Protein AF-A0A926X8L9-F1 (afdb_monomer)

Structure (mmCIF, N/CA/C/O backbone):
data_AF-A0A926X8L9-F1
#
_entry.id   AF-A0A926X8L9-F1
#
loop_
_atom_site.group_PDB
_atom_site.id
_atom_site.type_symbol
_atom_site.label_atom_id
_atom_site.label_alt_id
_atom_site.label_comp_id
_atom_site.label_asym_id
_atom_site.label_entity_id
_atom_site.label_seq_id
_atom_site.pdbx_PDB_ins_code
_atom_site.Cartn_x
_atom_site.Cartn_y
_atom_site.Cartn_z
_atom_site.occupancy
_atom_site.B_iso_or_equiv
_atom_site.auth_seq_id
_atom_site.auth_comp_id
_atom_site.auth_asym_id
_atom_site.auth_atom_id
_atom_site.pdbx_PDB_model_num
ATOM 1 N N . MET A 1 1 ? 4.178 8.263 -37.923 1.00 32.12 1 MET A N 1
ATOM 2 C CA . MET A 1 1 ? 3.970 6.952 -38.573 1.00 32.12 1 MET A CA 1
ATOM 3 C C . MET A 1 1 ? 4.524 5.939 -37.587 1.00 32.12 1 MET A C 1
ATOM 5 O O . MET A 1 1 ? 5.713 5.669 -37.612 1.00 32.12 1 MET A O 1
ATOM 9 N N . ALA A 1 2 ? 3.708 5.579 -36.594 1.00 29.16 2 ALA A N 1
ATOM 10 C CA . ALA A 1 2 ? 4.126 4.739 -35.478 1.00 29.16 2 ALA A CA 1
ATOM 11 C C . ALA A 1 2 ? 4.137 3.289 -35.960 1.00 29.16 2 ALA A C 1
ATOM 13 O O . ALA A 1 2 ? 3.101 2.740 -36.326 1.00 29.16 2 ALA A O 1
ATOM 14 N N . THR A 1 3 ? 5.326 2.715 -36.059 1.00 28.03 3 THR A N 1
ATOM 15 C CA . THR A 1 3 ? 5.520 1.280 -36.231 1.00 28.03 3 THR A CA 1
ATOM 16 C C . THR A 1 3 ? 5.156 0.609 -34.918 1.00 28.03 3 THR A C 1
ATOM 18 O O . THR A 1 3 ? 5.934 0.657 -33.971 1.00 28.03 3 THR A O 1
ATOM 21 N N . THR A 1 4 ? 3.975 0.000 -34.863 1.00 30.28 4 THR A N 1
ATOM 22 C CA . THR A 1 4 ? 3.630 -1.027 -33.881 1.00 30.28 4 THR A CA 1
ATOM 23 C C . THR A 1 4 ? 4.682 -2.130 -33.997 1.00 30.28 4 THR A C 1
ATOM 25 O O . THR A 1 4 ? 4.666 -2.918 -34.945 1.00 30.28 4 THR A O 1
ATOM 28 N N . LYS A 1 5 ? 5.664 -2.147 -33.088 1.00 31.19 5 LYS A N 1
ATOM 29 C CA . LYS A 1 5 ? 6.487 -3.339 -32.877 1.00 31.19 5 LYS A CA 1
ATOM 30 C C . LYS A 1 5 ? 5.524 -4.400 -32.355 1.00 31.19 5 LYS A C 1
ATOM 32 O O . LYS A 1 5 ? 4.972 -4.253 -31.272 1.00 31.19 5 LYS A O 1
ATOM 37 N N . HIS A 1 6 ? 5.280 -5.428 -33.161 1.00 34.06 6 HIS A N 1
ATOM 38 C CA . HIS A 1 6 ? 4.708 -6.663 -32.649 1.00 34.06 6 HIS A CA 1
ATOM 39 C C . HIS A 1 6 ? 5.611 -7.150 -31.516 1.00 34.06 6 HIS A C 1
ATOM 41 O O . HIS A 1 6 ? 6.832 -7.197 -31.705 1.00 34.06 6 HIS A O 1
ATOM 47 N N . LEU A 1 7 ? 5.009 -7.470 -30.367 1.00 42.25 7 LEU A N 1
ATOM 48 C CA . LEU A 1 7 ? 5.671 -8.198 -29.289 1.00 42.25 7 LEU A CA 1
ATOM 49 C C . LEU A 1 7 ? 6.491 -9.339 -29.919 1.00 42.25 7 LEU A C 1
ATOM 51 O O . LEU A 1 7 ? 5.975 -10.015 -30.824 1.00 42.25 7 LEU A O 1
ATOM 55 N N . PRO A 1 8 ? 7.765 -9.536 -29.527 1.00 33.91 8 PRO A N 1
ATOM 56 C CA . PRO A 1 8 ? 8.470 -10.747 -29.915 1.00 33.91 8 PRO A CA 1
ATOM 57 C C . PRO A 1 8 ? 7.571 -11.914 -29.522 1.00 33.91 8 PRO A C 1
ATOM 59 O O . PRO A 1 8 ? 7.021 -11.914 -28.424 1.00 33.91 8 PRO A O 1
ATOM 62 N N . SER A 1 9 ? 7.343 -12.839 -30.458 1.00 35.53 9 SER A N 1
ATOM 63 C CA . SER A 1 9 ? 6.476 -13.991 -30.245 1.00 35.53 9 SER A CA 1
ATOM 64 C C . SER A 1 9 ? 6.796 -14.608 -28.890 1.00 35.53 9 SER A C 1
ATOM 66 O O . SER A 1 9 ? 7.863 -15.212 -28.737 1.00 35.53 9 SER A O 1
ATOM 68 N N . ILE A 1 10 ? 5.881 -14.445 -27.928 1.00 39.97 10 ILE A N 1
ATOM 69 C CA . ILE A 1 10 ? 5.849 -15.262 -26.725 1.00 39.97 10 ILE A CA 1
ATOM 70 C C . ILE A 1 10 ? 5.707 -16.662 -27.287 1.00 39.97 10 ILE A C 1
ATOM 72 O O . ILE A 1 10 ? 4.672 -17.061 -27.812 1.00 39.97 10 ILE A O 1
ATOM 76 N N . THR A 1 11 ? 6.828 -17.366 -27.362 1.00 32.09 11 THR A N 1
ATOM 77 C CA . THR A 1 11 ? 6.811 -18.720 -27.871 1.00 32.09 11 THR A CA 1
ATOM 78 C C . THR A 1 11 ? 6.137 -19.489 -26.757 1.00 32.09 11 THR A C 1
ATOM 80 O O . THR A 1 11 ? 6.786 -19.786 -25.757 1.00 32.09 11 THR A O 1
ATOM 83 N N . LEU A 1 12 ? 4.832 -19.755 -26.900 1.00 35.44 12 LEU A N 1
ATOM 84 C CA . LEU A 1 12 ? 4.121 -20.738 -26.097 1.00 35.44 12 LEU A CA 1
ATOM 85 C C . LEU A 1 12 ? 4.853 -22.066 -26.310 1.00 35.44 12 LEU A C 1
ATOM 87 O O . LEU A 1 12 ? 4.591 -22.833 -27.242 1.00 35.44 12 LEU A O 1
ATOM 91 N N . ALA A 1 13 ? 5.868 -22.297 -25.485 1.00 31.94 13 ALA A N 1
ATOM 92 C CA . ALA A 1 13 ? 6.642 -23.509 -25.472 1.00 31.94 13 ALA A CA 1
ATOM 93 C C . ALA A 1 13 ? 5.756 -24.588 -24.866 1.00 31.94 13 ALA A C 1
ATOM 95 O O . ALA A 1 13 ? 5.835 -24.880 -23.683 1.00 31.94 13 ALA A O 1
ATOM 96 N N . SER A 1 14 ? 4.949 -25.191 -25.739 1.00 32.12 14 SER A N 1
ATOM 97 C CA . SER A 1 14 ? 4.227 -26.446 -25.574 1.00 32.12 14 SER A CA 1
ATOM 98 C C . SER A 1 14 ? 3.269 -26.533 -24.388 1.00 32.12 14 SER A C 1
ATOM 100 O O . SER A 1 14 ? 3.620 -26.338 -23.234 1.00 32.12 14 SER A O 1
ATOM 102 N N . LEU A 1 15 ? 2.058 -26.976 -24.712 1.00 37.31 15 LEU A N 1
ATOM 103 C CA . LEU A 1 15 ? 1.086 -27.597 -23.826 1.00 37.31 15 LEU A CA 1
ATOM 104 C C . LEU A 1 15 ? 1.742 -28.746 -23.031 1.00 37.31 15 LEU A C 1
ATOM 106 O O . LEU A 1 15 ? 1.622 -29.923 -23.373 1.00 37.31 15 LEU A O 1
ATOM 110 N N . GLY A 1 16 ? 2.484 -28.402 -21.984 1.00 28.14 16 GLY A N 1
ATOM 111 C C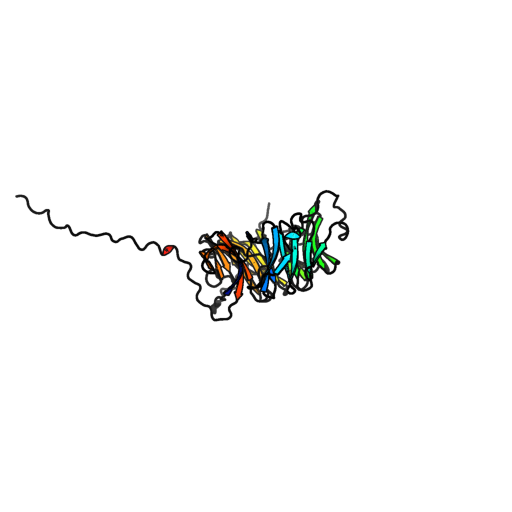A . GLY A 1 16 ? 2.761 -29.291 -20.882 1.00 28.14 16 GLY A CA 1
ATOM 112 C C . GLY A 1 16 ? 1.440 -29.456 -20.164 1.00 28.14 16 GLY A C 1
ATOM 113 O O . GLY A 1 16 ? 0.902 -28.492 -19.629 1.00 28.14 16 GLY A O 1
ATOM 114 N N . LEU A 1 17 ? 0.891 -30.666 -20.198 1.00 32.25 17 LEU A N 1
ATOM 115 C CA . LEU A 1 17 ? -0.128 -31.090 -19.255 1.00 32.25 17 LEU A CA 1
ATOM 116 C C . LEU A 1 17 ? 0.483 -30.927 -17.855 1.00 32.25 17 LEU A C 1
ATOM 118 O O . LEU A 1 17 ? 1.106 -31.852 -17.333 1.00 32.25 17 LEU A O 1
ATOM 122 N N . VAL A 1 18 ? 0.370 -29.731 -17.278 1.00 31.75 18 VAL A N 1
ATOM 123 C CA . VAL A 1 18 ? 0.531 -29.538 -15.848 1.00 31.75 18 VAL A CA 1
ATOM 124 C C . VAL A 1 18 ? -0.623 -30.337 -15.277 1.00 31.75 18 VAL A C 1
ATOM 126 O O . VAL A 1 18 ? -1.787 -29.963 -15.399 1.00 31.75 18 VAL A O 1
ATOM 129 N N . LEU A 1 19 ? -0.306 -31.517 -14.748 1.00 29.50 19 LEU A N 1
ATOM 130 C CA . LEU A 1 19 ? -1.119 -32.092 -13.696 1.00 29.50 19 LEU A CA 1
ATOM 131 C C . LEU A 1 19 ? -1.243 -30.976 -12.663 1.00 29.50 19 LEU A C 1
ATOM 133 O O . LEU A 1 19 ? -0.285 -30.726 -11.932 1.00 29.50 19 LEU A O 1
ATOM 137 N N . SER A 1 20 ? -2.376 -30.271 -12.658 1.00 35.41 20 SER A N 1
ATOM 138 C CA . SER A 1 20 ? -2.778 -29.478 -11.515 1.00 35.41 20 SER A CA 1
ATOM 139 C C . SER A 1 20 ? -2.957 -30.485 -10.386 1.00 35.41 20 SER A C 1
ATOM 141 O O . SER A 1 20 ? -4.001 -31.104 -10.190 1.00 35.41 20 SER A O 1
ATOM 143 N N . LEU A 1 21 ? -1.859 -30.748 -9.681 1.00 34.41 21 LEU A N 1
ATOM 144 C CA . LEU A 1 21 ? -1.941 -31.087 -8.277 1.00 34.41 21 LEU A CA 1
ATOM 145 C C . LEU A 1 21 ? -2.724 -29.914 -7.705 1.00 34.41 21 LEU A C 1
ATOM 147 O O . LEU A 1 21 ? -2.180 -28.815 -7.672 1.00 34.41 21 LEU A O 1
ATOM 151 N N . GLY A 1 22 ? -4.023 -30.115 -7.464 1.00 35.16 22 GLY A N 1
ATOM 152 C CA . GLY A 1 22 ? -4.912 -29.045 -7.035 1.00 35.16 22 GLY A CA 1
ATOM 153 C C . GLY A 1 22 ? -4.222 -28.280 -5.920 1.00 35.16 22 GLY A C 1
ATOM 154 O O . GLY A 1 22 ? -3.891 -28.878 -4.893 1.00 35.16 22 GLY A O 1
ATOM 155 N N . SER A 1 23 ? -3.922 -27.003 -6.162 1.00 43.22 23 SER A N 1
ATOM 156 C CA . SER A 1 23 ? -3.580 -26.109 -5.073 1.00 43.22 23 SER A CA 1
ATOM 157 C C . SER A 1 23 ? -4.817 -26.095 -4.196 1.00 43.22 23 SER A C 1
ATOM 159 O O . SER A 1 23 ? -5.924 -25.777 -4.62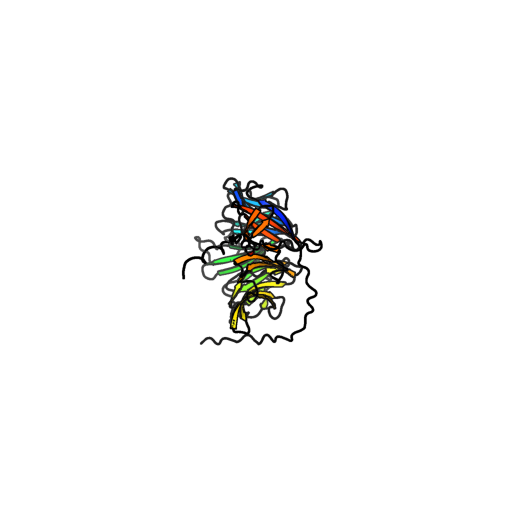8 1.00 43.22 23 SER A O 1
ATOM 161 N N . SER A 1 24 ? -4.652 -26.603 -2.986 1.00 52.78 24 SER A N 1
ATOM 162 C CA . SER A 1 24 ? -5.674 -26.440 -1.977 1.00 52.78 24 SER A CA 1
ATOM 163 C C . SER A 1 24 ? -5.753 -24.943 -1.693 1.00 52.78 24 SER A C 1
ATOM 165 O O . SER A 1 24 ? -4.712 -24.341 -1.432 1.00 52.78 24 SER A O 1
ATOM 167 N N . ALA A 1 25 ? -6.946 -24.358 -1.788 1.00 60.88 25 ALA A N 1
ATOM 168 C CA . ALA A 1 25 ? -7.194 -22.970 -1.409 1.00 60.88 25 ALA A CA 1
ATOM 169 C C . ALA A 1 25 ? -6.601 -22.691 -0.020 1.00 60.88 25 ALA A C 1
ATOM 171 O O . ALA A 1 25 ? -6.789 -23.501 0.891 1.00 60.88 25 ALA A O 1
ATOM 172 N N . GLN A 1 26 ? -5.886 -21.581 0.153 1.00 76.31 26 GLN A N 1
ATOM 173 C CA . GLN A 1 26 ? -5.420 -21.164 1.473 1.00 76.31 26 GLN A CA 1
ATOM 174 C C . GLN A 1 26 ? -6.618 -20.636 2.270 1.00 76.31 26 GLN A C 1
ATOM 176 O O . GLN A 1 26 ? -7.323 -19.737 1.813 1.00 76.31 26 GLN A O 1
ATOM 181 N N . ALA A 1 27 ? -6.880 -21.207 3.445 1.00 85.50 27 ALA A N 1
ATOM 182 C CA . ALA A 1 27 ? -7.921 -20.697 4.328 1.00 85.50 27 ALA A CA 1
ATOM 183 C C . ALA A 1 27 ? -7.424 -19.459 5.085 1.00 85.50 27 ALA A C 1
ATOM 185 O O . ALA A 1 27 ? -6.226 -19.292 5.304 1.00 85.50 27 ALA A O 1
ATOM 186 N N . PHE A 1 28 ? -8.358 -18.600 5.494 1.00 92.38 28 PHE A N 1
ATOM 187 C CA . PHE A 1 28 ? -8.069 -17.415 6.295 1.00 92.38 28 PHE A CA 1
ATOM 188 C C . PHE A 1 28 ? -9.044 -17.303 7.464 1.00 92.38 28 PHE A C 1
ATOM 190 O O . PHE A 1 28 ? -10.236 -17.597 7.344 1.00 92.38 28 PHE A O 1
ATOM 197 N N . THR A 1 29 ? -8.533 -16.818 8.590 1.00 94.62 29 THR A N 1
ATOM 198 C CA . THR A 1 29 ? -9.337 -16.319 9.708 1.00 94.62 29 THR A CA 1
ATOM 199 C C . THR A 1 29 ? -9.273 -14.798 9.751 1.00 94.62 29 THR A C 1
ATOM 201 O O . THR A 1 29 ? -8.358 -14.193 9.200 1.00 94.62 29 THR A O 1
ATOM 204 N N . PHE A 1 30 ? -10.261 -14.161 10.380 1.00 96.62 30 PHE A N 1
ATOM 205 C CA . PHE A 1 30 ? -10.362 -12.703 10.408 1.00 96.62 30 PHE A CA 1
ATOM 206 C C . PHE A 1 30 ? -10.314 -12.171 11.834 1.00 96.62 30 PHE A C 1
ATOM 208 O O . PHE A 1 30 ? -11.006 -12.673 12.723 1.00 96.62 30 PHE A O 1
ATOM 215 N N . VAL A 1 31 ? -9.535 -11.111 12.025 1.00 97.25 31 VAL A N 1
ATOM 216 C CA . VAL A 1 31 ? -9.396 -10.375 13.281 1.00 97.25 31 VAL A CA 1
ATOM 217 C C . VAL A 1 31 ? -9.899 -8.948 13.074 1.00 97.25 31 VAL A C 1
ATOM 219 O O . VAL A 1 31 ? -9.429 -8.244 12.182 1.00 97.25 31 VAL A O 1
ATOM 222 N N . GLU A 1 32 ? -10.855 -8.506 13.896 1.00 97.88 32 GLU A N 1
ATOM 223 C CA . GLU A 1 32 ? -11.259 -7.095 13.952 1.00 97.88 32 GLU A CA 1
ATOM 224 C C . GLU A 1 32 ? -10.155 -6.288 14.644 1.00 97.88 32 GLU A C 1
ATOM 226 O O . GLU A 1 32 ? -9.835 -6.539 15.805 1.00 97.88 32 GLU A O 1
ATOM 231 N N . ILE A 1 33 ? -9.566 -5.328 13.927 1.00 98.38 33 ILE A N 1
ATOM 232 C CA . ILE A 1 33 ? -8.560 -4.413 14.477 1.00 98.38 33 ILE A CA 1
ATOM 233 C C . ILE A 1 33 ? -9.254 -3.201 15.102 1.00 98.38 33 ILE A C 1
ATOM 235 O O . ILE A 1 33 ? -8.951 -2.833 16.236 1.00 98.38 33 ILE A O 1
ATOM 239 N N . ALA A 1 34 ? -10.192 -2.594 14.372 1.00 98.00 34 ALA A N 1
ATOM 240 C CA . ALA A 1 34 ? -11.038 -1.516 14.866 1.00 98.00 34 ALA A CA 1
ATOM 241 C C . ALA A 1 34 ? -12.335 -1.408 14.059 1.00 98.00 34 ALA A C 1
ATOM 243 O O . ALA A 1 34 ? -12.362 -1.720 12.870 1.00 98.00 34 ALA A O 1
ATOM 244 N N . ASN A 1 35 ? -13.399 -0.905 14.684 1.00 96.94 35 ASN A N 1
ATOM 245 C CA . ASN A 1 35 ? -14.691 -0.666 14.048 1.00 96.94 35 ASN A CA 1
ATOM 246 C C . ASN A 1 35 ? -15.359 0.586 14.639 1.00 96.94 35 ASN A C 1
ATOM 248 O O . ASN A 1 35 ? -15.318 0.824 15.848 1.00 96.94 35 ASN A O 1
ATOM 252 N N . THR A 1 36 ? -16.002 1.403 13.804 1.00 97.31 36 THR A N 1
ATOM 253 C CA . THR A 1 36 ? -16.704 2.623 14.246 1.00 97.31 36 THR A CA 1
ATOM 254 C C . THR A 1 36 ? -17.806 2.357 15.281 1.00 97.31 36 THR A C 1
ATOM 256 O O . THR A 1 36 ? -18.109 3.227 16.094 1.00 97.31 36 THR A O 1
ATOM 259 N N . ASN A 1 37 ? -18.385 1.155 15.303 1.00 94.75 37 ASN A N 1
ATOM 260 C CA . ASN A 1 37 ? -19.414 0.761 16.268 1.00 94.75 37 ASN A CA 1
ATOM 261 C C . ASN A 1 37 ? -18.849 0.359 17.640 1.00 94.75 37 ASN A C 1
ATOM 263 O O . ASN A 1 37 ? -19.539 0.515 18.649 1.00 94.75 37 ASN A O 1
ATOM 267 N N . THR A 1 38 ? -17.628 -0.181 17.700 1.00 93.06 38 THR A N 1
ATOM 268 C CA . THR A 1 38 ? -17.083 -0.836 18.908 1.00 93.06 38 THR A CA 1
ATOM 269 C C . THR A 1 38 ? -15.868 -0.114 19.487 1.00 93.06 38 THR A C 1
ATOM 271 O O . THR A 1 38 ? -15.654 -0.158 20.697 1.00 93.06 38 THR A O 1
ATOM 274 N N . SER A 1 39 ? -15.104 0.598 18.657 1.00 95.19 39 SER A N 1
ATOM 275 C CA . SER A 1 39 ? -13.812 1.192 19.025 1.00 95.19 39 SER A CA 1
ATOM 276 C C . SER A 1 39 ? -13.880 2.681 19.383 1.00 95.19 39 SER A C 1
ATOM 278 O O . SER A 1 39 ? -12.871 3.268 19.754 1.00 95.19 39 SER A O 1
ATOM 280 N N . GLY A 1 40 ? -15.055 3.316 19.292 1.00 94.62 40 GLY A N 1
ATOM 281 C CA . GLY A 1 40 ? -15.239 4.727 19.663 1.00 94.62 40 GLY A CA 1
ATOM 282 C C . GLY A 1 40 ? -14.765 5.746 18.618 1.00 94.62 40 GLY A C 1
ATOM 283 O O . GLY A 1 40 ? -14.759 6.946 18.901 1.00 94.62 40 GLY A O 1
ATOM 284 N N . PHE A 1 41 ? -14.406 5.296 17.414 1.00 97.25 41 PHE A N 1
ATOM 285 C CA . PHE A 1 41 ? -14.087 6.168 16.284 1.00 97.25 41 PHE A CA 1
ATOM 286 C C . PHE A 1 41 ? -15.352 6.687 15.603 1.00 97.25 41 PHE A C 1
ATOM 288 O O . PHE A 1 41 ? -16.314 5.953 15.395 1.00 97.25 41 PHE A O 1
ATOM 295 N N . THR A 1 42 ? -15.336 7.956 15.200 1.00 96.38 42 THR A N 1
ATOM 296 C CA . THR A 1 42 ? -16.404 8.550 14.383 1.00 96.38 42 THR A CA 1
ATOM 297 C C . THR A 1 42 ? -16.263 8.206 12.903 1.00 96.38 42 THR A C 1
ATOM 299 O O . THR A 1 42 ? -17.253 8.219 12.181 1.00 96.38 42 THR A O 1
ATOM 302 N N . SER A 1 43 ? -15.043 7.920 12.445 1.00 95.75 43 SER A N 1
ATOM 303 C CA . SER A 1 43 ? -14.763 7.368 11.118 1.00 95.75 43 SER A CA 1
ATOM 304 C C . SER A 1 43 ? -13.385 6.711 11.116 1.00 95.75 43 SER A C 1
ATOM 306 O O . SER A 1 43 ? -12.510 7.136 11.868 1.00 95.75 43 SER A O 1
ATOM 308 N N . ILE A 1 44 ? -13.181 5.736 10.238 1.00 96.69 44 ILE A N 1
ATOM 309 C CA . ILE A 1 44 ? -11.881 5.122 9.944 1.00 96.69 44 ILE A CA 1
ATOM 310 C C . ILE A 1 44 ? -11.584 5.403 8.470 1.00 96.69 44 ILE A C 1
ATOM 312 O O . ILE A 1 44 ? -12.497 5.309 7.646 1.00 96.69 44 ILE A O 1
ATOM 316 N N . ASP A 1 45 ? -10.356 5.809 8.148 1.00 93.00 45 ASP A N 1
ATOM 317 C CA . ASP A 1 45 ? -9.959 6.029 6.758 1.00 93.00 45 ASP A CA 1
ATOM 318 C C . ASP A 1 45 ? -9.900 4.689 6.011 1.00 93.00 45 ASP A C 1
ATOM 320 O O . ASP A 1 45 ? -9.357 3.705 6.511 1.00 93.00 45 ASP A O 1
ATOM 324 N N . SER A 1 46 ? -10.502 4.633 4.823 1.00 89.25 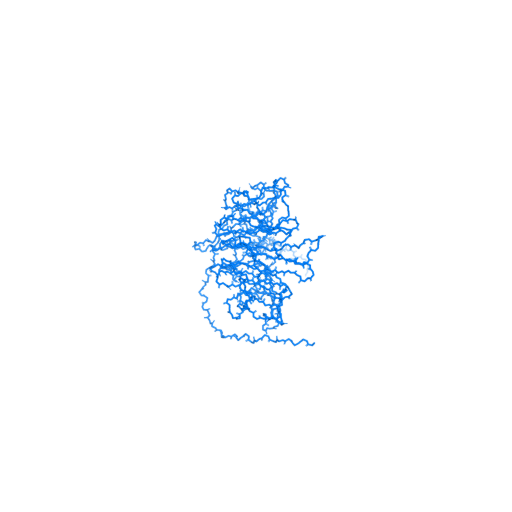46 SER A N 1
ATOM 325 C CA . SER A 1 46 ? -10.642 3.385 4.071 1.00 89.25 46 SER A CA 1
ATOM 326 C C . SER A 1 46 ? -9.369 2.957 3.341 1.00 89.25 46 SER A C 1
ATOM 328 O O . SER A 1 46 ? -9.305 1.804 2.925 1.00 89.25 46 SER A O 1
ATOM 330 N N . ILE A 1 47 ? -8.382 3.847 3.182 1.00 88.06 47 ILE A N 1
ATOM 331 C CA . ILE A 1 47 ? -7.162 3.590 2.395 1.00 88.06 47 ILE A CA 1
ATOM 332 C C . ILE A 1 47 ? -5.861 3.990 3.103 1.00 88.06 47 ILE A C 1
ATOM 334 O O . ILE A 1 47 ? -4.784 3.644 2.625 1.00 88.06 47 ILE A O 1
ATOM 338 N N . VAL A 1 48 ? -5.926 4.695 4.236 1.00 92.31 48 VAL A N 1
ATOM 339 C CA . VAL A 1 48 ? -4.735 5.113 4.995 1.00 92.31 48 VAL A CA 1
ATOM 340 C C . VAL A 1 48 ? -4.471 4.150 6.154 1.00 92.31 48 VAL A C 1
ATOM 342 O O . VAL A 1 48 ? -4.829 4.416 7.307 1.00 92.31 48 VAL A O 1
ATOM 345 N N . TYR A 1 49 ? -3.841 3.019 5.833 1.00 95.94 49 TYR A N 1
ATOM 346 C CA . TYR A 1 49 ? -3.360 2.030 6.799 1.00 95.94 49 TYR A CA 1
ATOM 347 C C . TYR A 1 49 ? -2.148 1.235 6.278 1.00 95.94 49 TYR A C 1
ATOM 349 O O . TYR A 1 49 ? -1.860 1.228 5.081 1.00 95.94 49 TYR A O 1
ATOM 357 N N . SER A 1 50 ? -1.431 0.580 7.192 1.00 97.06 50 SER A N 1
ATOM 358 C CA . SER A 1 50 ? -0.293 -0.309 6.918 1.00 97.06 50 SER A CA 1
ATOM 359 C C . SER A 1 50 ? -0.227 -1.427 7.967 1.00 97.06 50 SER A C 1
ATOM 361 O O . SER A 1 50 ? -0.670 -1.224 9.100 1.00 97.06 50 SER A O 1
ATOM 363 N N . ILE A 1 51 ? 0.294 -2.599 7.599 1.00 97.88 51 ILE A N 1
ATOM 364 C CA . ILE A 1 51 ? 0.543 -3.744 8.483 1.00 97.88 51 ILE A CA 1
ATOM 365 C C . ILE A 1 51 ? 2.039 -4.079 8.522 1.00 97.88 51 ILE A C 1
ATOM 367 O O . ILE A 1 51 ? 2.686 -4.138 7.483 1.00 97.88 51 ILE A O 1
ATOM 371 N N . ASN A 1 52 ? 2.581 -4.359 9.711 1.00 96.62 52 ASN A N 1
ATOM 372 C CA . ASN A 1 52 ? 3.965 -4.826 9.866 1.00 96.62 52 ASN A CA 1
ATOM 373 C C . ASN A 1 52 ? 4.068 -6.349 10.055 1.00 96.62 52 ASN A C 1
ATOM 375 O O . ASN A 1 52 ? 3.064 -7.048 10.238 1.00 96.62 52 ASN A O 1
ATOM 379 N N . ASP A 1 53 ? 5.296 -6.880 10.088 1.00 95.75 53 ASP A N 1
ATOM 380 C CA . ASP A 1 53 ? 5.543 -8.318 10.273 1.00 95.75 53 ASP A CA 1
ATOM 381 C C . ASP A 1 53 ? 5.182 -8.833 11.669 1.00 95.75 53 ASP A C 1
ATOM 383 O O . ASP A 1 53 ? 5.170 -10.040 11.870 1.00 95.75 53 ASP A O 1
ATOM 387 N N . SER A 1 54 ? 4.834 -7.973 12.630 1.00 95.31 54 SER A N 1
ATOM 388 C CA . SER A 1 54 ? 4.260 -8.386 13.924 1.00 95.31 54 SER A CA 1
ATOM 389 C C . SER A 1 54 ? 2.729 -8.538 13.873 1.00 95.31 54 SER A C 1
ATOM 391 O O . SER A 1 54 ? 2.096 -8.900 14.871 1.00 95.31 54 SER A O 1
ATOM 393 N N . GLY A 1 55 ? 2.120 -8.244 12.721 1.00 96.56 55 GLY A N 1
ATOM 394 C CA . GLY A 1 55 ? 0.675 -8.231 12.511 1.00 96.56 55 GLY A CA 1
ATOM 395 C C . GLY A 1 55 ? -0.015 -6.986 13.076 1.00 96.56 55 GLY A C 1
ATOM 396 O O . GLY A 1 55 ? -1.245 -6.908 13.041 1.00 96.56 55 GLY A O 1
ATOM 397 N N . SER A 1 56 ? 0.734 -6.021 13.610 1.00 97.69 56 SER A N 1
ATOM 398 C CA . SER A 1 56 ? 0.166 -4.751 14.052 1.00 97.69 56 SER A CA 1
ATOM 399 C C . SER A 1 56 ? -0.248 -3.941 12.830 1.00 97.69 56 SER A C 1
ATOM 401 O O . SER A 1 56 ? 0.476 -3.890 11.840 1.00 97.69 56 SER A O 1
ATOM 403 N N . VAL A 1 57 ? -1.416 -3.311 12.903 1.00 98.25 57 VAL A N 1
ATOM 404 C CA . VAL A 1 57 ? -1.985 -2.501 11.829 1.00 98.25 57 VAL A CA 1
ATOM 405 C C . VAL A 1 57 ? -2.077 -1.063 12.309 1.00 98.25 57 VAL A C 1
ATOM 407 O O . VAL A 1 57 ? -2.796 -0.775 13.270 1.00 98.25 57 VAL A O 1
ATOM 410 N N . ALA A 1 58 ? -1.347 -0.166 11.650 1.00 97.62 58 ALA A N 1
ATOM 411 C CA . ALA A 1 58 ? -1.471 1.264 11.867 1.00 97.62 58 ALA A CA 1
ATOM 412 C C . ALA A 1 58 ? -2.474 1.861 10.888 1.00 97.62 58 ALA A C 1
ATOM 414 O O . ALA A 1 58 ? -2.469 1.520 9.709 1.00 97.62 58 ALA A O 1
ATOM 415 N N . PHE A 1 59 ? -3.337 2.751 11.366 1.00 97.50 59 PHE A N 1
ATOM 416 C CA . PHE A 1 59 ? -4.421 3.313 10.565 1.00 97.50 59 PHE A CA 1
ATOM 417 C C . PHE A 1 59 ? -4.781 4.728 11.003 1.00 97.50 59 PHE A C 1
ATOM 419 O O . PHE A 1 59 ? -4.630 5.098 12.172 1.00 97.50 59 PHE A O 1
ATOM 426 N N . SER A 1 60 ? -5.295 5.519 10.061 1.00 95.88 60 SER A N 1
ATOM 427 C CA . SER A 1 60 ? -5.871 6.823 10.375 1.00 95.88 60 SER A CA 1
ATOM 428 C C . SER A 1 60 ? -7.355 6.710 10.723 1.00 95.88 60 SER A C 1
ATOM 430 O O . SER A 1 60 ? -8.128 6.013 10.063 1.00 95.88 60 SER A O 1
ATOM 432 N N . ALA A 1 61 ? -7.774 7.420 11.768 1.00 96.75 61 ALA A N 1
ATOM 433 C CA . ALA A 1 61 ? -9.175 7.502 12.163 1.00 96.75 61 ALA A CA 1
ATOM 434 C C . ALA A 1 61 ? -9.501 8.861 12.790 1.00 96.75 61 ALA A C 1
ATOM 436 O O . ALA A 1 61 ? -8.623 9.590 13.256 1.00 96.75 61 ALA A O 1
ATOM 437 N N . ASN A 1 62 ? -10.793 9.187 12.829 1.00 95.94 62 ASN A N 1
ATOM 438 C CA . ASN A 1 62 ? -11.304 10.347 13.546 1.00 95.94 62 ASN A CA 1
ATOM 439 C C . ASN A 1 62 ? -11.943 9.925 14.869 1.00 95.94 62 ASN A C 1
ATOM 441 O O . ASN A 1 62 ? -12.759 9.003 14.908 1.00 95.94 62 ASN A O 1
ATOM 445 N N . VAL A 1 63 ? -11.646 10.658 15.940 1.00 94.81 63 VAL A N 1
ATOM 446 C CA . VAL A 1 63 ? -12.284 10.523 17.254 1.00 94.81 63 VAL A CA 1
ATOM 447 C C . VAL A 1 63 ? -12.615 11.906 17.805 1.00 94.81 63 VAL A C 1
ATOM 449 O O . VAL A 1 63 ? -11.794 12.821 17.792 1.00 94.81 63 VAL A O 1
ATOM 452 N N . GLY A 1 64 ? -13.862 12.104 18.242 1.00 90.06 64 GLY A N 1
ATOM 453 C CA . GLY A 1 64 ? -14.304 13.402 18.767 1.00 90.06 64 GLY A CA 1
ATOM 454 C C . GLY A 1 64 ? -14.128 14.575 17.788 1.00 90.06 64 GLY A C 1
ATOM 455 O O . GLY A 1 64 ? -13.943 15.705 18.231 1.00 90.06 64 GLY A O 1
ATOM 456 N N . GLY A 1 65 ? -14.158 14.311 16.474 1.00 89.25 65 GLY A N 1
ATOM 457 C CA . GLY A 1 65 ? -13.975 15.318 15.421 1.00 89.25 65 GLY A CA 1
ATOM 458 C C . GLY A 1 65 ? -12.523 15.708 15.123 1.00 89.25 65 GLY A C 1
ATOM 459 O O . GLY A 1 65 ? -12.311 16.663 14.381 1.00 89.25 65 GLY A O 1
ATOM 460 N N . GLN A 1 66 ? -11.543 15.002 15.688 1.00 94.19 66 GLN A N 1
ATOM 461 C CA . GLN A 1 66 ? -10.114 15.207 15.441 1.00 94.19 66 GLN A CA 1
ATOM 462 C C . GLN A 1 66 ? -9.503 13.944 14.826 1.00 94.19 66 GLN A C 1
ATOM 464 O O . GLN A 1 66 ? -9.972 12.841 15.112 1.00 94.19 66 GLN A O 1
ATOM 469 N N . SER A 1 67 ? -8.472 14.104 13.997 1.00 93.50 67 SER A N 1
ATOM 470 C CA . SER A 1 67 ? -7.802 13.006 13.291 1.00 93.50 67 SER A CA 1
ATOM 471 C C . SER A 1 67 ? -6.565 12.543 14.052 1.00 93.50 67 SER A C 1
ATOM 473 O O . SER A 1 67 ? -5.809 13.371 14.544 1.00 93.50 67 SER A O 1
ATOM 475 N N . GLY A 1 68 ? -6.327 11.236 14.104 1.00 95.50 68 GLY A N 1
ATOM 476 C CA . GLY A 1 68 ? -5.113 10.652 14.677 1.00 95.50 68 GLY A CA 1
ATOM 477 C C . GLY A 1 68 ? -4.626 9.439 13.890 1.00 95.50 68 GLY A C 1
ATOM 478 O O . GLY A 1 68 ? -5.275 9.002 12.934 1.00 95.50 68 GLY A O 1
ATOM 479 N N . ILE A 1 69 ? -3.487 8.899 14.324 1.00 97.12 69 ILE A N 1
ATOM 480 C CA . ILE A 1 69 ? -2.956 7.607 13.877 1.00 97.12 69 ILE A CA 1
ATOM 481 C C . ILE A 1 69 ? -2.974 6.659 15.069 1.00 97.12 69 ILE A C 1
ATOM 483 O O . ILE A 1 69 ? -2.476 6.988 16.149 1.00 97.12 69 ILE A O 1
ATOM 487 N N . PHE A 1 70 ? -3.526 5.476 14.847 1.00 97.69 70 PHE A N 1
ATOM 488 C CA . PHE A 1 70 ? -3.732 4.448 15.856 1.00 97.69 70 PHE A CA 1
ATOM 489 C C . PHE A 1 70 ? -3.075 3.144 15.419 1.00 97.69 70 PHE A C 1
ATOM 491 O O . PHE A 1 70 ? -2.864 2.935 14.228 1.00 97.69 70 PHE A O 1
ATOM 498 N N . LEU A 1 71 ? -2.764 2.279 16.381 1.00 97.88 71 LEU A N 1
ATOM 499 C CA . LEU A 1 71 ? -2.146 0.974 16.172 1.00 97.88 71 LEU A CA 1
ATOM 500 C C . LEU A 1 71 ? -2.985 -0.099 16.864 1.00 97.88 71 LEU A C 1
ATOM 502 O O . LEU A 1 71 ? -3.316 0.035 18.041 1.00 97.88 71 LEU A O 1
ATOM 506 N N . GLY A 1 72 ? -3.330 -1.166 16.150 1.00 97.81 72 GLY A N 1
ATOM 507 C CA . GLY A 1 72 ? -4.090 -2.279 16.713 1.00 97.81 72 GLY A CA 1
ATOM 508 C C . GLY A 1 72 ? -3.597 -3.640 16.232 1.00 97.81 72 GLY A C 1
ATOM 509 O O . GLY A 1 72 ? -3.051 -3.773 15.1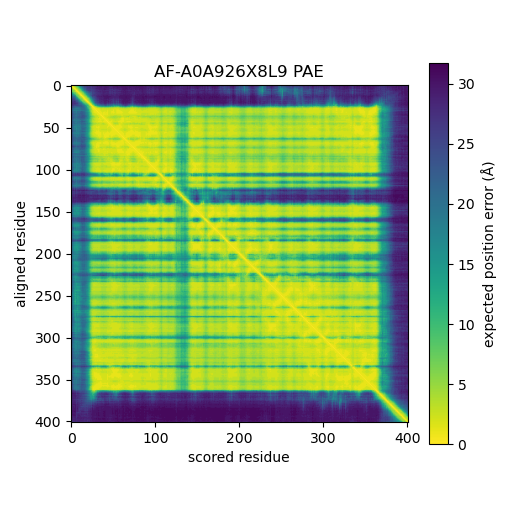44 1.00 97.81 72 GLY A O 1
ATOM 510 N N . ASN A 1 73 ? -3.814 -4.667 17.053 1.00 97.12 73 ASN A N 1
ATOM 511 C CA . ASN A 1 73 ? -3.445 -6.062 16.764 1.00 97.12 73 ASN A CA 1
ATOM 512 C C . ASN A 1 73 ? -4.544 -7.032 17.272 1.00 97.12 73 ASN A C 1
ATOM 514 O O . ASN A 1 73 ? -4.270 -8.076 17.855 1.00 97.12 73 ASN A O 1
ATOM 518 N N . GLY A 1 74 ? -5.821 -6.639 17.151 1.00 94.81 74 GLY A N 1
ATOM 519 C CA . GLY A 1 74 ? -6.974 -7.440 17.605 1.00 94.81 74 GLY A CA 1
ATOM 520 C C . GLY A 1 74 ? -7.320 -7.332 19.096 1.00 94.81 74 GLY A C 1
ATOM 521 O O . GLY A 1 74 ? -8.042 -8.172 19.633 1.00 94.81 74 GLY A O 1
ATOM 522 N N . GLY A 1 75 ? -6.784 -6.324 19.786 1.00 94.44 75 GLY A N 1
ATOM 523 C CA . GLY A 1 75 ? -6.964 -6.111 21.222 1.00 94.44 75 GLY A CA 1
ATOM 524 C C . GLY A 1 75 ? -7.128 -4.635 21.573 1.00 94.44 75 GLY A C 1
ATOM 525 O O . GLY A 1 75 ? -7.923 -3.927 20.961 1.00 94.44 75 GLY A O 1
ATOM 526 N N . ALA A 1 76 ? -6.393 -4.172 22.588 1.00 95.88 76 ALA A N 1
ATOM 527 C CA . ALA A 1 76 ? -6.326 -2.744 22.883 1.00 95.88 76 ALA A CA 1
ATOM 528 C C . ALA A 1 76 ? -5.734 -1.979 21.688 1.00 95.88 76 ALA A C 1
ATOM 530 O O . ALA A 1 76 ? -4.882 -2.507 20.975 1.00 95.88 76 ALA A O 1
ATOM 531 N N . ILE A 1 77 ? -6.213 -0.752 21.486 1.00 97.81 77 ILE A N 1
ATOM 532 C CA . ILE A 1 77 ? -5.738 0.149 20.438 1.00 97.81 77 ILE A CA 1
ATOM 533 C C . ILE A 1 77 ? -4.838 1.192 21.089 1.00 97.81 77 ILE A C 1
ATOM 535 O O . ILE A 1 77 ? -5.269 1.889 22.013 1.00 97.81 77 ILE A O 1
ATOM 539 N N . ASP A 1 78 ? -3.614 1.294 20.589 1.00 96.44 78 ASP A N 1
ATOM 540 C CA . ASP A 1 78 ? -2.641 2.294 20.999 1.00 96.44 78 ASP A CA 1
ATOM 541 C C . ASP A 1 78 ? -2.737 3.538 20.107 1.00 96.44 78 ASP A C 1
ATOM 543 O O . ASP A 1 78 ? -3.123 3.477 18.937 1.00 96.44 78 ASP A O 1
ATOM 547 N N . THR A 1 79 ? -2.375 4.690 20.663 1.00 96.19 79 THR A N 1
ATOM 548 C CA . THR A 1 79 ? -2.334 5.966 19.938 1.00 96.19 79 THR A CA 1
ATOM 549 C C . THR A 1 79 ? -0.892 6.271 19.544 1.00 96.19 79 THR A C 1
ATOM 551 O O . THR A 1 79 ? -0.052 6.471 20.421 1.00 96.19 79 THR A O 1
ATOM 554 N N . LEU A 1 80 ? -0.607 6.342 18.240 1.00 96.38 80 LEU A N 1
ATOM 555 C CA . LEU A 1 80 ? 0.705 6.749 17.716 1.00 96.38 80 LEU A CA 1
ATOM 556 C C . LEU A 1 80 ? 0.786 8.261 17.489 1.00 96.38 80 LEU A C 1
ATOM 558 O O . LEU A 1 80 ? 1.818 8.875 17.752 1.00 96.38 80 LEU A O 1
ATOM 562 N N . VAL A 1 81 ? -0.314 8.862 17.026 1.00 95.81 81 VAL A N 1
ATOM 563 C CA . VAL A 1 81 ? -0.466 10.314 16.878 1.00 95.81 81 VAL A CA 1
ATOM 564 C C . VAL A 1 81 ? -1.747 10.736 17.575 1.00 95.81 81 VAL A C 1
ATOM 566 O O . VAL A 1 81 ? -2.844 10.377 17.139 1.00 95.81 81 VAL A O 1
ATOM 569 N N . ASP A 1 82 ? -1.596 11.484 18.670 1.00 94.38 82 ASP A N 1
ATOM 570 C CA . ASP A 1 82 ? -2.728 11.966 19.455 1.00 94.38 82 ASP A CA 1
ATOM 571 C C . ASP A 1 82 ? -3.541 12.988 18.640 1.00 94.38 82 ASP A C 1
ATOM 573 O O . ASP A 1 82 ? -2.964 13.924 18.080 1.00 94.38 82 ASP A O 1
ATOM 577 N N . PRO A 1 83 ? -4.879 12.857 18.573 1.00 93.56 83 PRO A N 1
ATOM 578 C CA . PRO A 1 83 ? -5.718 13.800 17.838 1.00 93.56 83 PRO A CA 1
ATOM 579 C C . PRO A 1 83 ? -5.583 15.264 18.280 1.00 93.56 83 PRO A C 1
ATOM 581 O O . PRO A 1 83 ? -5.873 16.173 17.503 1.00 93.56 83 PRO A O 1
ATOM 584 N N . SER A 1 84 ? -5.132 15.509 19.514 1.00 91.75 84 SER A N 1
ATOM 585 C CA . SER A 1 84 ? -4.870 16.850 20.044 1.00 91.75 84 SER A CA 1
ATOM 586 C C . SER A 1 84 ? -3.581 17.498 19.523 1.00 91.75 84 SER A C 1
ATOM 588 O O . SER A 1 84 ? -3.419 18.707 19.696 1.00 91.75 84 SER A O 1
ATOM 590 N N . GLU A 1 85 ? -2.713 16.750 18.829 1.00 89.31 85 GLU A N 1
ATOM 591 C CA . GLU A 1 85 ? -1.529 17.290 18.135 1.00 89.31 85 GLU A CA 1
ATOM 592 C C . GLU A 1 85 ? -1.913 18.193 16.948 1.00 89.31 85 GLU A C 1
ATOM 594 O O . GLU A 1 85 ? -1.101 18.977 16.460 1.00 89.31 85 GLU A O 1
ATOM 599 N N . GLY A 1 86 ? -3.168 18.127 16.486 1.00 86.62 86 GLY A N 1
ATOM 600 C CA . GLY A 1 86 ? -3.702 19.029 15.463 1.00 86.62 86 GLY A CA 1
ATOM 601 C C . GLY A 1 86 ? -3.355 18.649 14.022 1.00 86.62 86 GLY A C 1
ATOM 602 O O . GLY A 1 86 ? -3.654 19.420 13.108 1.00 86.62 86 GLY A O 1
ATOM 603 N N . PHE A 1 87 ? -2.767 17.470 13.800 1.00 86.94 87 PHE A N 1
ATOM 604 C CA . PHE A 1 87 ? -2.611 16.903 12.462 1.00 86.94 87 PHE A CA 1
ATOM 605 C C . PHE A 1 87 ? -3.974 16.589 11.837 1.00 86.94 87 PHE A C 1
ATOM 607 O O . PHE A 1 87 ? -4.893 16.104 12.495 1.00 86.94 87 PHE A O 1
ATOM 614 N N . VAL A 1 88 ? -4.102 16.860 10.539 1.00 84.75 88 VAL A N 1
ATOM 615 C CA . VAL A 1 88 ? -5.319 16.616 9.755 1.00 84.75 88 VAL A CA 1
ATOM 616 C C . VAL A 1 88 ? -4.953 16.104 8.366 1.00 84.75 88 VAL A C 1
ATOM 618 O O . VAL A 1 88 ? -3.846 16.351 7.890 1.00 84.75 88 VAL A O 1
ATOM 621 N N . ASN A 1 89 ? -5.901 15.451 7.688 1.00 83.06 89 ASN A N 1
ATOM 622 C CA . ASN A 1 89 ? -5.756 14.972 6.306 1.00 83.06 89 ASN A CA 1
ATOM 623 C C . ASN A 1 89 ? -4.500 14.103 6.103 1.00 83.06 89 ASN A C 1
ATOM 625 O O . ASN A 1 89 ? -3.623 14.448 5.309 1.00 83.06 89 ASN A O 1
ATOM 629 N N . PHE A 1 90 ? -4.396 13.003 6.847 1.00 88.06 90 PHE A N 1
ATOM 630 C CA . PHE A 1 90 ? -3.363 11.997 6.603 1.00 88.06 90 PHE A CA 1
ATOM 631 C C . PHE A 1 90 ? -3.518 11.435 5.184 1.00 88.06 90 PHE A C 1
ATOM 633 O O . PHE A 1 90 ? -4.634 11.133 4.771 1.00 88.06 90 PHE A O 1
ATOM 640 N N . SER A 1 91 ? -2.423 11.343 4.429 1.00 83.00 91 SER A N 1
ATOM 641 C CA . SER A 1 91 ? -2.454 10.911 3.020 1.00 83.00 91 SER A CA 1
ATOM 642 C C . SER A 1 91 ? -1.725 9.594 2.773 1.00 83.00 91 SER A C 1
ATOM 644 O O . SER A 1 91 ? -2.170 8.800 1.952 1.00 83.00 91 SER A O 1
ATOM 646 N N . PHE A 1 92 ? -0.637 9.345 3.500 1.00 87.44 92 PHE A N 1
ATOM 647 C CA . PHE A 1 92 ? 0.116 8.095 3.466 1.00 87.44 92 PHE A CA 1
ATOM 648 C C . PHE A 1 92 ? 0.585 7.750 4.872 1.00 87.44 92 PHE A C 1
ATOM 650 O O . PHE A 1 92 ? 0.942 8.647 5.643 1.00 87.44 92 PHE A O 1
ATOM 657 N N . ILE A 1 93 ? 0.601 6.455 5.172 1.00 93.38 93 ILE A N 1
ATOM 658 C CA . ILE A 1 93 ? 1.183 5.885 6.379 1.00 93.38 93 ILE A CA 1
ATOM 659 C C . ILE A 1 93 ? 1.902 4.591 6.016 1.00 93.38 93 ILE A C 1
ATOM 661 O O . ILE A 1 93 ? 1.390 3.812 5.214 1.00 93.38 93 ILE A O 1
ATOM 665 N N . ASP A 1 94 ? 3.050 4.358 6.635 1.00 95.94 94 ASP A N 1
ATOM 666 C CA . ASP A 1 94 ? 3.689 3.049 6.640 1.00 95.94 94 ASP A CA 1
ATOM 667 C C . ASP A 1 94 ? 4.317 2.752 8.006 1.00 95.94 94 ASP A C 1
ATOM 669 O O . ASP A 1 94 ? 4.643 3.689 8.740 1.00 95.94 94 ASP A O 1
ATOM 673 N N . ILE A 1 95 ? 4.450 1.474 8.366 1.00 96.31 95 ILE A N 1
ATOM 674 C CA . ILE A 1 95 ? 5.006 1.023 9.647 1.00 96.31 95 ILE A CA 1
ATOM 675 C C . ILE A 1 95 ? 6.028 -0.091 9.466 1.00 96.31 95 ILE A C 1
ATOM 677 O O . ILE A 1 95 ? 5.830 -1.006 8.680 1.00 96.31 95 ILE A O 1
ATOM 681 N N . ASN A 1 96 ? 7.080 -0.066 10.282 1.00 95.69 96 ASN A N 1
ATOM 682 C CA . ASN A 1 96 ? 7.998 -1.199 10.412 1.00 95.69 96 ASN A CA 1
ATOM 683 C C . ASN A 1 96 ? 7.664 -2.071 11.638 1.00 95.69 96 ASN A C 1
ATOM 685 O O . ASN A 1 96 ? 6.766 -1.764 12.430 1.00 95.69 96 ASN A O 1
ATOM 689 N N . SER A 1 97 ? 8.404 -3.162 11.830 1.00 95.06 97 SER A N 1
ATOM 690 C CA . SER A 1 97 ? 8.132 -4.178 12.859 1.00 95.06 97 SER A CA 1
ATOM 691 C C . SER A 1 97 ? 8.454 -3.757 14.291 1.00 95.06 97 SER A C 1
ATOM 693 O O . SER A 1 97 ? 8.113 -4.482 15.227 1.00 95.06 97 SER A O 1
ATOM 695 N N . ILE A 1 98 ? 9.079 -2.592 14.483 1.00 94.12 98 ILE A N 1
ATOM 696 C CA . ILE A 1 98 ? 9.243 -1.950 15.798 1.00 94.12 98 ILE A CA 1
ATOM 697 C C . ILE A 1 98 ? 8.197 -0.850 16.043 1.00 94.12 98 ILE A C 1
ATOM 699 O O . ILE A 1 98 ? 8.399 0.013 16.897 1.00 94.12 98 ILE A O 1
ATOM 703 N N . ASP A 1 99 ? 7.105 -0.865 15.271 1.00 95.19 99 ASP A N 1
ATOM 704 C CA . ASP A 1 99 ? 5.971 0.061 15.341 1.00 95.19 99 ASP A CA 1
ATOM 705 C C . ASP A 1 99 ? 6.358 1.539 15.120 1.00 95.19 99 ASP A C 1
ATOM 707 O O . ASP A 1 99 ? 5.683 2.464 15.579 1.00 95.19 99 ASP A O 1
ATOM 711 N N . THR A 1 100 ? 7.450 1.789 14.387 1.00 94.88 100 THR A N 1
ATOM 712 C CA . THR A 1 100 ? 7.748 3.135 13.879 1.00 94.88 100 THR A CA 1
ATOM 713 C C . THR A 1 100 ? 6.840 3.419 12.699 1.00 94.88 100 THR A C 1
ATOM 715 O O . THR A 1 100 ? 7.022 2.824 11.639 1.00 94.88 100 THR A O 1
ATOM 718 N N . ALA A 1 101 ? 5.900 4.348 12.865 1.00 95.19 101 ALA A N 1
ATOM 719 C CA . ALA A 1 101 ? 5.105 4.860 11.761 1.00 95.19 101 ALA A CA 1
ATOM 720 C C . ALA A 1 101 ? 5.779 6.055 11.098 1.00 95.19 101 ALA A C 1
ATOM 722 O O . ALA A 1 101 ? 6.304 6.939 11.777 1.00 95.19 101 ALA A O 1
ATOM 723 N N . VAL A 1 102 ? 5.697 6.114 9.777 1.00 94.81 102 VAL A N 1
ATOM 724 C CA . VAL A 1 102 ? 5.982 7.298 8.965 1.00 94.81 102 VAL A CA 1
ATOM 725 C C . VAL A 1 102 ? 4.712 7.757 8.281 1.00 94.81 102 VAL A C 1
ATOM 727 O O . VAL A 1 102 ? 3.888 6.933 7.898 1.00 94.81 102 VAL A O 1
ATOM 730 N N . PHE A 1 103 ? 4.519 9.068 8.157 1.00 92.62 103 PHE A N 1
ATOM 731 C CA . PHE A 1 103 ? 3.279 9.600 7.600 1.00 92.62 103 PHE A CA 1
ATOM 732 C C . PHE A 1 103 ? 3.425 10.996 6.986 1.00 92.62 103 PHE A C 1
ATOM 734 O O . PHE A 1 103 ? 4.322 11.770 7.337 1.00 92.62 103 PHE A O 1
ATOM 741 N N . ILE A 1 104 ? 2.493 11.318 6.083 1.00 87.69 104 ILE A N 1
ATOM 742 C CA . ILE A 1 104 ? 2.306 12.646 5.475 1.00 87.69 104 ILE A CA 1
ATOM 743 C C . ILE A 1 104 ? 0.926 13.187 5.878 1.00 87.69 104 ILE A C 1
ATOM 745 O O . ILE A 1 104 ? -0.045 12.433 5.962 1.00 87.69 104 ILE A O 1
ATOM 749 N N . THR A 1 105 ? 0.837 14.498 6.132 1.00 83.75 105 THR A N 1
ATOM 750 C CA . THR A 1 105 ? -0.399 15.191 6.551 1.00 83.75 105 THR A CA 1
ATOM 751 C C . THR A 1 105 ? -0.734 16.380 5.650 1.00 83.75 105 THR A C 1
ATOM 753 O O . THR A 1 105 ? 0.082 16.800 4.826 1.00 83.75 105 THR A O 1
ATOM 756 N N . GLY A 1 106 ? -1.942 16.933 5.810 1.00 66.31 106 GLY A N 1
ATOM 757 C CA . GLY A 1 106 ? -2.485 18.024 5.004 1.00 66.31 106 GLY A CA 1
ATOM 758 C C . GLY A 1 106 ? -1.555 19.231 4.915 1.00 66.31 106 GLY A C 1
ATOM 759 O O . GLY A 1 106 ? -1.333 19.929 5.898 1.00 66.31 106 GLY A O 1
ATOM 760 N N . GLY A 1 107 ? -1.049 19.477 3.709 1.00 61.28 107 GLY A N 1
ATOM 761 C CA . GLY A 1 107 ? 0.024 20.432 3.427 1.00 61.28 107 GLY A CA 1
ATOM 762 C C . GLY A 1 107 ? 1.131 19.773 2.609 1.00 61.28 107 GLY A C 1
ATOM 763 O O . GLY A 1 107 ? 1.644 20.394 1.695 1.00 61.28 107 GLY A O 1
ATOM 764 N N . ASN A 1 108 ? 1.391 18.477 2.839 1.00 63.28 108 ASN A N 1
ATOM 765 C CA . ASN A 1 108 ? 2.420 17.676 2.161 1.00 63.28 108 ASN A CA 1
ATOM 766 C C . ASN A 1 108 ? 3.828 18.307 2.202 1.00 63.28 108 ASN A C 1
ATOM 768 O O . ASN A 1 108 ? 4.634 18.037 1.316 1.00 63.28 108 ASN A O 1
ATOM 772 N N . ASP A 1 109 ? 4.120 19.113 3.230 1.00 68.00 109 ASP A N 1
ATOM 773 C CA . ASP A 1 109 ? 5.363 19.897 3.351 1.00 68.00 109 ASP A CA 1
ATOM 774 C C . ASP A 1 109 ? 6.458 19.188 4.165 1.00 68.00 109 ASP A C 1
ATOM 776 O O . ASP A 1 109 ? 7.612 19.621 4.173 1.00 68.00 109 ASP A O 1
ATOM 780 N N . ALA A 1 110 ? 6.103 18.109 4.869 1.00 78.44 110 ALA A N 1
ATOM 781 C CA . ALA A 1 110 ? 7.003 17.339 5.720 1.00 78.44 110 ALA A CA 1
ATOM 782 C C . ALA A 1 110 ? 6.599 15.862 5.781 1.00 78.44 110 ALA A C 1
ATOM 784 O O . ALA A 1 110 ? 5.418 15.510 5.692 1.00 78.44 110 ALA A O 1
ATOM 785 N N . ILE A 1 111 ? 7.608 15.018 5.996 1.00 86.81 111 ILE A N 1
ATOM 786 C CA . ILE A 1 111 ? 7.448 13.615 6.377 1.00 86.81 111 ILE A CA 1
ATOM 787 C C . ILE A 1 111 ? 7.720 13.517 7.872 1.00 86.81 111 ILE A C 1
ATOM 789 O O . ILE A 1 111 ? 8.772 13.954 8.353 1.00 86.81 111 ILE A O 1
ATOM 793 N N . PHE A 1 112 ? 6.779 12.932 8.600 1.00 90.75 112 PHE A N 1
ATOM 794 C CA . PHE A 1 112 ? 6.874 12.726 10.039 1.00 90.75 112 PHE A CA 1
ATOM 795 C C . PHE A 1 112 ? 7.135 11.261 10.351 1.00 90.75 112 PHE A C 1
ATOM 797 O O . PHE A 1 112 ? 6.763 10.380 9.578 1.00 90.75 112 PHE A O 1
ATOM 804 N N . ARG A 1 113 ? 7.746 11.010 11.508 1.00 93.31 113 ARG A N 1
ATOM 805 C CA . ARG A 1 113 ? 7.882 9.673 12.083 1.00 93.31 113 ARG A CA 1
ATOM 806 C C . ARG A 1 113 ? 7.498 9.649 13.556 1.00 93.31 113 ARG A C 1
ATOM 808 O O . ARG A 1 113 ? 7.748 10.626 14.268 1.00 93.31 113 ARG A O 1
ATOM 815 N N . THR A 1 114 ? 6.966 8.522 14.013 1.00 93.94 114 THR A N 1
ATOM 816 C CA . THR A 1 114 ? 6.707 8.233 15.427 1.00 93.94 114 THR A CA 1
ATOM 817 C C . THR A 1 114 ? 7.781 7.296 15.968 1.00 93.94 114 THR A C 1
ATOM 819 O O . THR A 1 114 ? 7.925 6.185 15.474 1.00 93.94 114 THR A O 1
ATOM 822 N N . GLU A 1 115 ? 8.515 7.693 17.003 1.00 87.38 115 GLU A N 1
ATOM 823 C CA . GLU A 1 115 ? 9.516 6.833 17.644 1.00 87.38 115 GLU A CA 1
ATOM 824 C C . GLU A 1 115 ? 9.409 6.979 19.166 1.00 87.38 115 GLU A C 1
ATOM 826 O O . GLU A 1 115 ? 9.572 8.072 19.710 1.00 87.38 115 GLU A O 1
ATOM 831 N N . GLY A 1 116 ? 9.075 5.892 19.871 1.00 81.69 116 GLY A N 1
ATOM 832 C CA . GLY A 1 116 ? 8.958 5.898 21.336 1.00 81.69 116 GLY A CA 1
ATOM 833 C C . GLY A 1 116 ? 7.920 6.885 21.892 1.00 81.69 116 GLY A C 1
ATOM 834 O O . GLY A 1 116 ? 8.135 7.459 22.959 1.00 81.69 116 GLY A O 1
ATOM 835 N N . GLY A 1 117 ? 6.825 7.119 21.160 1.00 83.06 117 GLY A N 1
ATOM 836 C CA . GLY A 1 117 ? 5.780 8.088 21.521 1.00 83.06 117 GLY A CA 1
ATOM 837 C C . GLY A 1 117 ? 6.129 9.548 21.214 1.00 83.06 117 GLY A C 1
ATOM 838 O O . GLY A 1 117 ? 5.393 10.447 21.612 1.00 83.06 117 GLY A O 1
ATOM 839 N N . VAL A 1 118 ? 7.246 9.803 20.526 1.00 89.81 118 VAL A N 1
ATOM 840 C CA . VAL A 1 118 ? 7.642 11.139 20.069 1.00 89.81 118 VAL A CA 1
ATOM 841 C C . VAL A 1 118 ? 7.417 11.249 18.568 1.00 89.81 118 VAL A C 1
ATOM 843 O O . VAL A 1 118 ? 7.850 10.386 17.805 1.00 89.81 118 VAL A O 1
ATOM 846 N N . ILE A 1 119 ? 6.788 12.343 18.140 1.00 92.12 119 ILE A N 1
ATOM 847 C CA . ILE A 1 119 ? 6.665 12.707 16.728 1.00 92.12 119 ILE A CA 1
ATOM 848 C C . ILE A 1 119 ? 7.840 13.618 16.364 1.00 92.12 119 ILE A C 1
ATOM 850 O O . ILE A 1 119 ? 8.105 14.609 17.045 1.00 92.12 119 ILE A O 1
ATOM 854 N N . SER A 1 120 ? 8.560 13.285 15.294 1.00 89.12 120 SER A N 1
ATOM 855 C CA . SER A 1 120 ? 9.663 14.101 14.770 1.00 89.12 120 SER A CA 1
ATOM 856 C C . SER A 1 120 ? 9.557 14.259 13.257 1.00 89.12 120 SER A C 1
ATOM 858 O O . SER A 1 120 ? 9.086 13.350 12.572 1.00 89.12 120 SER A O 1
ATOM 860 N N . SER A 1 121 ? 9.995 15.405 12.732 1.00 86.38 121 SER A N 1
ATOM 861 C CA . SER A 1 121 ? 10.200 15.577 11.296 1.00 86.38 121 SER A CA 1
ATOM 862 C C . SER A 1 121 ? 11.402 14.735 10.862 1.00 86.38 121 SER A C 1
ATOM 864 O O . SER A 1 121 ? 12.486 14.799 11.444 1.00 86.38 121 SER A O 1
ATOM 866 N N . VAL A 1 122 ? 11.201 13.905 9.842 1.00 79.62 122 VAL A N 1
ATOM 867 C CA . VAL A 1 122 ? 12.287 13.210 9.133 1.00 79.62 122 VAL A CA 1
ATOM 868 C C . VAL A 1 122 ? 12.957 14.187 8.175 1.00 79.62 122 VAL A C 1
ATOM 870 O O . VAL A 1 122 ? 14.175 14.181 8.004 1.00 79.62 122 VAL A O 1
ATOM 873 N N . ILE A 1 123 ? 12.134 15.041 7.562 1.00 69.69 123 ILE A N 1
ATOM 874 C CA . ILE A 1 123 ? 12.525 16.018 6.555 1.00 69.69 123 ILE A CA 1
ATOM 875 C C . ILE A 1 123 ? 11.767 17.312 6.834 1.00 69.69 123 ILE A C 1
ATOM 877 O O . ILE A 1 123 ? 10.550 17.353 6.678 1.00 69.69 123 ILE A O 1
ATOM 881 N N . ASP A 1 124 ? 12.503 18.360 7.209 1.00 60.47 124 ASP A N 1
ATOM 882 C CA . ASP A 1 124 ? 12.041 19.749 7.152 1.00 60.47 124 ASP A CA 1
ATOM 883 C C . ASP A 1 124 ? 12.657 20.402 5.903 1.00 60.47 124 ASP A C 1
ATOM 885 O O . ASP A 1 124 ? 13.879 20.559 5.812 1.00 60.47 124 ASP A O 1
ATOM 889 N N . ILE A 1 125 ? 11.842 20.778 4.912 1.00 51.66 125 ILE A N 1
ATOM 890 C CA . ILE A 1 125 ? 12.311 21.559 3.754 1.00 51.66 125 ILE A CA 1
ATOM 891 C C . ILE A 1 125 ? 12.389 23.026 4.210 1.00 51.66 125 ILE A C 1
ATOM 893 O O . ILE A 1 125 ? 11.331 23.614 4.445 1.00 51.66 125 ILE A O 1
ATOM 897 N N . PRO A 1 126 ? 13.584 23.650 4.387 1.00 44.66 126 PRO A N 1
ATOM 898 C CA . PRO A 1 126 ? 14.396 24.137 3.260 1.00 44.66 126 PRO A CA 1
ATOM 899 C C . PRO A 1 126 ? 15.909 24.310 3.593 1.00 44.66 126 PRO A C 1
ATOM 901 O O . PRO A 1 126 ? 16.305 25.292 4.219 1.00 44.66 126 PRO A O 1
ATOM 904 N N . SER A 1 127 ? 16.786 23.375 3.202 1.00 46.03 127 SER A N 1
ATOM 905 C CA . SER A 1 127 ? 18.250 23.580 2.973 1.00 46.03 127 SER A CA 1
ATOM 906 C C . SER A 1 127 ? 19.035 22.267 2.882 1.00 46.03 127 SER A C 1
ATOM 908 O O . SER A 1 127 ? 20.092 22.237 2.255 1.00 46.03 127 SER A O 1
ATOM 910 N N . SER A 1 128 ? 18.534 21.185 3.484 1.00 49.12 128 SER A N 1
ATOM 911 C CA . SER A 1 128 ? 19.254 19.908 3.617 1.00 49.12 128 SER A CA 1
ATOM 912 C C . SER A 1 128 ? 19.461 19.158 2.300 1.00 49.12 128 SER A C 1
ATOM 914 O O . SER A 1 128 ? 20.467 18.470 2.160 1.00 49.12 128 SER A O 1
ATOM 916 N N . LEU A 1 129 ? 18.563 19.321 1.323 1.00 53.16 129 LEU A N 1
ATOM 917 C CA . LEU A 1 129 ? 18.669 18.647 0.024 1.00 53.16 129 LEU A CA 1
ATOM 918 C C . LEU A 1 129 ? 19.493 19.418 -1.018 1.00 53.16 129 LEU A C 1
ATOM 920 O O . LEU A 1 129 ? 19.683 18.917 -2.118 1.00 53.16 129 LEU A O 1
ATOM 924 N N . GLY A 1 130 ? 19.975 20.636 -0.721 1.00 48.72 130 GLY A N 1
ATOM 925 C CA . GLY A 1 130 ? 20.798 21.415 -1.665 1.00 48.72 130 GLY A CA 1
ATOM 926 C C . GLY A 1 130 ? 20.142 21.691 -3.030 1.00 48.72 130 GLY A C 1
ATOM 927 O O . GLY A 1 130 ? 20.821 22.116 -3.959 1.00 48.72 130 GLY A O 1
ATOM 928 N N . LEU A 1 131 ? 18.837 21.453 -3.138 1.00 51.62 131 LEU A N 1
ATOM 929 C CA . LEU A 1 131 ? 18.002 21.578 -4.321 1.00 51.62 131 LEU A CA 1
ATOM 930 C C . LEU A 1 131 ? 17.821 23.074 -4.661 1.00 51.62 131 LEU A C 1
ATOM 932 O O . LEU A 1 131 ? 17.017 23.790 -4.057 1.00 51.62 131 LEU A O 1
ATOM 936 N N . LEU A 1 132 ? 18.676 23.578 -5.554 1.00 41.59 132 LEU A N 1
ATOM 937 C CA . LEU A 1 132 ? 18.776 24.987 -5.944 1.00 41.59 132 LEU A CA 1
ATOM 938 C C . LEU A 1 132 ? 17.658 25.378 -6.928 1.00 41.59 132 LEU A C 1
ATOM 940 O O . LEU A 1 132 ? 17.920 25.503 -8.119 1.00 41.59 132 LEU A O 1
ATOM 944 N N . GLY A 1 133 ? 16.442 25.645 -6.446 1.00 43.91 133 GLY A N 1
ATOM 945 C CA . GLY A 1 133 ? 15.371 26.106 -7.350 1.00 43.91 133 GLY A CA 1
ATOM 946 C C . GLY A 1 133 ? 14.037 26.530 -6.731 1.00 43.91 133 GLY A C 1
ATOM 947 O O . GLY A 1 133 ? 13.205 27.119 -7.419 1.00 43.91 133 GLY A O 1
ATOM 948 N N . PHE A 1 134 ? 13.811 26.283 -5.442 1.00 50.62 134 PHE A N 1
ATOM 949 C CA . PHE A 1 134 ? 12.475 26.401 -4.854 1.00 50.62 134 PHE A CA 1
ATOM 950 C C . PHE A 1 134 ? 12.266 27.763 -4.177 1.00 50.62 134 PHE A C 1
ATOM 952 O O . PHE A 1 134 ? 12.522 27.934 -2.985 1.00 50.62 134 PHE A O 1
ATOM 959 N N . ASP A 1 135 ? 11.833 28.758 -4.958 1.00 39.41 135 ASP A N 1
ATOM 960 C CA . ASP A 1 135 ? 11.494 30.089 -4.448 1.00 39.41 135 ASP A CA 1
ATOM 961 C C . ASP A 1 135 ? 10.310 30.045 -3.466 1.00 39.41 135 ASP A C 1
ATOM 963 O O . ASP A 1 135 ? 9.308 29.352 -3.657 1.00 39.41 135 ASP A O 1
ATOM 967 N N . ALA A 1 136 ? 10.443 30.843 -2.406 1.00 37.25 136 ALA A N 1
ATOM 968 C CA . ALA A 1 136 ? 9.506 31.007 -1.304 1.00 37.25 136 ALA A CA 1
ATOM 969 C C . ALA A 1 136 ? 8.077 31.341 -1.783 1.00 37.25 136 ALA A C 1
ATOM 971 O O . ALA A 1 136 ? 7.745 32.502 -2.030 1.00 37.25 136 ALA A O 1
ATOM 972 N N . GLY A 1 137 ? 7.215 30.327 -1.888 1.00 43.03 137 GLY A N 1
ATOM 973 C CA . GLY A 1 137 ? 5.801 30.523 -2.223 1.00 43.03 137 GLY A CA 1
ATOM 974 C C . GLY A 1 137 ? 4.987 29.270 -2.561 1.00 43.03 137 GLY A C 1
ATOM 975 O O . GLY A 1 137 ? 3.763 29.365 -2.586 1.00 43.03 137 GLY A O 1
ATOM 976 N N . GLY A 1 138 ? 5.618 28.115 -2.790 1.00 46.38 138 GLY A N 1
ATOM 977 C CA . GLY A 1 138 ? 4.926 26.842 -3.015 1.00 46.38 138 GLY A CA 1
ATOM 978 C C . GLY A 1 138 ? 5.868 25.664 -2.779 1.00 46.38 138 GLY A C 1
ATOM 979 O O . GLY A 1 138 ? 6.853 25.510 -3.493 1.00 46.38 138 GLY A O 1
ATOM 980 N N . PHE A 1 139 ? 5.593 24.889 -1.737 1.00 48.16 139 PHE A N 1
ATOM 981 C CA . PHE A 1 139 ? 6.363 23.717 -1.321 1.00 48.16 139 PHE A CA 1
ATOM 982 C C . PHE A 1 139 ? 6.110 22.520 -2.265 1.00 48.16 139 PHE A C 1
ATOM 984 O O . PHE A 1 139 ? 5.034 22.457 -2.872 1.00 48.16 139 PHE A O 1
ATOM 991 N N . PRO A 1 140 ? 7.063 21.579 -2.438 1.00 52.47 140 PRO A N 1
ATOM 992 C CA . PRO A 1 140 ? 6.831 20.396 -3.259 1.00 52.47 140 PRO A CA 1
ATOM 993 C C . PRO A 1 140 ? 5.914 19.419 -2.510 1.00 52.47 140 PRO A C 1
ATOM 995 O O . PRO A 1 140 ? 6.227 19.061 -1.376 1.00 52.47 140 PRO A O 1
ATOM 998 N N . PRO A 1 141 ? 4.810 18.943 -3.107 1.00 65.31 141 PRO A N 1
ATOM 999 C CA . PRO A 1 141 ? 3.991 17.943 -2.446 1.00 65.31 141 PRO A CA 1
ATOM 1000 C C . PRO A 1 141 ? 4.768 16.625 -2.350 1.00 65.31 141 PRO A C 1
ATOM 1002 O O . PRO A 1 141 ? 5.109 16.030 -3.377 1.00 65.31 141 PRO A O 1
ATOM 1005 N N . PHE A 1 142 ? 5.027 16.149 -1.130 1.00 68.25 142 PHE A N 1
ATOM 1006 C CA . PHE A 1 142 ? 5.356 14.741 -0.906 1.00 68.25 142 PHE A CA 1
ATOM 1007 C C . PHE A 1 142 ? 4.155 13.865 -1.270 1.00 68.25 142 PHE A C 1
ATOM 1009 O O . PHE A 1 142 ? 3.003 14.198 -0.984 1.00 68.25 142 PHE A O 1
ATOM 1016 N N . SER A 1 143 ? 4.428 12.732 -1.902 1.00 75.69 143 SER A N 1
ATOM 1017 C CA . SER A 1 143 ? 3.432 11.704 -2.209 1.00 75.69 143 SER A CA 1
ATOM 1018 C C . SER A 1 143 ? 4.115 10.356 -2.145 1.00 75.69 143 SER A C 1
ATOM 1020 O O . SER A 1 143 ? 5.230 10.286 -2.643 1.00 75.69 143 SER A O 1
ATOM 1022 N N . GLU A 1 144 ? 3.440 9.321 -1.648 1.00 85.12 144 GLU A N 1
ATOM 1023 C CA . GLU A 1 144 ? 3.998 7.975 -1.463 1.00 85.12 144 GLU A CA 1
ATOM 1024 C C . GLU A 1 144 ? 5.226 7.965 -0.536 1.00 85.12 144 GLU A C 1
ATOM 1026 O O . GLU A 1 144 ? 6.215 8.682 -0.714 1.00 85.12 144 GLU A O 1
ATOM 1031 N N . LEU A 1 145 ? 5.155 7.136 0.497 1.00 91.38 145 LEU A N 1
ATOM 1032 C CA . LEU A 1 145 ? 6.278 6.868 1.377 1.00 91.38 145 LEU A CA 1
ATOM 1033 C C . LEU A 1 145 ? 6.243 5.417 1.816 1.00 91.38 145 LEU A C 1
ATOM 1035 O O . LEU A 1 145 ? 5.171 4.821 1.875 1.00 91.38 145 LEU A O 1
ATOM 1039 N N . PHE A 1 146 ? 7.416 4.899 2.145 1.00 94.31 146 PHE A N 1
ATOM 1040 C CA . PHE A 1 146 ? 7.591 3.573 2.718 1.00 94.31 146 PHE A CA 1
ATOM 1041 C C . PHE A 1 146 ? 8.715 3.619 3.742 1.00 94.31 146 PHE A C 1
ATOM 1043 O O . PHE A 1 146 ? 9.663 4.395 3.583 1.00 94.31 146 PHE A O 1
ATOM 1050 N N . ILE A 1 147 ? 8.629 2.789 4.774 1.00 95.62 147 ILE A N 1
ATOM 1051 C CA . ILE A 1 147 ? 9.701 2.570 5.742 1.00 95.62 147 ILE A CA 1
ATOM 1052 C C . ILE A 1 147 ? 10.061 1.094 5.761 1.00 95.62 147 ILE A C 1
ATOM 1054 O O . ILE A 1 147 ? 9.197 0.233 5.823 1.00 95.62 147 ILE A O 1
ATOM 1058 N N . ASN A 1 148 ? 11.355 0.797 5.746 1.00 95.62 148 ASN A N 1
ATOM 1059 C CA . ASN A 1 148 ? 11.815 -0.573 5.904 1.00 95.62 148 ASN A CA 1
ATOM 1060 C C . ASN A 1 148 ? 12.263 -0.881 7.340 1.00 95.62 148 ASN A C 1
ATOM 1062 O O . ASN A 1 148 ? 12.383 0.005 8.195 1.00 95.62 148 ASN A O 1
ATOM 1066 N N . GLU A 1 149 ? 12.588 -2.146 7.602 1.00 95.19 149 GLU A N 1
ATOM 1067 C CA . GLU A 1 149 ? 12.977 -2.611 8.941 1.00 95.19 149 GLU A CA 1
ATOM 1068 C C . GLU A 1 149 ? 14.277 -1.987 9.477 1.00 95.19 149 GLU A C 1
ATOM 1070 O O . GLU A 1 149 ? 14.509 -1.942 10.684 1.00 95.19 149 GLU A O 1
ATOM 1075 N N . SER A 1 150 ? 15.121 -1.439 8.598 1.00 94.50 150 SER A N 1
ATOM 1076 C CA . SER A 1 150 ? 16.330 -0.699 8.991 1.00 94.50 150 SER A CA 1
ATOM 1077 C C . SER A 1 150 ? 16.074 0.780 9.320 1.00 94.50 150 SER A C 1
ATOM 1079 O O . SER A 1 150 ? 17.009 1.505 9.671 1.00 94.50 150 SER A O 1
ATOM 1081 N N . GLY A 1 151 ? 14.826 1.246 9.190 1.00 93.56 151 GLY A N 1
ATOM 1082 C CA . GLY A 1 151 ? 14.442 2.647 9.360 1.00 93.56 151 GLY A CA 1
ATOM 1083 C C . GLY A 1 151 ? 14.788 3.537 8.163 1.00 93.56 151 GLY A C 1
ATOM 1084 O O . GLY A 1 151 ? 14.763 4.761 8.291 1.00 93.56 151 GLY A O 1
ATOM 1085 N N . THR A 1 152 ? 15.123 2.945 7.012 1.00 94.88 152 THR A N 1
ATOM 1086 C CA . THR A 1 152 ? 15.255 3.686 5.754 1.00 94.88 152 THR A CA 1
ATOM 1087 C C . THR A 1 152 ? 13.867 4.058 5.267 1.00 94.88 152 THR A C 1
ATOM 1089 O O . THR A 1 152 ? 12.997 3.197 5.169 1.00 94.88 152 THR A O 1
ATOM 1092 N N . ILE A 1 153 ? 13.676 5.335 4.952 1.00 94.50 153 ILE A N 1
ATOM 1093 C CA . ILE A 1 153 ? 12.412 5.880 4.470 1.00 94.50 153 ILE A CA 1
ATOM 1094 C C . ILE A 1 153 ? 12.587 6.241 3.005 1.00 94.50 153 ILE A C 1
ATOM 1096 O O . ILE A 1 153 ? 13.406 7.104 2.695 1.00 94.50 153 ILE A O 1
ATOM 1100 N N . ALA A 1 154 ? 11.835 5.605 2.114 1.00 93.69 154 ALA A N 1
ATOM 1101 C CA . ALA A 1 154 ? 11.767 5.985 0.709 1.00 93.69 154 ALA A CA 1
ATOM 1102 C C . ALA A 1 154 ? 10.561 6.898 0.488 1.00 93.69 154 ALA A C 1
ATOM 1104 O O . ALA A 1 154 ? 9.490 6.658 1.039 1.00 93.69 154 ALA A O 1
ATOM 1105 N N . PHE A 1 155 ? 10.732 7.961 -0.290 1.00 90.56 155 PHE A N 1
ATOM 1106 C CA . PHE A 1 155 ? 9.694 8.960 -0.523 1.00 90.56 155 PHE A CA 1
ATOM 1107 C C . PHE A 1 155 ? 9.858 9.609 -1.892 1.00 90.56 155 PHE A C 1
ATOM 1109 O O . PHE A 1 155 ? 10.971 9.732 -2.414 1.00 90.56 155 PHE A O 1
ATOM 1116 N N . LYS A 1 156 ? 8.743 10.074 -2.459 1.00 87.06 156 LYS A N 1
ATOM 1117 C CA . LYS A 1 156 ? 8.752 10.817 -3.719 1.00 87.06 156 LYS A CA 1
ATOM 1118 C C . LYS A 1 156 ? 8.529 12.308 -3.496 1.00 87.06 156 LYS A C 1
ATOM 1120 O O . LYS A 1 156 ? 7.654 12.739 -2.741 1.00 87.06 156 LYS A O 1
ATOM 1125 N N . VAL A 1 157 ? 9.324 13.096 -4.215 1.00 81.44 157 VAL A N 1
ATOM 1126 C CA . VAL A 1 157 ? 9.262 14.558 -4.252 1.00 81.44 157 VAL A CA 1
ATOM 1127 C C . VAL A 1 157 ? 8.748 14.990 -5.619 1.00 81.44 157 VAL A C 1
ATOM 1129 O O . VAL A 1 157 ? 9.382 14.721 -6.639 1.00 81.44 157 VAL A O 1
ATOM 1132 N N . ASN A 1 158 ? 7.614 15.691 -5.643 1.00 74.56 158 ASN A N 1
ATOM 1133 C CA . ASN A 1 158 ? 7.087 16.317 -6.855 1.00 74.56 158 ASN A CA 1
ATOM 1134 C C . ASN A 1 158 ? 7.572 17.776 -6.907 1.00 74.56 158 ASN A C 1
ATOM 1136 O O . ASN A 1 158 ? 6.983 18.644 -6.265 1.00 74.56 158 ASN A O 1
ATOM 1140 N N . GLY A 1 159 ? 8.662 18.073 -7.610 1.00 63.50 159 GLY A N 1
ATOM 1141 C CA . GLY A 1 159 ? 9.139 19.453 -7.733 1.00 63.50 159 GLY A CA 1
ATOM 1142 C C . GLY A 1 159 ? 8.477 20.214 -8.888 1.00 63.50 159 GLY A C 1
ATOM 1143 O O . GLY A 1 159 ? 7.937 19.649 -9.841 1.00 63.50 159 GLY A O 1
ATOM 1144 N N . ALA A 1 160 ? 8.501 21.544 -8.795 1.00 52.38 160 ALA A N 1
ATOM 1145 C CA . ALA A 1 160 ? 8.150 22.437 -9.894 1.00 52.38 160 ALA A CA 1
ATOM 1146 C C . ALA A 1 160 ? 9.336 22.593 -10.865 1.00 52.38 160 ALA A C 1
ATOM 1148 O O . ALA A 1 160 ? 10.489 22.496 -10.464 1.00 52.38 160 ALA A O 1
ATOM 1149 N N . GLY A 1 161 ? 9.066 22.877 -12.144 1.00 55.50 161 GLY A N 1
ATOM 1150 C CA . GLY A 1 161 ? 10.117 23.239 -13.109 1.00 55.50 161 GLY A CA 1
ATOM 1151 C C . GLY A 1 161 ? 10.940 22.081 -13.691 1.00 55.50 161 GLY A C 1
ATOM 1152 O O . GLY A 1 161 ? 11.915 22.352 -14.385 1.00 55.50 161 GLY A O 1
ATOM 1153 N N . GLY A 1 162 ? 10.530 20.825 -13.476 1.00 59.53 162 GLY A N 1
ATOM 1154 C CA . GLY A 1 162 ? 11.242 19.638 -13.974 1.00 59.53 162 GLY A CA 1
ATOM 1155 C C . GLY A 1 162 ? 12.253 19.054 -12.985 1.00 59.53 162 GLY A C 1
ATOM 1156 O O . GLY A 1 162 ? 13.106 18.276 -13.390 1.00 59.53 162 GLY A O 1
ATOM 1157 N N . GLU A 1 163 ? 12.162 19.431 -11.711 1.00 68.12 163 GLU A N 1
ATOM 1158 C CA . GLU A 1 163 ? 12.926 18.850 -10.606 1.00 68.12 163 GLU A CA 1
ATOM 1159 C C . GLU A 1 163 ? 12.014 17.906 -9.804 1.00 68.12 163 GLU A C 1
ATOM 1161 O O . GLU A 1 163 ? 10.814 18.144 -9.698 1.00 68.12 163 GLU A O 1
ATOM 1166 N N . GLY A 1 164 ? 12.545 16.818 -9.254 1.00 79.50 164 GLY A N 1
ATOM 1167 C CA . GLY A 1 164 ? 11.776 15.818 -8.505 1.00 79.50 164 GLY A CA 1
ATOM 1168 C C . GLY A 1 164 ? 12.371 14.427 -8.668 1.00 79.50 164 GLY A C 1
ATOM 1169 O O . GLY A 1 164 ? 13.340 14.249 -9.404 1.00 79.50 164 GLY A O 1
ATOM 1170 N N . GLY A 1 165 ? 11.817 13.447 -7.964 1.00 85.62 165 GLY A N 1
ATOM 1171 C CA . GLY A 1 165 ? 12.389 12.106 -7.969 1.00 85.62 165 GLY A CA 1
ATOM 1172 C C . GLY A 1 165 ? 11.986 11.252 -6.782 1.00 85.62 165 GLY A C 1
ATOM 1173 O O . GLY A 1 165 ? 11.164 11.651 -5.951 1.00 85.62 165 GLY A O 1
ATOM 1174 N N . ILE A 1 166 ? 12.609 10.082 -6.716 1.00 90.31 166 ILE A N 1
ATOM 1175 C CA . ILE A 1 166 ? 12.544 9.158 -5.590 1.00 90.31 166 ILE A CA 1
ATOM 1176 C C . ILE A 1 166 ? 13.843 9.278 -4.800 1.00 90.31 166 ILE A C 1
ATOM 1178 O O . ILE A 1 166 ? 14.941 9.235 -5.361 1.00 90.31 166 ILE A O 1
ATOM 1182 N N . PHE A 1 167 ? 13.706 9.394 -3.487 1.00 90.31 167 PHE A N 1
ATOM 1183 C CA . PHE A 1 167 ? 14.814 9.543 -2.557 1.00 90.31 167 PHE A CA 1
ATOM 1184 C C . PHE A 1 167 ? 14.643 8.573 -1.396 1.00 90.31 167 PHE A C 1
ATOM 1186 O O . PHE A 1 167 ? 13.522 8.224 -1.026 1.00 90.31 167 PHE A O 1
ATOM 1193 N N . THR A 1 168 ? 15.757 8.188 -0.784 1.00 92.69 168 THR A N 1
ATOM 1194 C CA . THR A 1 168 ? 15.769 7.531 0.521 1.00 92.69 168 THR A CA 1
ATOM 1195 C C . THR A 1 168 ? 16.377 8.442 1.581 1.00 92.69 168 THR A C 1
ATOM 1197 O O . THR A 1 168 ? 17.218 9.301 1.298 1.00 92.69 168 THR A O 1
ATOM 1200 N N . ALA A 1 169 ? 15.930 8.266 2.822 1.00 90.50 169 ALA A N 1
ATOM 1201 C CA . ALA A 1 169 ? 16.470 8.917 4.003 1.00 90.50 169 ALA A CA 1
ATOM 1202 C C . ALA A 1 169 ? 16.719 7.891 5.111 1.00 90.50 169 ALA A C 1
ATOM 1204 O O . ALA A 1 169 ? 15.811 7.157 5.497 1.00 90.50 169 ALA A O 1
ATOM 1205 N N . ASN A 1 170 ? 17.929 7.875 5.670 1.00 89.19 170 ASN A N 1
ATOM 1206 C CA . ASN A 1 170 ? 18.239 7.119 6.884 1.00 89.19 170 ASN A CA 1
ATOM 1207 C C . ASN A 1 170 ? 19.235 7.906 7.748 1.00 89.19 170 ASN A C 1
ATOM 1209 O O . ASN A 1 170 ? 20.267 8.370 7.263 1.00 89.19 170 ASN A O 1
ATOM 1213 N N . GLY A 1 171 ? 18.913 8.120 9.027 1.00 81.75 171 GLY A N 1
ATOM 1214 C CA . GLY A 1 171 ? 19.799 8.824 9.963 1.00 81.75 171 GLY A CA 1
ATOM 1215 C C . GLY A 1 171 ? 20.163 10.259 9.546 1.00 81.75 171 GLY A C 1
ATOM 1216 O O . GLY A 1 171 ? 21.235 10.745 9.902 1.00 81.75 171 GLY A O 1
ATOM 1217 N N . GLY A 1 172 ? 19.304 10.924 8.765 1.00 76.94 172 GLY A N 1
ATOM 1218 C CA . GLY A 1 172 ? 19.546 12.261 8.207 1.00 76.94 172 GLY A CA 1
ATOM 1219 C C . GLY A 1 172 ? 20.427 12.288 6.952 1.00 76.94 172 GLY A C 1
ATOM 1220 O O . GLY A 1 172 ? 20.697 13.368 6.427 1.00 76.94 172 GLY A O 1
ATOM 1221 N N . VAL A 1 173 ? 20.876 11.129 6.462 1.00 82.81 173 VAL A N 1
ATOM 1222 C CA . VAL A 1 173 ? 21.523 10.998 5.153 1.00 82.81 173 VAL A CA 1
ATOM 1223 C C . VAL A 1 173 ? 20.442 10.839 4.096 1.00 82.81 173 VAL A C 1
ATOM 1225 O O . VAL A 1 173 ? 19.580 9.975 4.232 1.00 82.81 173 VAL A O 1
ATOM 1228 N N . PHE A 1 174 ? 20.514 11.664 3.054 1.00 84.88 174 PHE A N 1
ATOM 1229 C CA . PHE A 1 174 ? 19.620 11.626 1.902 1.00 84.88 174 PHE A CA 1
ATOM 1230 C C . PHE A 1 174 ? 20.346 11.041 0.701 1.00 84.88 174 PHE A C 1
ATOM 1232 O O . PHE A 1 174 ? 21.477 11.440 0.405 1.00 84.88 174 PHE A O 1
ATOM 1239 N N . THR A 1 175 ? 19.701 10.113 0.005 1.00 89.12 175 THR A N 1
ATOM 1240 C CA . THR A 1 175 ? 20.278 9.453 -1.164 1.00 89.12 175 THR A CA 1
ATOM 1241 C C . THR A 1 175 ? 19.271 9.478 -2.314 1.00 89.12 175 THR A C 1
ATOM 1243 O O . THR A 1 175 ? 18.157 8.979 -2.150 1.00 89.12 175 THR A O 1
ATOM 1246 N N . PRO A 1 176 ? 19.610 10.087 -3.465 1.00 89.19 176 PRO A N 1
ATOM 1247 C CA . PRO A 1 176 ? 18.762 10.010 -4.646 1.00 89.19 176 PRO A CA 1
ATOM 1248 C C . PRO A 1 176 ? 18.762 8.584 -5.203 1.00 89.19 176 PRO A C 1
ATOM 1250 O O . PRO A 1 176 ? 19.807 7.937 -5.273 1.00 89.19 176 PRO A O 1
ATOM 1253 N N . ILE A 1 177 ? 17.586 8.109 -5.608 1.00 92.25 177 ILE A N 1
ATOM 1254 C CA . ILE A 1 177 ? 17.411 6.827 -6.301 1.00 92.25 177 ILE A CA 1
ATOM 1255 C C . ILE A 1 177 ? 17.223 7.072 -7.796 1.00 92.25 177 ILE A C 1
ATOM 1257 O O . ILE A 1 177 ? 17.902 6.466 -8.619 1.00 92.25 177 ILE A O 1
ATOM 1261 N N . ALA A 1 178 ? 16.300 7.969 -8.139 1.00 89.06 178 ALA A N 1
ATOM 1262 C CA . ALA A 1 178 ? 15.985 8.348 -9.507 1.00 89.06 178 ALA A CA 1
ATOM 1263 C C . ALA A 1 178 ? 15.506 9.798 -9.525 1.00 89.06 178 ALA A C 1
ATOM 1265 O O . ALA A 1 178 ? 14.691 10.186 -8.689 1.00 89.06 178 ALA A O 1
ATOM 1266 N N . GLU A 1 179 ? 16.005 10.589 -10.471 1.00 86.00 179 GLU A N 1
ATOM 1267 C CA . GLU A 1 179 ? 15.770 12.032 -10.526 1.00 86.00 179 GLU A CA 1
ATOM 1268 C C . GLU A 1 179 ? 15.293 12.468 -11.915 1.00 86.00 179 GLU A C 1
ATOM 1270 O O . GLU A 1 179 ? 15.702 11.923 -12.945 1.00 86.00 179 GLU A O 1
ATOM 1275 N N . LEU A 1 180 ? 14.436 13.486 -11.937 1.00 79.31 180 LEU A N 1
ATOM 1276 C CA . LEU A 1 180 ? 14.078 14.207 -13.151 1.00 79.31 180 LEU A CA 1
ATOM 1277 C C . LEU A 1 180 ? 15.280 15.029 -13.669 1.00 79.31 180 LEU A C 1
ATOM 1279 O O . LEU A 1 180 ? 16.078 15.525 -12.871 1.00 79.31 180 LEU A O 1
ATOM 1283 N N . PRO A 1 181 ? 15.405 15.228 -14.996 1.00 76.50 181 PRO A N 1
ATOM 1284 C CA . PRO A 1 181 ? 14.494 14.768 -16.048 1.00 76.50 181 PRO A CA 1
ATOM 1285 C C . PRO A 1 181 ? 14.801 13.350 -16.568 1.00 76.50 181 PRO A C 1
ATOM 1287 O O . PRO A 1 181 ? 14.146 12.905 -17.507 1.00 76.50 181 PRO A O 1
ATOM 1290 N N . ASP A 1 182 ? 15.810 12.664 -16.018 1.00 79.75 182 ASP A N 1
ATOM 1291 C CA . ASP A 1 182 ? 16.297 11.376 -16.538 1.00 79.75 182 ASP A CA 1
ATOM 1292 C C . ASP A 1 182 ? 15.323 10.216 -16.279 1.00 79.75 182 ASP A C 1
ATOM 1294 O O . ASP A 1 182 ? 15.339 9.214 -17.000 1.00 79.75 182 ASP A O 1
ATOM 1298 N N . PHE A 1 183 ? 14.465 10.365 -15.273 1.00 76.19 183 PHE A N 1
ATOM 1299 C CA . PHE A 1 183 ? 13.364 9.461 -14.971 1.00 76.19 183 PHE A CA 1
ATOM 1300 C C . PHE A 1 183 ? 12.093 10.283 -14.758 1.00 76.19 183 PHE A C 1
ATOM 1302 O O . PHE A 1 183 ? 12.087 11.193 -13.933 1.00 76.19 183 PHE A O 1
ATOM 1309 N N . ASP A 1 184 ? 11.035 9.984 -15.510 1.00 72.25 184 ASP A N 1
ATOM 1310 C CA . ASP A 1 184 ? 9.731 10.644 -15.405 1.00 72.25 184 ASP A CA 1
ATOM 1311 C C . ASP A 1 184 ? 8.632 9.619 -15.110 1.00 72.25 184 ASP A C 1
ATOM 1313 O O . ASP A 1 184 ? 8.692 8.487 -15.582 1.00 72.25 184 ASP A O 1
ATOM 1317 N N . THR A 1 185 ? 7.605 10.036 -14.367 1.00 66.88 185 THR A N 1
ATOM 1318 C CA . THR A 1 185 ? 6.584 9.177 -13.740 1.00 66.88 185 THR A CA 1
ATOM 1319 C C . THR A 1 185 ? 7.166 8.251 -12.674 1.00 66.88 185 THR A C 1
ATOM 1321 O O . THR A 1 185 ? 8.125 7.534 -12.903 1.00 66.88 185 THR A O 1
ATOM 1324 N N . PHE A 1 186 ? 6.569 8.260 -11.480 1.00 68.81 186 PHE A N 1
ATOM 1325 C CA . PHE A 1 186 ? 7.024 7.422 -10.373 1.00 68.81 186 PHE A CA 1
ATOM 1326 C C . PHE A 1 186 ? 5.819 6.843 -9.637 1.00 68.81 186 PHE A C 1
ATOM 1328 O O . PHE A 1 186 ? 5.029 7.597 -9.054 1.00 68.81 186 PHE A O 1
ATOM 1335 N N . ARG A 1 187 ? 5.703 5.519 -9.687 1.00 82.06 187 ARG A N 1
ATOM 1336 C CA . ARG A 1 187 ? 5.163 4.677 -8.619 1.00 82.06 187 ARG A CA 1
ATOM 1337 C C . ARG A 1 187 ? 6.316 3.801 -8.168 1.00 82.06 187 ARG A C 1
ATOM 1339 O O . ARG A 1 187 ? 7.065 3.319 -9.022 1.00 82.06 187 ARG A O 1
ATOM 1346 N N . PHE A 1 188 ? 6.476 3.619 -6.869 1.00 91.31 188 PHE A N 1
ATOM 1347 C CA . PHE A 1 188 ? 7.605 2.866 -6.343 1.00 91.31 188 PHE A CA 1
ATOM 1348 C C . PHE A 1 188 ? 7.215 2.031 -5.134 1.00 91.31 188 PHE A C 1
ATOM 1350 O O . PHE A 1 188 ? 6.128 2.198 -4.591 1.00 91.31 188 PHE A O 1
ATOM 1357 N N . SER A 1 189 ? 8.123 1.138 -4.766 1.00 93.62 189 SER A N 1
ATOM 1358 C CA . SER A 1 189 ? 8.080 0.281 -3.584 1.00 93.62 189 SER A CA 1
ATOM 1359 C C . SER A 1 189 ? 9.474 0.185 -2.978 1.00 93.62 189 SER A C 1
ATOM 1361 O O . SER A 1 189 ? 10.465 0.421 -3.670 1.00 93.62 189 SER A O 1
ATOM 1363 N N . LEU A 1 190 ? 9.554 -0.147 -1.693 1.00 95.25 190 LEU A N 1
ATOM 1364 C CA . LEU A 1 190 ? 10.797 -0.282 -0.934 1.00 95.25 190 LEU A CA 1
ATOM 1365 C C . LEU A 1 190 ? 10.863 -1.676 -0.313 1.00 95.25 190 LEU A C 1
ATOM 1367 O O . LEU A 1 190 ? 9.879 -2.125 0.266 1.00 95.25 190 LEU A O 1
ATOM 1371 N N . ASN A 1 191 ? 12.028 -2.320 -0.371 1.00 95.12 191 ASN A N 1
ATOM 1372 C CA . ASN A 1 191 ? 12.283 -3.565 0.355 1.00 95.12 191 ASN A CA 1
ATOM 1373 C C . ASN A 1 191 ? 13.212 -3.364 1.574 1.00 95.12 191 ASN A C 1
ATOM 1375 O O . ASN A 1 191 ? 13.769 -2.281 1.812 1.00 95.12 191 ASN A O 1
ATOM 1379 N N . ASN A 1 192 ? 13.428 -4.420 2.361 1.00 95.38 192 ASN A N 1
ATOM 1380 C CA . ASN A 1 192 ? 14.276 -4.374 3.557 1.00 95.38 192 ASN A CA 1
ATOM 1381 C C . ASN A 1 192 ? 15.773 -4.299 3.273 1.00 95.38 192 ASN A C 1
ATOM 1383 O O . ASN A 1 192 ? 16.533 -3.923 4.169 1.00 95.38 192 ASN A O 1
ATOM 1387 N N . ASN A 1 193 ? 16.204 -4.559 2.039 1.00 95.31 193 ASN A N 1
ATOM 1388 C CA . ASN A 1 193 ? 17.581 -4.295 1.623 1.00 95.31 193 ASN A CA 1
ATOM 1389 C C . ASN A 1 193 ? 17.830 -2.801 1.354 1.00 95.31 193 ASN A C 1
ATOM 1391 O O . ASN A 1 193 ? 18.980 -2.396 1.193 1.00 95.31 193 ASN A O 1
ATOM 1395 N N . GLY A 1 194 ? 16.775 -1.977 1.332 1.00 94.81 194 GLY A N 1
ATOM 1396 C CA . GLY A 1 194 ? 16.858 -0.565 0.960 1.00 94.81 194 GLY A CA 1
ATOM 1397 C C . GLY A 1 194 ? 16.831 -0.339 -0.551 1.00 94.81 194 GLY A C 1
ATOM 1398 O O . GLY A 1 194 ? 17.125 0.767 -1.002 1.00 94.81 194 GLY A O 1
ATOM 1399 N N . GLU A 1 195 ? 16.489 -1.368 -1.326 1.00 95.25 195 GLU A N 1
ATOM 1400 C CA . GLU A 1 195 ? 16.297 -1.261 -2.765 1.00 95.25 195 GLU A CA 1
ATOM 1401 C C . GLU A 1 195 ? 14.897 -0.722 -3.050 1.00 95.25 195 GLU A C 1
ATOM 1403 O O . GLU A 1 195 ? 13.916 -1.066 -2.385 1.00 95.25 195 GLU A O 1
ATOM 1408 N N . VAL A 1 196 ? 14.816 0.126 -4.066 1.00 94.88 196 VAL A N 1
ATOM 1409 C CA . VAL A 1 196 ? 13.583 0.752 -4.512 1.00 94.88 196 VAL A CA 1
ATOM 1410 C C . VAL A 1 196 ? 13.272 0.283 -5.923 1.00 94.88 196 VAL A C 1
ATOM 1412 O O . VAL A 1 196 ? 14.042 0.533 -6.852 1.00 94.88 196 VAL A O 1
ATOM 1415 N N . GLY A 1 197 ? 12.139 -0.400 -6.069 1.00 92.31 197 GLY A N 1
ATOM 1416 C CA . GLY A 1 197 ? 11.594 -0.844 -7.348 1.00 92.31 197 GLY A CA 1
ATOM 1417 C C . GLY A 1 197 ? 10.593 0.182 -7.860 1.00 92.31 197 GLY A C 1
ATOM 1418 O O . GLY A 1 197 ? 9.689 0.569 -7.120 1.00 92.31 197 GLY A O 1
ATOM 1419 N N . PHE A 1 198 ? 10.744 0.648 -9.098 1.00 90.38 198 PHE A N 1
ATOM 1420 C CA . PHE A 1 198 ? 9.910 1.722 -9.635 1.00 90.38 198 PHE A CA 1
ATOM 1421 C C . PHE A 1 198 ? 9.731 1.650 -11.149 1.00 90.38 198 PHE A C 1
ATOM 1423 O O . PHE A 1 198 ? 10.615 1.204 -11.883 1.00 90.38 198 PHE A O 1
ATOM 1430 N N . PHE A 1 199 ? 8.588 2.151 -11.612 1.00 86.69 199 PHE A N 1
ATOM 1431 C CA . PHE A 1 199 ? 8.364 2.427 -13.028 1.00 86.69 199 PHE A CA 1
ATOM 1432 C C . PHE A 1 199 ? 8.818 3.831 -13.365 1.00 86.69 199 PHE A C 1
ATOM 1434 O O . PHE A 1 199 ? 8.568 4.749 -12.583 1.00 86.69 199 PHE A O 1
ATOM 1441 N N . ALA A 1 200 ? 9.446 3.983 -14.526 1.00 83.38 200 ALA A N 1
ATOM 1442 C CA . ALA A 1 200 ? 9.773 5.285 -15.077 1.00 83.38 200 ALA A CA 1
ATOM 1443 C C . ALA A 1 200 ? 9.881 5.248 -16.605 1.00 83.38 200 ALA A C 1
ATOM 1445 O O . ALA A 1 200 ? 10.345 4.270 -17.201 1.00 83.38 200 ALA A O 1
ATOM 1446 N N . ILE A 1 201 ? 9.540 6.373 -17.226 1.00 78.38 201 ILE A N 1
ATOM 1447 C CA . ILE A 1 201 ? 10.006 6.735 -18.562 1.00 78.38 201 ILE A CA 1
ATOM 1448 C C . ILE A 1 201 ? 11.446 7.208 -18.407 1.00 78.38 201 ILE A C 1
ATOM 1450 O O . ILE A 1 201 ? 11.733 8.083 -17.593 1.00 78.38 201 ILE A O 1
ATOM 1454 N N . SER A 1 202 ? 12.362 6.655 -19.197 1.00 77.69 202 SER A N 1
ATOM 1455 C CA . SER A 1 202 ? 13.780 7.007 -19.122 1.00 77.69 202 SER A CA 1
ATOM 1456 C C . SER A 1 202 ? 14.413 7.042 -20.513 1.00 77.69 202 SER A C 1
ATOM 1458 O O . SER A 1 202 ? 14.007 6.271 -21.384 1.00 77.69 202 SER A O 1
ATOM 1460 N N . PRO A 1 203 ? 15.472 7.842 -20.750 1.00 69.62 203 PRO A N 1
ATOM 1461 C CA . PRO A 1 203 ? 16.313 7.705 -21.939 1.00 69.62 203 PRO A CA 1
ATOM 1462 C C . PRO A 1 203 ? 16.893 6.294 -22.124 1.00 69.62 203 PRO A C 1
ATOM 1464 O O . PRO A 1 203 ? 17.260 5.929 -23.241 1.00 69.62 203 PRO A O 1
ATOM 1467 N N . LEU A 1 204 ? 16.975 5.503 -21.047 1.00 71.56 204 LEU A N 1
ATOM 1468 C CA . LEU A 1 204 ? 17.372 4.093 -21.088 1.00 71.56 204 LEU A CA 1
ATOM 1469 C C . LEU A 1 204 ? 16.291 3.188 -21.708 1.00 71.56 204 LEU A C 1
ATOM 1471 O O . LEU A 1 204 ? 16.610 2.104 -22.187 1.00 71.56 204 LEU A O 1
ATOM 1475 N N . ALA A 1 205 ? 15.043 3.657 -21.747 1.00 71.88 205 ALA A N 1
ATOM 1476 C CA . ALA A 1 205 ? 13.857 2.968 -22.239 1.00 71.88 205 ALA A CA 1
ATOM 1477 C C . ALA A 1 205 ? 13.061 3.892 -23.193 1.00 71.88 205 ALA A C 1
ATOM 1479 O O . ALA A 1 205 ? 11.937 4.292 -22.903 1.00 71.88 205 ALA A O 1
ATOM 1480 N N . PRO A 1 206 ? 13.622 4.272 -24.358 1.00 67.69 206 PRO A N 1
ATOM 1481 C CA . PRO A 1 206 ? 13.039 5.313 -25.214 1.00 67.69 206 PRO A CA 1
ATOM 1482 C C . PRO A 1 206 ? 11.706 4.913 -25.869 1.00 67.69 206 PRO A C 1
ATOM 1484 O O . PRO A 1 206 ? 11.021 5.768 -26.431 1.00 67.69 206 PRO A O 1
ATOM 1487 N N . ASP A 1 207 ? 11.363 3.623 -25.827 1.00 69.06 207 ASP A N 1
ATOM 1488 C CA . ASP A 1 207 ? 10.168 3.054 -26.448 1.00 69.06 207 ASP A CA 1
ATOM 1489 C C . ASP A 1 207 ? 8.968 2.953 -25.468 1.00 69.06 207 ASP A C 1
ATOM 1491 O O . ASP A 1 207 ? 7.889 2.562 -25.914 1.00 69.06 207 ASP A O 1
ATOM 1495 N N . GLY A 1 208 ? 9.108 3.306 -24.176 1.00 73.44 208 GLY A N 1
ATOM 1496 C CA . GLY A 1 208 ? 8.004 3.288 -23.197 1.00 73.44 208 GLY A CA 1
ATOM 1497 C C . GLY A 1 208 ? 8.442 3.156 -21.732 1.00 73.44 208 GLY A C 1
ATOM 1498 O O . GLY A 1 208 ? 9.630 3.230 -21.428 1.00 73.44 208 GLY A O 1
ATOM 1499 N N . ASP A 1 209 ? 7.476 2.941 -20.834 1.00 77.56 209 ASP A N 1
ATOM 1500 C CA . ASP A 1 209 ? 7.731 2.704 -19.408 1.00 77.56 209 ASP A CA 1
ATOM 1501 C C . ASP A 1 209 ? 8.570 1.437 -19.207 1.00 77.56 209 ASP A C 1
ATOM 1503 O O . ASP A 1 209 ? 8.321 0.390 -19.820 1.00 77.56 209 ASP A O 1
ATOM 1507 N N . ALA A 1 210 ? 9.556 1.531 -18.321 1.00 83.44 210 ALA A N 1
ATOM 1508 C CA . ALA A 1 210 ? 10.396 0.414 -17.923 1.00 83.44 210 ALA A CA 1
ATOM 1509 C C . ALA A 1 210 ? 10.419 0.257 -16.405 1.00 83.44 210 ALA A C 1
ATOM 1511 O O . ALA A 1 210 ? 10.182 1.206 -15.652 1.00 83.44 210 ALA A O 1
ATOM 1512 N N . LEU A 1 211 ? 10.712 -0.968 -15.972 1.00 87.19 211 LEU A N 1
ATOM 1513 C CA . LEU A 1 211 ? 10.851 -1.303 -14.564 1.00 87.19 211 LEU A CA 1
ATOM 1514 C C . LEU A 1 211 ? 12.321 -1.235 -14.168 1.00 87.19 211 LEU A C 1
ATOM 1516 O O . LEU A 1 211 ? 13.169 -1.906 -14.764 1.00 87.19 211 LEU A O 1
ATOM 1520 N N . PHE A 1 212 ? 12.603 -0.458 -13.131 1.00 89.12 212 PHE A N 1
ATOM 1521 C CA . PHE A 1 212 ? 13.935 -0.259 -12.590 1.00 89.12 212 PHE A CA 1
ATOM 1522 C C . PHE A 1 212 ? 14.003 -0.687 -11.130 1.00 89.12 212 PHE A C 1
ATOM 1524 O O . PHE A 1 212 ? 13.008 -0.651 -10.406 1.00 89.12 212 PHE A O 1
ATOM 1531 N N . ILE A 1 213 ? 15.207 -1.046 -10.697 1.00 91.88 213 ILE A N 1
ATOM 1532 C CA . ILE A 1 213 ? 15.555 -1.217 -9.289 1.00 91.88 213 ILE A CA 1
ATOM 1533 C C . ILE A 1 213 ? 16.812 -0.402 -8.980 1.00 91.88 213 ILE A C 1
ATOM 1535 O O . ILE A 1 213 ? 17.778 -0.417 -9.749 1.00 91.88 213 ILE A O 1
ATOM 1539 N N . GLY A 1 214 ? 16.800 0.351 -7.885 1.00 92.75 214 GLY A N 1
ATOM 1540 C CA . GLY A 1 214 ? 17.925 1.189 -7.474 1.00 92.75 214 GLY A CA 1
ATOM 1541 C C . GLY A 1 214 ? 18.136 1.181 -5.967 1.00 92.75 214 GLY A C 1
ATOM 1542 O O . GLY A 1 214 ? 17.184 1.087 -5.204 1.00 92.75 214 GLY A O 1
ATOM 1543 N N . ASP A 1 215 ? 19.390 1.312 -5.544 1.00 92.81 215 ASP A N 1
ATOM 1544 C CA . ASP A 1 215 ? 19.816 1.352 -4.136 1.00 92.81 215 ASP A CA 1
ATOM 1545 C C . ASP A 1 215 ? 20.513 2.680 -3.768 1.00 92.81 215 ASP A C 1
ATOM 1547 O O . ASP A 1 215 ? 20.992 2.865 -2.650 1.00 92.81 215 ASP A O 1
ATOM 1551 N N . GLY A 1 216 ? 20.610 3.606 -4.729 1.00 90.75 216 GLY A N 1
ATOM 1552 C CA . GLY A 1 216 ? 21.269 4.899 -4.561 1.00 90.75 216 GLY A CA 1
ATOM 1553 C C . GLY A 1 216 ? 22.801 4.870 -4.627 1.00 90.75 216 GLY A C 1
ATOM 1554 O O . GLY A 1 216 ? 23.443 5.894 -4.391 1.00 90.75 216 GLY A O 1
ATOM 1555 N N . THR A 1 217 ? 23.423 3.733 -4.966 1.00 90.38 217 THR A N 1
ATOM 1556 C CA . THR A 1 217 ? 24.889 3.619 -5.124 1.00 90.38 217 THR A CA 1
ATOM 1557 C C . THR A 1 217 ? 25.377 3.879 -6.554 1.00 90.38 217 THR A C 1
ATOM 1559 O O . THR A 1 217 ? 26.584 3.976 -6.801 1.00 90.38 217 THR A O 1
ATOM 1562 N N . GLY A 1 218 ? 24.454 4.040 -7.503 1.00 88.19 218 GLY A N 1
ATOM 1563 C CA . GLY A 1 218 ? 24.739 4.279 -8.912 1.00 88.19 218 GLY A CA 1
ATOM 1564 C C . GLY A 1 218 ? 23.470 4.455 -9.743 1.00 88.19 218 GLY A C 1
ATOM 1565 O O . GLY A 1 218 ? 22.404 4.747 -9.210 1.00 88.19 218 GLY A O 1
ATOM 1566 N N . MET A 1 219 ? 23.596 4.282 -11.062 1.00 87.12 219 MET A N 1
ATOM 1567 C CA . MET A 1 219 ? 22.437 4.306 -11.959 1.00 87.12 219 MET A CA 1
ATOM 1568 C C . MET A 1 219 ? 21.490 3.138 -11.647 1.00 87.12 219 MET A C 1
ATOM 1570 O O . MET A 1 219 ? 21.980 2.013 -11.506 1.00 87.12 219 MET A O 1
ATOM 1574 N N . PRO A 1 220 ? 20.163 3.368 -11.614 1.00 90.62 220 PRO A N 1
ATOM 1575 C CA . PRO A 1 220 ? 19.182 2.299 -11.489 1.00 90.62 220 PRO A CA 1
ATOM 1576 C C . PRO A 1 220 ? 19.381 1.204 -12.537 1.00 90.62 220 PRO A C 1
ATOM 1578 O O . PRO A 1 220 ? 19.648 1.474 -13.713 1.00 90.62 220 PRO A O 1
ATOM 1581 N N . THR A 1 221 ? 19.244 -0.044 -12.103 1.00 89.12 221 THR A N 1
ATOM 1582 C CA . THR A 1 221 ? 19.333 -1.216 -12.970 1.00 89.12 221 THR A CA 1
ATOM 1583 C C . THR A 1 221 ? 17.997 -1.429 -13.665 1.00 89.12 221 THR A C 1
ATOM 1585 O O . THR A 1 221 ? 16.952 -1.447 -13.020 1.00 89.12 221 THR A O 1
ATOM 1588 N N . LEU A 1 222 ? 18.037 -1.620 -14.981 1.00 86.31 222 LEU A N 1
ATOM 1589 C CA . LEU A 1 222 ? 16.876 -2.018 -15.767 1.00 86.31 222 LEU A CA 1
ATOM 1590 C C . LEU A 1 222 ? 16.520 -3.475 -15.446 1.00 86.31 222 LEU A C 1
ATOM 1592 O O . LEU A 1 222 ? 17.294 -4.381 -15.755 1.00 86.31 222 LEU A O 1
ATOM 1596 N N . LEU A 1 223 ? 15.364 -3.690 -14.821 1.00 80.50 223 LEU A N 1
ATOM 1597 C CA . LEU A 1 223 ? 14.857 -5.022 -14.494 1.00 80.50 223 LEU A CA 1
ATOM 1598 C C . LEU A 1 223 ? 14.021 -5.595 -15.644 1.00 80.50 223 LEU A C 1
ATOM 1600 O O . LEU A 1 223 ? 14.029 -6.803 -15.873 1.00 80.50 223 LEU A O 1
ATOM 1604 N N . ALA A 1 224 ? 13.324 -4.728 -16.377 1.00 75.81 224 ALA A N 1
ATOM 1605 C CA . ALA A 1 224 ? 12.564 -5.098 -17.559 1.00 75.81 224 ALA A CA 1
ATOM 1606 C C . ALA A 1 224 ? 12.613 -3.974 -18.603 1.00 75.81 224 ALA A C 1
ATOM 1608 O O . ALA A 1 224 ? 12.279 -2.830 -18.288 1.00 75.81 224 ALA A O 1
ATOM 1609 N N . ASP A 1 225 ? 13.027 -4.322 -19.827 1.00 71.06 225 ASP A N 1
ATOM 1610 C CA . ASP A 1 225 ? 12.978 -3.461 -21.020 1.00 71.06 225 ASP A CA 1
ATOM 1611 C C . ASP A 1 225 ? 11.549 -2.948 -21.280 1.00 71.06 225 ASP A C 1
ATOM 1613 O O . ASP A 1 225 ? 10.613 -3.532 -20.724 1.00 71.06 225 ASP A O 1
ATOM 1617 N N . PRO A 1 226 ? 11.355 -1.894 -22.114 1.00 70.31 226 PRO A N 1
ATOM 1618 C CA . PRO A 1 226 ? 10.039 -1.321 -22.375 1.00 70.31 226 PRO A CA 1
ATOM 1619 C C . PRO A 1 226 ? 9.009 -2.421 -22.565 1.00 70.31 226 PRO A C 1
ATOM 1621 O O . PRO A 1 226 ? 9.098 -3.219 -23.502 1.00 70.31 226 PRO A O 1
ATOM 1624 N N . LEU A 1 227 ? 8.069 -2.487 -21.628 1.00 67.38 2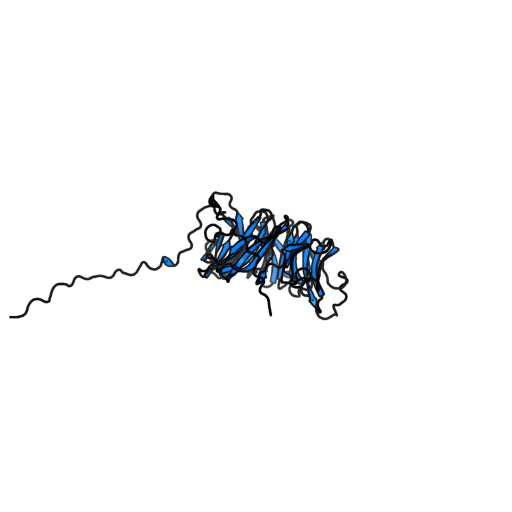27 LEU A N 1
ATOM 1625 C CA . LEU A 1 227 ? 7.362 -3.732 -21.354 1.00 67.38 227 LEU A CA 1
ATOM 1626 C C . LEU A 1 227 ? 6.384 -4.137 -22.472 1.00 67.38 227 LEU A C 1
ATOM 1628 O O . LEU A 1 227 ? 5.764 -5.195 -22.426 1.00 67.38 227 LEU A O 1
ATOM 1632 N N . GLY A 1 228 ? 6.201 -3.275 -23.477 1.00 70.38 228 GLY A N 1
ATOM 1633 C CA . GLY A 1 228 ? 5.162 -3.424 -24.494 1.00 70.38 228 GLY A CA 1
ATOM 1634 C C . GLY A 1 228 ? 3.748 -3.281 -23.924 1.00 70.38 228 GLY A C 1
ATOM 1635 O O . GLY A 1 228 ? 2.776 -3.461 -24.657 1.00 70.38 228 GLY A O 1
ATOM 1636 N N . PHE A 1 229 ? 3.640 -2.953 -22.637 1.00 75.88 229 PHE A N 1
ATOM 1637 C CA . PHE A 1 229 ? 2.397 -2.633 -21.965 1.00 75.88 229 PHE A CA 1
ATOM 1638 C C . PHE A 1 229 ? 1.949 -1.211 -22.294 1.00 75.88 229 PHE A C 1
ATOM 1640 O O . PHE A 1 229 ? 2.734 -0.366 -22.726 1.00 75.88 229 PHE A O 1
ATOM 1647 N N . GLY A 1 230 ? 0.651 -0.979 -22.126 1.00 74.31 230 GLY A N 1
ATOM 1648 C CA . GLY A 1 230 ? 0.077 0.356 -22.116 1.00 74.31 230 GLY A CA 1
ATOM 1649 C C . GLY A 1 230 ? 0.395 1.035 -20.790 1.00 74.31 230 GLY A C 1
ATOM 1650 O O . GLY A 1 230 ? 1.505 1.500 -20.572 1.00 74.31 230 GLY A O 1
ATOM 1651 N N . THR A 1 231 ? -0.595 1.089 -19.906 1.00 77.50 231 THR A N 1
ATOM 1652 C CA . THR A 1 231 ? -0.433 1.612 -18.546 1.00 77.50 231 THR A CA 1
ATOM 1653 C C . THR A 1 231 ? 0.130 0.528 -17.635 1.00 77.50 231 THR A C 1
ATOM 1655 O O . THR A 1 231 ? -0.334 -0.609 -17.714 1.00 77.50 231 THR A O 1
ATOM 1658 N N . VAL A 1 232 ? 1.091 0.890 -16.783 1.00 79.31 232 VAL A N 1
ATOM 1659 C CA . VAL A 1 232 ? 1.645 0.029 -15.734 1.00 79.31 232 VAL A CA 1
ATOM 1660 C C . VAL A 1 232 ? 1.461 0.708 -14.382 1.00 79.31 232 VAL A C 1
ATOM 1662 O O . VAL A 1 232 ? 1.812 1.881 -14.234 1.00 79.31 232 VAL A O 1
ATOM 1665 N N . GLU A 1 233 ? 0.912 -0.005 -13.403 1.00 82.38 233 GLU A N 1
ATOM 1666 C CA . GLU A 1 233 ? 0.607 0.553 -12.088 1.00 82.38 233 GLU A CA 1
ATOM 1667 C C . GLU A 1 233 ? 1.156 -0.308 -10.942 1.00 82.38 233 GLU A C 1
ATOM 1669 O O . GLU A 1 233 ? 1.453 -1.497 -11.075 1.00 82.38 233 GLU A O 1
ATOM 1674 N N . GLY A 1 234 ? 1.367 0.363 -9.804 1.00 79.94 234 GLY A N 1
ATOM 1675 C CA . GLY A 1 234 ? 1.459 -0.304 -8.512 1.00 79.94 234 GLY A CA 1
ATOM 1676 C C . GLY A 1 234 ? 2.534 -1.387 -8.358 1.00 79.94 234 GLY A C 1
ATOM 1677 O O . GLY A 1 234 ? 2.183 -2.531 -8.068 1.00 79.94 234 GLY A O 1
ATOM 1678 N N . PRO A 1 235 ? 3.834 -1.077 -8.528 1.00 89.75 235 PRO A N 1
ATOM 1679 C CA . PRO A 1 235 ? 4.870 -2.054 -8.230 1.00 89.75 235 PRO A CA 1
ATOM 1680 C C . PRO A 1 235 ? 4.855 -2.368 -6.732 1.00 89.75 235 PRO A C 1
ATOM 1682 O O . PRO A 1 235 ? 4.859 -1.452 -5.915 1.00 89.75 235 PRO A O 1
ATOM 1685 N N . SER A 1 236 ? 4.893 -3.645 -6.376 1.00 93.31 236 SER A N 1
ATOM 1686 C CA . SER A 1 236 ? 5.200 -4.145 -5.036 1.00 93.31 236 SER A CA 1
ATOM 1687 C C . SER A 1 236 ? 6.459 -5.004 -5.123 1.00 93.31 236 SER A C 1
ATOM 1689 O O . SER A 1 236 ? 6.599 -5.780 -6.066 1.00 93.31 236 SER A O 1
ATOM 1691 N N . LEU A 1 237 ? 7.387 -4.842 -4.181 1.00 94.06 237 LEU A N 1
ATOM 1692 C CA . LEU A 1 237 ? 8.733 -5.414 -4.226 1.00 94.06 237 LEU A CA 1
ATOM 1693 C C . LEU A 1 237 ? 8.998 -6.233 -2.965 1.00 94.06 237 LEU A C 1
ATOM 1695 O O . LEU A 1 237 ? 8.747 -5.757 -1.862 1.00 94.06 237 LEU A O 1
ATOM 1699 N N . ASN A 1 238 ? 9.574 -7.423 -3.128 1.00 95.12 238 ASN A N 1
ATOM 1700 C CA . ASN A 1 238 ? 10.080 -8.216 -2.008 1.00 95.12 238 ASN A CA 1
ATOM 1701 C C . ASN A 1 238 ? 11.614 -8.130 -1.855 1.00 95.12 238 ASN A C 1
ATOM 1703 O O . ASN A 1 238 ? 12.330 -7.577 -2.697 1.00 95.12 238 ASN A O 1
ATOM 1707 N N . ASP A 1 239 ? 12.145 -8.717 -0.781 1.00 95.62 239 ASP A N 1
ATOM 1708 C CA . ASP A 1 239 ? 13.578 -8.683 -0.443 1.00 95.62 239 ASP A CA 1
ATOM 1709 C C . ASP A 1 239 ? 14.457 -9.520 -1.387 1.00 95.62 239 ASP A C 1
ATOM 1711 O O . ASP A 1 239 ? 15.684 -9.424 -1.342 1.00 95.62 239 ASP A O 1
ATOM 1715 N N . ALA A 1 240 ? 13.855 -10.352 -2.241 1.00 94.31 240 ALA A N 1
ATOM 1716 C CA . ALA A 1 240 ? 14.566 -11.091 -3.281 1.00 94.31 240 ALA A CA 1
ATOM 1717 C C . ALA A 1 240 ? 14.723 -10.284 -4.584 1.00 94.31 240 ALA A C 1
ATOM 1719 O O . ALA A 1 240 ? 15.366 -10.764 -5.520 1.00 94.31 240 ALA A O 1
ATOM 1720 N N . GLY A 1 241 ? 14.145 -9.080 -4.658 1.00 92.00 241 GLY A N 1
ATOM 1721 C CA . GLY A 1 241 ? 14.136 -8.265 -5.871 1.00 92.00 241 GLY A CA 1
ATOM 1722 C C . GLY A 1 241 ? 12.991 -8.605 -6.833 1.00 92.00 241 GLY A C 1
ATOM 1723 O O . GLY A 1 241 ? 12.976 -8.104 -7.957 1.00 92.00 241 GLY A O 1
ATOM 1724 N N . THR A 1 242 ? 12.047 -9.462 -6.429 1.00 93.31 242 THR A N 1
ATOM 1725 C CA . THR A 1 242 ? 10.857 -9.771 -7.227 1.00 93.31 242 THR A CA 1
ATOM 1726 C C . THR A 1 242 ? 9.877 -8.608 -7.137 1.00 93.31 242 THR A C 1
ATOM 1728 O O . THR A 1 242 ? 9.472 -8.218 -6.042 1.00 93.31 242 THR A O 1
ATOM 1731 N N . VAL A 1 243 ? 9.447 -8.107 -8.294 1.00 92.62 243 VAL A N 1
ATOM 1732 C CA . VAL A 1 243 ? 8.410 -7.082 -8.416 1.00 92.62 243 VAL A CA 1
ATOM 1733 C C . VAL A 1 243 ? 7.124 -7.701 -8.947 1.00 92.62 243 VAL A C 1
ATOM 1735 O O . VAL A 1 243 ? 7.146 -8.437 -9.933 1.00 92.62 243 VAL A O 1
ATOM 1738 N N . VAL A 1 244 ? 5.996 -7.356 -8.338 1.00 93.44 244 VAL A N 1
ATOM 1739 C CA . VAL A 1 244 ? 4.655 -7.618 -8.871 1.00 93.44 244 VAL A CA 1
ATOM 1740 C C . VAL A 1 244 ? 4.004 -6.297 -9.240 1.00 93.44 244 VAL A C 1
ATOM 1742 O O . VAL A 1 244 ? 4.150 -5.313 -8.522 1.00 93.44 244 VAL A O 1
ATOM 1745 N N . PHE A 1 245 ? 3.323 -6.263 -10.376 1.00 91.06 245 PHE A N 1
ATOM 1746 C CA . PHE A 1 245 ? 2.671 -5.069 -10.900 1.00 91.06 245 PHE A CA 1
ATOM 1747 C C . PHE A 1 245 ? 1.485 -5.448 -11.778 1.00 91.06 245 PHE A C 1
ATOM 1749 O O . PHE A 1 245 ? 1.419 -6.573 -12.272 1.00 91.06 245 PHE A O 1
ATOM 1756 N N . ASP A 1 246 ? 0.578 -4.515 -12.024 1.00 90.31 246 ASP A N 1
ATOM 1757 C CA . ASP A 1 246 ? -0.511 -4.692 -12.970 1.00 90.31 246 ASP A CA 1
ATOM 1758 C C . ASP A 1 246 ? -0.279 -3.824 -14.206 1.00 90.31 246 ASP A C 1
ATOM 1760 O O . ASP A 1 246 ? 0.371 -2.775 -14.157 1.00 90.31 246 ASP A O 1
ATOM 1764 N N . ALA A 1 247 ? -0.743 -4.310 -15.353 1.00 89.81 247 ALA A N 1
ATOM 1765 C CA . ALA A 1 247 ? -0.553 -3.610 -16.608 1.00 89.81 247 ALA A CA 1
ATOM 1766 C C . ALA A 1 247 ? -1.642 -3.915 -17.637 1.00 89.81 247 ALA A C 1
ATOM 1768 O O . ALA A 1 247 ? -2.201 -5.015 -17.687 1.00 89.81 247 ALA A O 1
ATOM 1769 N N . LEU A 1 248 ? -1.891 -2.943 -18.518 1.00 90.50 248 LEU A N 1
ATOM 1770 C CA . LEU A 1 248 ? -2.675 -3.142 -19.734 1.00 90.50 248 LEU A CA 1
ATOM 1771 C C . LEU A 1 248 ? -1.805 -3.761 -20.832 1.00 90.50 248 LEU A C 1
ATOM 1773 O O . LEU A 1 248 ? -0.731 -3.246 -21.145 1.00 90.50 248 LEU A O 1
ATOM 1777 N N . PHE A 1 249 ? -2.288 -4.815 -21.482 1.00 89.88 249 PHE A N 1
ATOM 1778 C CA . PHE A 1 249 ? -1.589 -5.509 -22.561 1.00 89.88 249 PHE A CA 1
ATOM 1779 C C . PHE A 1 249 ? -2.541 -5.934 -23.683 1.00 89.88 249 PHE A C 1
ATOM 1781 O O . PHE A 1 249 ? -3.761 -5.827 -23.567 1.00 89.88 249 PHE A O 1
ATOM 1788 N N . VAL A 1 250 ? -1.971 -6.383 -24.802 1.00 90.31 250 VAL A N 1
ATOM 1789 C CA . VAL A 1 250 ? -2.727 -6.948 -25.923 1.00 90.31 250 VAL A CA 1
ATOM 1790 C C . VAL A 1 250 ? -2.340 -8.413 -26.084 1.00 90.31 250 VAL A C 1
ATOM 1792 O O . VAL A 1 250 ? -1.158 -8.713 -26.247 1.00 90.31 250 VAL A O 1
ATOM 1795 N N . ASP A 1 251 ? -3.321 -9.313 -26.029 1.00 89.94 251 ASP A N 1
ATOM 1796 C CA . ASP A 1 251 ? -3.092 -10.753 -26.185 1.00 89.94 251 ASP A CA 1
ATOM 1797 C C . ASP A 1 251 ? -2.748 -11.149 -27.639 1.00 89.94 251 ASP A C 1
ATOM 1799 O O . ASP A 1 251 ? -2.770 -10.335 -28.570 1.00 89.94 251 ASP A O 1
ATOM 1803 N N . GLU A 1 252 ? -2.450 -12.432 -27.870 1.00 89.19 252 GLU A N 1
ATOM 1804 C CA . GLU A 1 252 ? -2.123 -12.955 -29.209 1.00 89.19 252 GLU A CA 1
ATOM 1805 C C . GLU A 1 252 ? -3.266 -12.805 -30.231 1.00 89.19 252 GLU A C 1
ATOM 1807 O O . GLU A 1 252 ? -3.037 -12.855 -31.444 1.00 89.19 252 GLU A O 1
ATOM 1812 N N . MET A 1 253 ? -4.500 -12.621 -29.757 1.00 92.06 253 MET A N 1
ATOM 1813 C CA . MET A 1 253 ? -5.700 -12.447 -30.574 1.00 92.06 253 MET A CA 1
ATOM 1814 C C . MET A 1 253 ? -6.000 -10.970 -30.869 1.00 92.06 253 MET A C 1
ATOM 1816 O O . MET A 1 253 ? -6.870 -10.682 -31.695 1.00 92.06 253 MET A O 1
ATOM 1820 N N . GLY A 1 254 ? -5.261 -10.039 -30.262 1.00 90.62 254 GLY A N 1
ATOM 1821 C CA . GLY A 1 254 ? -5.455 -8.603 -30.423 1.00 90.62 254 GLY A CA 1
ATOM 1822 C C . GLY A 1 254 ? -6.459 -7.988 -29.444 1.00 90.62 254 GLY A C 1
ATOM 1823 O O . GLY A 1 254 ? -6.882 -6.852 -29.672 1.00 90.62 254 GLY A O 1
ATOM 1824 N N . ASN A 1 255 ? -6.858 -8.699 -28.386 1.00 91.62 255 ASN A N 1
ATOM 1825 C CA . ASN A 1 255 ? -7.741 -8.171 -27.347 1.00 91.62 255 ASN A CA 1
ATOM 1826 C C . ASN A 1 255 ? -6.935 -7.359 -26.334 1.00 91.62 255 ASN A C 1
ATOM 1828 O O . ASN A 1 255 ? -5.876 -7.798 -25.896 1.00 91.62 255 ASN A O 1
ATOM 1832 N N . ALA A 1 256 ? -7.450 -6.192 -25.945 1.00 92.69 256 ALA A N 1
ATOM 1833 C CA . ALA A 1 256 ? -6.883 -5.412 -24.851 1.00 92.69 256 ALA A CA 1
ATOM 1834 C C . ALA A 1 256 ? -7.360 -5.986 -23.511 1.00 92.69 256 ALA A C 1
ATOM 1836 O O . ALA A 1 256 ? -8.567 -6.077 -23.288 1.00 92.69 256 ALA A O 1
ATOM 1837 N N . LEU A 1 257 ? -6.417 -6.345 -22.646 1.00 94.31 257 LEU A N 1
ATOM 1838 C CA . LEU A 1 257 ? -6.639 -6.940 -21.331 1.00 94.31 257 LEU A CA 1
ATOM 1839 C C . LEU A 1 257 ? -5.853 -6.163 -20.269 1.00 94.31 257 LEU A C 1
ATOM 1841 O O . LEU A 1 257 ? -4.848 -5.525 -20.575 1.00 94.31 257 LEU A O 1
ATOM 1845 N N . GLN A 1 258 ? -6.289 -6.248 -19.017 1.00 94.12 258 GLN A N 1
ATOM 1846 C CA . GLN A 1 258 ? -5.448 -5.989 -17.845 1.00 94.12 258 GLN A CA 1
ATOM 1847 C C . GLN A 1 258 ? -4.960 -7.324 -17.273 1.00 94.12 258 GLN A C 1
ATOM 1849 O O . GLN A 1 258 ? -5.706 -8.310 -17.315 1.00 94.12 258 GLN A O 1
ATOM 1854 N N . GLY A 1 259 ? -3.742 -7.356 -16.734 1.00 93.50 259 GLY A N 1
ATOM 1855 C CA . GLY A 1 259 ? -3.204 -8.513 -16.023 1.00 93.50 259 GLY A CA 1
ATOM 1856 C C . GLY A 1 259 ? -2.237 -8.131 -14.912 1.00 93.50 259 GLY A C 1
ATOM 1857 O O . GLY A 1 259 ? -1.663 -7.044 -14.939 1.00 93.50 259 GLY A O 1
ATOM 1858 N N . ILE A 1 260 ? -2.062 -9.041 -13.954 1.00 93.88 260 ILE A N 1
ATOM 1859 C CA . ILE A 1 260 ? -1.036 -8.956 -12.912 1.00 93.88 260 ILE A CA 1
ATOM 1860 C C . ILE A 1 260 ? 0.173 -9.764 -13.374 1.00 93.88 260 ILE A C 1
ATOM 1862 O O . ILE A 1 260 ? 0.065 -10.938 -13.745 1.00 93.88 260 ILE A O 1
ATOM 1866 N N . PHE A 1 261 ? 1.334 -9.130 -13.332 1.00 92.94 261 PHE A N 1
ATOM 1867 C CA . PHE A 1 261 ? 2.608 -9.669 -13.764 1.00 92.94 261 PHE A CA 1
ATOM 1868 C C . PHE A 1 261 ? 3.575 -9.756 -12.595 1.00 92.94 261 PHE A C 1
ATOM 1870 O O . PHE A 1 261 ? 3.579 -8.925 -11.690 1.00 92.94 261 PHE A O 1
ATOM 1877 N N . LYS A 1 262 ? 4.447 -10.756 -12.661 1.00 92.88 262 LYS A N 1
ATOM 1878 C CA . LYS A 1 262 ? 5.587 -10.922 -11.771 1.00 92.88 262 LYS A CA 1
ATOM 1879 C C . LYS A 1 262 ? 6.875 -10.834 -12.571 1.00 92.88 262 LYS A C 1
ATOM 1881 O O . LYS A 1 262 ? 6.997 -11.445 -13.630 1.00 92.88 262 LYS A O 1
ATOM 1886 N N . GLN A 1 263 ? 7.845 -10.105 -12.042 1.00 89.31 263 GLN A N 1
ATOM 1887 C CA . GLN A 1 263 ? 9.157 -9.933 -12.636 1.00 89.31 263 GLN A CA 1
ATOM 1888 C C . GLN A 1 263 ? 10.254 -10.185 -11.600 1.00 89.31 263 GLN A C 1
ATOM 1890 O O . GLN A 1 263 ? 10.334 -9.498 -10.589 1.00 89.31 263 GLN A O 1
ATOM 1895 N N . SER A 1 264 ? 11.129 -11.145 -11.886 1.00 86.62 264 SER A N 1
ATOM 1896 C CA . SER A 1 264 ? 12.294 -11.506 -11.062 1.00 86.62 264 SER A CA 1
ATOM 1897 C C . SER A 1 264 ? 13.570 -11.640 -11.911 1.00 86.62 264 SER A C 1
ATOM 1899 O O . SER A 1 264 ? 14.469 -12.417 -11.587 1.00 86.62 264 SER A O 1
ATOM 1901 N N . GLY A 1 265 ? 13.617 -10.924 -13.041 1.00 78.50 265 GLY A N 1
ATOM 1902 C CA . GLY A 1 265 ? 14.681 -10.951 -14.044 1.00 78.50 265 GLY A CA 1
ATOM 1903 C C . GLY A 1 265 ? 14.285 -11.727 -15.306 1.00 78.50 265 GLY A C 1
ATOM 1904 O O . GLY A 1 265 ? 13.775 -12.843 -15.227 1.00 78.50 265 GLY A O 1
ATOM 1905 N N . GLY A 1 266 ? 14.573 -11.156 -16.480 1.00 81.19 266 GLY A N 1
ATOM 1906 C CA . GLY A 1 266 ? 14.158 -11.708 -17.776 1.00 81.19 266 GLY A CA 1
ATOM 1907 C C . GLY A 1 266 ? 12.871 -11.062 -18.287 1.00 81.19 266 GLY A C 1
ATOM 1908 O O . GLY A 1 266 ? 12.697 -9.857 -18.126 1.00 81.19 266 GLY A O 1
ATOM 1909 N N . ASP A 1 267 ? 11.989 -11.841 -18.912 1.00 82.81 267 ASP A N 1
ATOM 1910 C CA . ASP A 1 267 ? 10.682 -11.355 -19.371 1.00 82.81 267 ASP A CA 1
ATOM 1911 C C . ASP A 1 267 ? 9.641 -11.448 -18.234 1.00 82.81 267 ASP A C 1
ATOM 1913 O O . ASP A 1 267 ? 9.643 -12.445 -17.504 1.00 82.81 267 ASP A O 1
ATOM 1917 N N . PRO A 1 268 ? 8.726 -10.468 -18.088 1.00 88.31 268 PRO A N 1
ATOM 1918 C CA . PRO A 1 268 ? 7.640 -10.542 -17.114 1.00 88.31 268 PRO A CA 1
ATOM 1919 C C . PRO A 1 268 ? 6.760 -11.783 -17.306 1.00 88.31 268 PRO A C 1
ATOM 1921 O O . PRO A 1 268 ? 6.334 -12.105 -18.417 1.00 88.31 268 PRO A O 1
ATOM 1924 N N . GLN A 1 269 ? 6.423 -12.445 -16.203 1.00 91.31 269 GLN A N 1
ATOM 1925 C CA . GLN A 1 269 ? 5.502 -13.574 -16.171 1.00 91.31 269 GLN A CA 1
ATOM 1926 C C . GLN A 1 269 ? 4.080 -13.087 -15.879 1.00 91.31 269 GLN A C 1
ATOM 1928 O O . GLN A 1 269 ? 3.833 -12.501 -14.828 1.00 91.31 269 GLN A O 1
ATOM 1933 N N . LEU A 1 270 ? 3.129 -13.392 -16.765 1.00 92.75 270 LEU A N 1
ATOM 1934 C CA . LEU A 1 270 ? 1.704 -13.194 -16.495 1.00 92.75 270 LEU A CA 1
ATOM 1935 C C . LEU A 1 270 ? 1.217 -14.190 -15.429 1.00 92.75 270 LEU A C 1
ATOM 1937 O O . LEU A 1 270 ? 1.434 -15.396 -15.568 1.00 92.75 270 LEU A O 1
ATOM 1941 N N . LEU A 1 271 ? 0.559 -13.688 -14.383 1.00 93.25 271 LEU A N 1
ATOM 1942 C CA . LEU A 1 271 ? -0.033 -14.502 -13.317 1.00 93.25 271 LEU A CA 1
ATOM 1943 C C . LEU A 1 271 ? -1.527 -14.730 -13.532 1.00 93.25 271 LEU A C 1
ATOM 1945 O O . LEU A 1 271 ? -1.997 -15.861 -13.439 1.00 93.25 271 LEU A O 1
ATOM 1949 N N . VAL A 1 272 ? -2.256 -13.651 -13.807 1.00 94.94 272 VAL A N 1
ATOM 1950 C CA . VAL A 1 272 ? -3.708 -13.649 -13.992 1.00 94.94 272 VAL A CA 1
ATOM 1951 C C . VAL A 1 272 ? -4.102 -12.462 -14.866 1.00 94.94 272 VAL A C 1
ATOM 1953 O O . VAL A 1 272 ? -3.439 -11.424 -14.835 1.00 94.94 272 VAL A O 1
ATOM 1956 N N . ASP A 1 273 ? -5.163 -12.615 -15.655 1.00 95.12 273 ASP A N 1
ATOM 1957 C CA . ASP A 1 273 ? -5.697 -11.560 -16.510 1.00 95.12 273 ASP A CA 1
ATOM 1958 C C . ASP A 1 273 ? -7.234 -11.511 -16.518 1.00 95.12 273 ASP A C 1
ATOM 1960 O O . ASP A 1 273 ? -7.939 -12.354 -15.955 1.00 95.12 273 ASP A O 1
ATOM 1964 N N . THR A 1 274 ? -7.733 -10.490 -17.205 1.00 95.25 274 THR A N 1
ATOM 1965 C CA . THR A 1 274 ? -9.157 -10.198 -17.430 1.00 95.25 274 THR A CA 1
ATOM 1966 C C . THR A 1 274 ? -9.786 -10.983 -18.590 1.00 95.25 274 THR A C 1
ATOM 1968 O O . THR A 1 274 ? -10.878 -10.658 -19.043 1.00 95.25 274 THR A O 1
ATOM 1971 N N . SER A 1 275 ? -9.116 -12.017 -19.117 1.00 90.81 275 SER A N 1
ATOM 1972 C CA . SER A 1 275 ? -9.736 -12.958 -20.068 1.00 90.81 275 SER A CA 1
ATOM 1973 C C . SER A 1 275 ? -10.558 -14.052 -19.372 1.00 90.81 275 SER A C 1
ATOM 1975 O O . SER A 1 275 ? -11.247 -14.833 -20.035 1.00 90.81 275 SER A O 1
ATOM 1977 N N . THR A 1 276 ? -10.464 -14.107 -18.042 1.00 85.19 276 THR A N 1
ATOM 1978 C CA . THR A 1 276 ? -11.180 -15.026 -17.150 1.00 85.19 276 THR A CA 1
ATOM 1979 C C . THR A 1 276 ? -12.355 -14.311 -16.461 1.00 85.19 276 THR A C 1
ATOM 1981 O O . THR A 1 276 ? -12.900 -13.374 -17.027 1.00 85.19 276 THR A O 1
ATOM 1984 N N . ASP A 1 277 ? -12.765 -14.729 -15.256 1.00 91.25 277 ASP A N 1
ATOM 1985 C CA . ASP A 1 277 ? -13.911 -14.146 -14.532 1.00 91.25 277 ASP A CA 1
ATOM 1986 C C . ASP A 1 277 ? -13.613 -12.766 -13.896 1.00 91.25 277 ASP A C 1
ATOM 1988 O O . ASP A 1 277 ? -14.480 -12.175 -13.242 1.00 91.25 277 ASP A O 1
ATOM 1992 N N . PHE A 1 278 ? 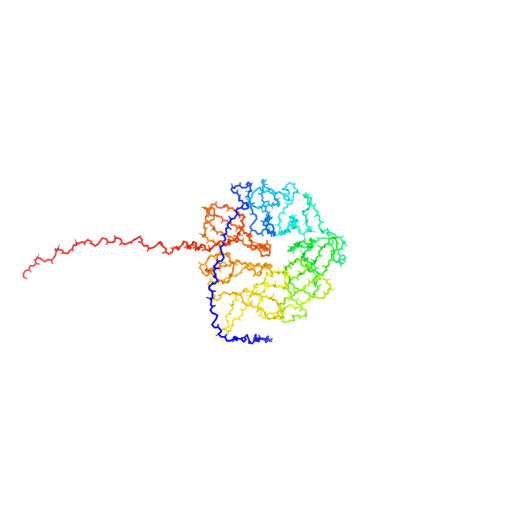-12.390 -12.251 -14.059 1.00 94.25 278 PHE A N 1
ATOM 1993 C CA . PHE A 1 278 ? -11.977 -10.924 -13.602 1.00 94.25 278 PHE A CA 1
ATOM 1994 C C . PHE A 1 278 ? -12.273 -9.850 -14.652 1.00 94.25 278 PHE A C 1
ATOM 1996 O O . PHE A 1 278 ? -11.915 -9.996 -15.816 1.00 94.25 278 PHE A O 1
ATOM 2003 N N . SER A 1 279 ? -12.819 -8.713 -14.219 1.00 93.94 279 SER A N 1
ATOM 2004 C CA . SER A 1 279 ? -13.067 -7.551 -15.081 1.00 93.94 279 SER A CA 1
ATOM 2005 C C . SER A 1 279 ? -11.989 -6.470 -14.964 1.00 93.94 279 SER A C 1
ATOM 2007 O O . SER A 1 279 ? -11.792 -5.694 -15.898 1.00 93.94 279 SER A O 1
ATOM 2009 N N . SER A 1 280 ? -11.329 -6.370 -13.805 1.00 93.56 280 SER A N 1
ATOM 2010 C CA . SER A 1 280 ? -10.229 -5.429 -13.554 1.00 93.56 280 SER A CA 1
ATOM 2011 C C . SER A 1 280 ? -9.470 -5.773 -12.271 1.00 93.56 280 SER A C 1
ATOM 2013 O O . SER A 1 280 ? -10.055 -6.323 -11.335 1.00 93.56 280 SER A O 1
ATOM 2015 N N . PHE A 1 281 ? -8.213 -5.346 -12.202 1.00 93.00 281 PHE A N 1
ATOM 2016 C CA . PHE A 1 281 ? -7.361 -5.360 -11.009 1.00 93.00 281 PHE A CA 1
ATOM 2017 C C . PHE A 1 281 ? -7.120 -3.917 -10.534 1.00 93.00 281 PHE A C 1
ATOM 2019 O O . PHE A 1 281 ? -7.175 -2.998 -11.354 1.00 93.00 281 PHE A O 1
ATOM 2026 N N . ASP A 1 282 ? -6.900 -3.708 -9.236 1.00 87.62 282 ASP A N 1
ATOM 2027 C CA . ASP A 1 282 ? -6.619 -2.371 -8.674 1.00 87.62 282 ASP A CA 1
ATOM 2028 C C . ASP A 1 282 ? -5.318 -2.375 -7.856 1.00 87.62 282 ASP A C 1
ATOM 2030 O O . ASP A 1 282 ? -4.365 -1.659 -8.173 1.00 87.62 282 ASP A O 1
ATOM 2034 N N . ARG A 1 283 ? -5.245 -3.203 -6.809 1.00 90.44 283 ARG A N 1
ATOM 2035 C CA . ARG A 1 283 ? -4.123 -3.226 -5.871 1.00 90.44 283 ARG A CA 1
ATOM 2036 C C . ARG A 1 283 ? -3.526 -4.603 -5.699 1.00 90.44 283 ARG A C 1
ATOM 2038 O O . ARG A 1 283 ? -4.255 -5.585 -5.613 1.00 90.44 283 ARG A O 1
ATOM 2045 N N . GLN A 1 284 ? -2.202 -4.652 -5.555 1.00 93.88 284 GLN A N 1
ATOM 2046 C CA . GLN A 1 284 ? -1.446 -5.885 -5.382 1.00 93.88 284 GLN A CA 1
ATOM 2047 C C . GLN A 1 284 ? -0.263 -5.698 -4.439 1.00 93.88 284 GLN A C 1
ATOM 2049 O O . GLN A 1 284 ? 0.441 -4.691 -4.490 1.00 93.88 284 GLN A O 1
ATOM 2054 N N . ALA A 1 285 ? -0.000 -6.730 -3.645 1.00 95.06 285 ALA A N 1
ATOM 2055 C CA . ALA A 1 285 ? 1.168 -6.827 -2.790 1.00 95.06 285 ALA A CA 1
ATOM 2056 C C . ALA A 1 285 ? 1.860 -8.176 -2.974 1.00 95.06 285 ALA A C 1
ATOM 2058 O O . ALA A 1 285 ? 1.196 -9.191 -3.197 1.00 95.06 285 ALA A O 1
ATOM 2059 N N . ILE A 1 286 ? 3.181 -8.193 -2.813 1.00 95.50 286 ILE A N 1
ATOM 2060 C CA . ILE A 1 286 ? 3.988 -9.408 -2.700 1.00 95.50 286 ILE A CA 1
ATOM 2061 C C . ILE A 1 286 ? 4.756 -9.411 -1.378 1.00 95.50 286 ILE A C 1
ATOM 2063 O O . ILE A 1 286 ? 5.239 -8.372 -0.940 1.00 95.50 286 ILE A O 1
ATOM 2067 N N . ASN A 1 287 ? 4.902 -10.582 -0.757 1.00 94.88 287 ASN A N 1
ATOM 2068 C CA . ASN A 1 287 ? 5.774 -10.756 0.405 1.00 94.88 287 ASN A CA 1
ATOM 2069 C C . ASN A 1 287 ? 7.042 -11.575 0.089 1.00 94.88 287 ASN A C 1
ATOM 2071 O O . ASN A 1 287 ? 7.233 -12.105 -1.010 1.00 94.88 287 ASN A O 1
ATOM 2075 N N . ASN A 1 288 ? 7.911 -11.731 1.089 1.00 95.44 288 ASN A N 1
ATOM 2076 C CA . ASN A 1 288 ? 9.164 -12.485 0.967 1.00 95.44 288 ASN A CA 1
ATOM 2077 C C . ASN A 1 288 ? 8.991 -14.000 0.776 1.00 95.44 288 ASN A C 1
ATOM 2079 O O . ASN A 1 288 ? 9.951 -14.687 0.431 1.00 95.44 288 ASN A O 1
ATOM 2083 N N . SER A 1 289 ? 7.783 -14.525 0.986 1.00 93.94 289 SER A N 1
ATOM 2084 C CA . SER A 1 289 ? 7.429 -15.919 0.696 1.00 93.94 289 SER A CA 1
ATOM 2085 C C . SER A 1 289 ? 6.813 -16.089 -0.696 1.00 93.94 289 SER A C 1
ATOM 2087 O O . SER A 1 289 ? 6.319 -17.170 -1.009 1.00 93.94 289 SER A O 1
ATOM 2089 N N . GLU A 1 290 ? 6.852 -15.045 -1.536 1.00 93.50 290 GLU A N 1
ATOM 2090 C CA . GLU A 1 290 ? 6.266 -15.017 -2.882 1.00 93.50 290 GLU A CA 1
ATOM 2091 C C . GLU A 1 290 ? 4.730 -15.165 -2.885 1.00 93.50 290 GLU A C 1
ATOM 2093 O O . GLU A 1 290 ? 4.135 -15.466 -3.923 1.00 93.50 290 GLU A O 1
ATOM 2098 N N . THR A 1 291 ? 4.076 -14.933 -1.739 1.00 92.62 291 THR A N 1
ATOM 2099 C CA . THR A 1 291 ? 2.618 -14.798 -1.654 1.00 92.62 291 THR A CA 1
ATOM 2100 C C . THR A 1 291 ? 2.214 -13.486 -2.301 1.00 92.62 291 THR A C 1
ATOM 2102 O O . THR A 1 291 ? 2.791 -12.444 -1.988 1.00 92.62 291 THR A O 1
ATOM 2105 N N . ILE A 1 292 ? 1.210 -13.546 -3.173 1.00 94.31 292 ILE A N 1
ATOM 2106 C CA . ILE A 1 292 ? 0.662 -12.382 -3.863 1.00 94.31 292 ILE A CA 1
ATOM 2107 C C . ILE A 1 292 ? -0.800 -12.246 -3.470 1.00 94.31 292 ILE A C 1
ATOM 2109 O O . ILE A 1 292 ? -1.575 -13.189 -3.633 1.00 94.31 292 ILE A O 1
ATOM 2113 N N . VAL A 1 293 ? -1.155 -11.072 -2.959 1.00 95.56 293 VAL A N 1
ATOM 2114 C CA . VAL A 1 293 ? -2.531 -10.702 -2.619 1.00 95.56 293 VAL A CA 1
ATOM 2115 C C . VAL A 1 293 ? -2.941 -9.540 -3.500 1.00 95.56 293 VAL A C 1
ATOM 2117 O O . VAL A 1 293 ? -2.153 -8.615 -3.690 1.00 95.56 293 VAL A O 1
ATOM 2120 N N . PHE A 1 294 ? -4.155 -9.584 -4.037 1.00 94.88 294 PHE A N 1
ATOM 2121 C CA . PHE A 1 294 ? -4.691 -8.495 -4.843 1.00 94.88 294 PHE A CA 1
ATOM 2122 C C . PHE A 1 294 ? -6.197 -8.333 -4.664 1.00 94.88 294 PHE A C 1
ATOM 2124 O O . PHE A 1 294 ? -6.897 -9.299 -4.358 1.00 94.88 294 PHE A O 1
ATOM 2131 N N . ASP A 1 295 ? -6.708 -7.122 -4.875 1.00 93.75 295 ASP A N 1
ATOM 2132 C CA . ASP A 1 295 ? -8.139 -6.893 -5.044 1.00 93.75 295 ASP A CA 1
ATOM 2133 C C . ASP A 1 295 ? -8.517 -6.777 -6.525 1.00 93.75 295 ASP A C 1
ATOM 2135 O O . ASP A 1 295 ? -7.793 -6.244 -7.371 1.00 93.75 295 ASP A O 1
ATOM 2139 N N . ALA A 1 296 ? -9.671 -7.349 -6.854 1.00 94.19 296 ALA A N 1
ATOM 2140 C CA . ALA A 1 296 ? -10.173 -7.389 -8.215 1.00 94.19 296 ALA A CA 1
ATOM 2141 C C . ALA A 1 296 ? -11.692 -7.255 -8.247 1.00 94.19 296 ALA A C 1
ATOM 2143 O O . ALA A 1 296 ? -12.407 -7.697 -7.340 1.00 94.19 296 ALA A O 1
ATOM 2144 N N . SER A 1 297 ? -12.186 -6.665 -9.331 1.00 94.44 297 SER A N 1
ATOM 2145 C CA . SER A 1 297 ? -13.602 -6.738 -9.685 1.00 94.44 297 SER A CA 1
ATOM 2146 C C . SER A 1 297 ? -13.830 -7.957 -10.570 1.00 94.44 297 SER A C 1
ATOM 2148 O O . SER A 1 297 ? -13.033 -8.231 -11.466 1.00 94.44 297 SER A O 1
ATOM 2150 N N . LEU A 1 298 ? -14.912 -8.690 -10.311 1.00 90.50 298 LEU A N 1
ATOM 2151 C CA . LEU A 1 298 ? -15.345 -9.804 -11.150 1.00 90.50 298 LEU A CA 1
ATOM 2152 C C . LEU A 1 298 ? -16.391 -9.344 -12.167 1.00 90.50 298 LEU A C 1
ATOM 2154 O O . LEU A 1 298 ? -17.171 -8.427 -11.897 1.00 90.50 298 LEU A O 1
ATOM 2158 N N . ASP A 1 299 ? -16.524 -10.085 -13.264 1.00 85.69 299 ASP A N 1
ATOM 2159 C CA . ASP A 1 299 ? -17.562 -9.881 -14.287 1.00 85.69 299 ASP A CA 1
ATOM 2160 C C . ASP A 1 299 ? -18.993 -9.925 -13.726 1.00 85.69 299 ASP A C 1
ATOM 2162 O O . ASP A 1 299 ? -19.919 -9.308 -14.260 1.00 85.69 299 ASP A O 1
ATOM 2166 N N . ALA A 1 300 ? -19.185 -10.627 -12.606 1.00 83.00 300 ALA A N 1
ATOM 2167 C CA . ALA A 1 300 ? -20.448 -10.675 -11.875 1.00 83.00 300 ALA A CA 1
ATOM 2168 C C . ALA A 1 300 ? -20.825 -9.340 -11.190 1.00 83.00 300 ALA A C 1
ATOM 2170 O O . ALA A 1 300 ? -21.948 -9.215 -10.696 1.00 83.00 300 ALA A O 1
ATOM 2171 N N . GLY A 1 301 ? -19.925 -8.350 -11.173 1.00 82.81 301 GLY A N 1
ATOM 2172 C CA . GLY A 1 301 ? -20.172 -6.987 -10.697 1.00 82.81 301 GLY A CA 1
ATOM 2173 C C . GLY A 1 301 ? -19.844 -6.732 -9.223 1.00 82.81 301 GLY A C 1
ATOM 2174 O O . GLY A 1 301 ? -20.327 -5.747 -8.667 1.00 82.81 301 GLY A O 1
ATOM 2175 N N . PHE A 1 302 ? -19.054 -7.597 -8.585 1.00 86.62 302 PHE A N 1
ATOM 2176 C CA . PHE A 1 302 ? -18.634 -7.446 -7.187 1.00 86.62 302 PHE A CA 1
ATOM 2177 C C . PHE A 1 302 ? -17.107 -7.422 -7.077 1.00 86.62 302 PHE A C 1
ATOM 2179 O O . PHE A 1 302 ? -16.418 -7.983 -7.927 1.00 86.62 302 PHE A O 1
ATOM 2186 N N . THR A 1 303 ? -16.594 -6.799 -6.016 1.00 92.81 303 THR A N 1
ATOM 2187 C CA . THR A 1 303 ? -15.158 -6.717 -5.704 1.00 92.81 303 THR A CA 1
ATOM 2188 C C . THR A 1 303 ? -14.799 -7.708 -4.599 1.00 92.81 303 THR A C 1
ATOM 2190 O O . THR A 1 303 ? -15.583 -7.905 -3.663 1.00 92.81 303 THR A O 1
ATOM 2193 N N . ALA A 1 304 ? -13.625 -8.328 -4.696 1.00 95.38 304 ALA A N 1
ATOM 2194 C CA . ALA A 1 304 ? -13.090 -9.245 -3.694 1.00 95.38 304 ALA A CA 1
ATOM 2195 C C . ALA A 1 304 ? -11.559 -9.160 -3.602 1.00 95.38 304 ALA A C 1
ATOM 2197 O O . ALA A 1 304 ? -10.913 -8.639 -4.508 1.00 95.38 304 ALA A O 1
ATOM 2198 N N . ILE A 1 305 ? -11.009 -9.667 -2.497 1.00 95.94 305 ILE A N 1
ATOM 2199 C CA . ILE A 1 305 ? -9.572 -9.853 -2.271 1.00 95.94 305 ILE A CA 1
ATOM 2200 C C . ILE A 1 305 ? -9.228 -11.325 -2.501 1.00 95.94 305 ILE A C 1
ATOM 2202 O O . ILE A 1 305 ? -9.940 -12.219 -2.027 1.00 95.94 305 ILE A O 1
ATOM 2206 N N . PHE A 1 306 ? -8.127 -11.557 -3.206 1.00 95.12 306 PHE A N 1
ATOM 2207 C CA . PHE A 1 306 ? -7.643 -12.861 -3.636 1.00 95.12 306 PHE A CA 1
ATOM 2208 C C . PHE A 1 306 ? -6.209 -13.086 -3.163 1.00 95.12 306 PHE A C 1
ATOM 2210 O O . PHE A 1 306 ? -5.415 -12.149 -3.130 1.00 95.12 306 PHE A O 1
ATOM 2217 N N . ALA A 1 307 ? -5.877 -14.333 -2.833 1.00 93.62 307 ALA A N 1
ATOM 2218 C CA . ALA A 1 307 ? -4.531 -14.779 -2.466 1.00 93.62 307 ALA A CA 1
ATOM 2219 C C . ALA A 1 307 ? -3.999 -15.811 -3.479 1.00 93.62 307 ALA A C 1
ATOM 2221 O O . ALA A 1 307 ? -3.528 -16.886 -3.113 1.00 93.62 307 ALA A O 1
ATOM 2222 N N . GLY A 1 308 ? -4.133 -15.499 -4.771 1.00 89.88 308 GLY A N 1
ATOM 2223 C CA . GLY A 1 308 ? -3.767 -16.380 -5.879 1.00 89.88 308 GLY A CA 1
ATOM 2224 C C . GLY A 1 308 ? -4.591 -16.110 -7.148 1.00 89.88 308 GLY A C 1
ATOM 2225 O O . GLY A 1 308 ? -5.513 -15.294 -7.118 1.00 89.88 308 GLY A O 1
ATOM 2226 N N . PRO A 1 309 ? -4.229 -16.727 -8.287 1.00 87.19 309 PRO A N 1
ATOM 2227 C CA . PRO A 1 309 ? -4.800 -16.412 -9.597 1.00 87.19 309 PRO A CA 1
ATOM 2228 C C . PRO A 1 309 ? -6.184 -17.026 -9.879 1.00 87.19 309 PRO A C 1
ATOM 2230 O O . PRO A 1 309 ? -6.816 -16.629 -10.856 1.00 87.19 309 PRO A O 1
ATOM 2233 N N . ASP A 1 310 ? -6.655 -18.008 -9.105 1.00 85.81 310 ASP A N 1
ATOM 2234 C CA . ASP A 1 310 ? -7.948 -18.666 -9.332 1.00 85.81 310 ASP A CA 1
ATOM 2235 C C . ASP A 1 310 ? -9.104 -17.845 -8.709 1.00 85.81 310 ASP A C 1
ATOM 2237 O O . ASP A 1 310 ? -9.174 -17.712 -7.484 1.00 85.81 310 ASP A O 1
ATOM 2241 N N . PRO A 1 311 ? -10.061 -17.324 -9.508 1.00 85.69 311 PRO A N 1
ATOM 2242 C CA . PRO A 1 311 ? -11.149 -16.472 -9.012 1.00 85.69 311 PRO A CA 1
ATOM 2243 C C . PRO A 1 311 ? -12.135 -17.189 -8.076 1.00 85.69 311 PRO A C 1
ATOM 2245 O O . PRO A 1 311 ? -12.965 -16.541 -7.435 1.00 85.69 311 PRO A O 1
ATOM 2248 N N . VAL A 1 312 ? -12.085 -18.520 -8.001 1.00 86.75 312 VAL A N 1
ATOM 2249 C CA . VAL A 1 312 ? -12.941 -19.327 -7.129 1.00 86.75 312 VAL A CA 1
ATOM 2250 C C . VAL A 1 312 ? -12.140 -19.876 -5.958 1.00 86.75 312 VAL A C 1
ATOM 2252 O O . VAL A 1 312 ? -12.549 -19.701 -4.811 1.00 86.75 312 VAL A O 1
ATOM 2255 N N . ALA A 1 313 ? -11.024 -20.551 -6.233 1.00 87.25 313 ALA A N 1
ATOM 2256 C CA . ALA A 1 313 ? -10.237 -21.213 -5.199 1.00 87.25 313 ALA A CA 1
ATOM 2257 C C . ALA A 1 313 ? -9.452 -20.218 -4.336 1.00 87.25 313 ALA A C 1
ATOM 2259 O O . ALA A 1 313 ? -9.309 -20.454 -3.142 1.00 87.25 313 ALA A O 1
ATOM 2260 N N . ASP A 1 314 ? -9.009 -19.093 -4.897 1.00 91.00 314 ASP A N 1
ATOM 2261 C CA . ASP A 1 314 ? -8.125 -18.161 -4.192 1.00 91.00 314 ASP A CA 1
ATOM 2262 C C . ASP A 1 314 ? -8.863 -16.922 -3.653 1.00 91.00 314 ASP A C 1
ATOM 2264 O O . ASP A 1 314 ? -8.238 -16.001 -3.123 1.00 91.00 314 ASP A O 1
ATOM 2268 N N . ARG A 1 315 ? -10.202 -16.883 -3.753 1.00 92.81 315 ARG A N 1
ATOM 2269 C CA . ARG A 1 315 ? -11.039 -15.813 -3.186 1.00 92.81 315 ARG A CA 1
ATOM 2270 C C . ARG A 1 315 ? -11.045 -15.886 -1.659 1.00 92.81 315 ARG A C 1
ATOM 2272 O O . ARG A 1 315 ? -11.568 -16.841 -1.087 1.00 92.81 315 ARG A O 1
ATOM 2279 N N . VAL A 1 316 ? -10.579 -14.824 -1.001 1.00 94.69 316 VAL A N 1
ATOM 2280 C CA . VAL A 1 316 ? -10.501 -14.759 0.467 1.00 94.69 316 VAL A CA 1
ATOM 2281 C C . VAL A 1 316 ? -11.744 -14.119 1.084 1.00 94.69 316 VAL A C 1
ATOM 2283 O O . VAL A 1 316 ? -12.367 -14.695 1.973 1.00 94.69 316 VAL A O 1
ATOM 2286 N N . ILE A 1 317 ? -12.114 -12.922 0.624 1.00 95.69 317 ILE A N 1
ATOM 2287 C CA . ILE A 1 317 ? -13.257 -12.159 1.145 1.00 95.69 317 ILE A CA 1
ATOM 2288 C C . ILE A 1 317 ? -13.764 -11.190 0.074 1.00 95.69 317 ILE A C 1
ATOM 2290 O O . ILE A 1 317 ? -12.971 -10.629 -0.681 1.00 95.69 317 ILE A O 1
ATOM 2294 N N . GLY A 1 318 ? -15.077 -10.981 -0.015 1.00 95.44 318 GLY A N 1
ATOM 2295 C CA . GLY A 1 318 ? -15.670 -10.099 -1.018 1.00 95.44 318 GLY A CA 1
ATOM 2296 C C . GLY A 1 318 ? -16.931 -9.364 -0.580 1.00 95.44 318 GLY A C 1
ATOM 2297 O O . GLY A 1 318 ? -17.543 -9.663 0.445 1.00 95.44 318 GLY A O 1
ATOM 2298 N N . VAL A 1 319 ? -17.353 -8.404 -1.405 1.00 95.75 319 VAL A N 1
ATOM 2299 C CA . VAL A 1 319 ? -18.653 -7.735 -1.260 1.00 95.75 319 VAL A CA 1
ATOM 2300 C C . VAL A 1 319 ? -19.772 -8.781 -1.301 1.00 95.75 319 VAL A C 1
ATOM 2302 O O . VAL A 1 319 ? -19.795 -9.653 -2.169 1.00 95.75 319 VAL A O 1
ATOM 2305 N N . GLY A 1 320 ? -20.706 -8.682 -0.354 1.00 95.06 320 GLY A N 1
ATOM 2306 C CA . GLY A 1 320 ? -21.791 -9.640 -0.140 1.00 95.06 320 GLY A CA 1
ATOM 2307 C C . GLY A 1 320 ? -21.495 -10.723 0.903 1.00 95.06 320 GLY A C 1
ATOM 2308 O O . GLY A 1 320 ? -22.440 -11.376 1.351 1.00 95.06 320 GLY A O 1
ATOM 2309 N N . ASP A 1 321 ? -20.239 -10.891 1.329 1.00 95.56 321 ASP A N 1
ATOM 2310 C CA . ASP A 1 321 ? -19.901 -11.806 2.422 1.00 95.56 321 ASP A CA 1
ATOM 2311 C C . ASP A 1 321 ? -20.351 -11.253 3.776 1.00 95.56 321 ASP A C 1
ATOM 2313 O O . ASP A 1 321 ? -20.489 -10.044 3.977 1.00 95.56 321 ASP A O 1
ATOM 2317 N N . ILE A 1 322 ? -20.562 -12.164 4.727 1.00 95.25 322 ILE A N 1
ATOM 2318 C CA . ILE A 1 322 ? -20.844 -11.823 6.120 1.00 95.25 322 ILE A CA 1
ATOM 2319 C C . ILE A 1 322 ? -19.533 -11.871 6.901 1.00 95.25 322 ILE A C 1
ATOM 2321 O O . ILE A 1 322 ? -18.920 -12.931 7.018 1.00 95.25 322 ILE A O 1
ATOM 2325 N N . LEU A 1 323 ? -19.150 -10.748 7.502 1.00 95.94 323 LEU A N 1
ATOM 2326 C CA . LEU A 1 323 ? -17.970 -10.621 8.353 1.00 95.94 323 LEU A CA 1
ATOM 2327 C C . LEU A 1 323 ? -18.411 -10.058 9.710 1.00 95.94 323 LEU A C 1
ATOM 2329 O O . LEU A 1 323 ? -19.109 -9.050 9.781 1.00 95.94 323 LEU A O 1
ATOM 2333 N N . PHE A 1 324 ? -18.100 -10.779 10.792 1.00 93.81 324 PHE A N 1
ATOM 2334 C CA . PHE A 1 324 ? -18.566 -10.477 12.159 1.00 93.81 324 PHE A CA 1
ATOM 2335 C C . PHE A 1 324 ? -20.093 -10.272 12.301 1.00 93.81 324 PHE A C 1
ATOM 2337 O O . PHE A 1 324 ? -20.565 -9.591 13.207 1.00 93.81 324 PHE A O 1
ATOM 2344 N N . GLY A 1 325 ? -20.883 -10.934 11.447 1.00 92.38 325 GLY A N 1
ATOM 2345 C CA . GLY A 1 325 ? -22.349 -10.923 11.507 1.00 92.38 325 GLY A CA 1
ATOM 2346 C C . GLY A 1 325 ? -23.034 -9.826 10.687 1.00 92.38 325 GLY A C 1
ATOM 2347 O O . GLY A 1 325 ? -24.264 -9.824 10.641 1.00 92.38 325 GLY A O 1
ATOM 2348 N N . SER A 1 326 ? -22.271 -8.964 10.009 1.00 95.25 326 SER A N 1
ATOM 2349 C CA . SER A 1 326 ? -22.779 -7.912 9.118 1.00 95.25 326 SER A CA 1
ATOM 2350 C C . SER A 1 326 ? -22.339 -8.145 7.671 1.00 95.25 326 SER A C 1
ATOM 2352 O O . SER A 1 326 ? -21.303 -8.765 7.425 1.00 95.25 326 SER A O 1
ATOM 2354 N N . THR A 1 327 ? -23.122 -7.661 6.704 1.00 97.00 327 THR A N 1
ATOM 2355 C CA . THR A 1 327 ? -22.837 -7.858 5.272 1.00 97.00 327 THR A CA 1
ATOM 2356 C C . THR A 1 327 ? -21.869 -6.794 4.768 1.00 97.00 327 THR A C 1
ATOM 2358 O O . THR A 1 327 ? -22.124 -5.604 4.950 1.00 97.00 327 THR A O 1
ATOM 2361 N N . ILE A 1 328 ? -20.799 -7.196 4.083 1.00 97.31 328 ILE A N 1
ATOM 2362 C CA . ILE A 1 328 ? -19.869 -6.273 3.424 1.00 97.31 328 ILE A CA 1
ATOM 2363 C C . ILE A 1 328 ? -20.548 -5.665 2.193 1.00 97.31 328 ILE A C 1
ATOM 2365 O O . ILE A 1 328 ? -20.978 -6.388 1.295 1.00 97.31 328 ILE A O 1
ATOM 2369 N N . VAL A 1 329 ? -20.605 -4.336 2.118 1.00 96.62 329 VAL A N 1
ATOM 2370 C CA . VAL A 1 329 ? -21.123 -3.600 0.945 1.00 96.62 329 VAL A CA 1
ATOM 2371 C C . VAL A 1 329 ? -20.028 -2.879 0.163 1.00 96.62 329 VAL A C 1
ATOM 2373 O 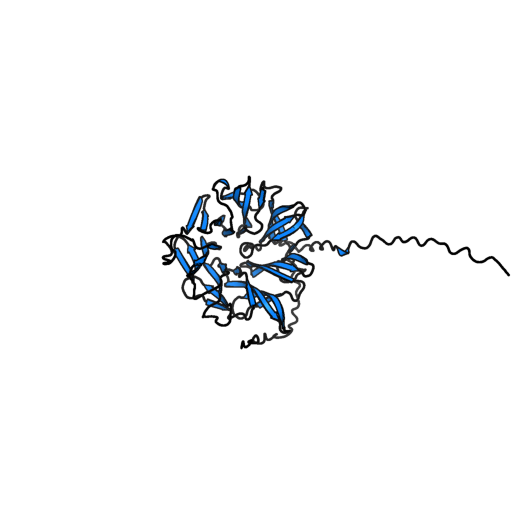O . VAL A 1 329 ? -20.231 -2.538 -0.998 1.00 96.62 329 VAL A O 1
ATOM 2376 N N . SER A 1 330 ? -18.870 -2.666 0.785 1.00 94.56 330 SER A N 1
ATOM 2377 C CA . SER A 1 330 ? -17.656 -2.156 0.150 1.00 94.56 330 SER A CA 1
ATOM 2378 C C . SER A 1 330 ? -16.446 -2.671 0.916 1.00 94.56 330 SER A C 1
ATOM 2380 O O . SER A 1 330 ? -16.508 -2.800 2.137 1.00 94.56 330 SER A O 1
ATOM 2382 N N . LEU A 1 331 ? -15.341 -2.914 0.225 1.00 94.06 331 LEU A N 1
ATOM 2383 C CA . LEU A 1 331 ? -14.057 -3.249 0.835 1.00 94.06 331 LEU A CA 1
ATOM 2384 C C . LEU A 1 331 ? -12.934 -2.515 0.108 1.00 94.06 331 LEU A C 1
ATOM 2386 O O . LEU A 1 331 ? -13.118 -2.119 -1.041 1.00 94.06 331 LEU A O 1
ATOM 2390 N N . SER A 1 332 ? -11.800 -2.333 0.774 1.00 92.25 332 SER A N 1
ATOM 2391 C CA . SER A 1 332 ? -10.582 -1.812 0.154 1.00 92.25 332 SER A CA 1
ATOM 2392 C C . SER A 1 332 ? -9.377 -2.550 0.702 1.00 92.25 332 SER A C 1
ATOM 2394 O O . SER A 1 332 ? -9.191 -2.611 1.920 1.00 92.25 332 SER A O 1
ATOM 2396 N N . PHE A 1 333 ? -8.535 -3.044 -0.198 1.00 93.38 333 PHE A N 1
ATOM 2397 C CA . PHE A 1 333 ? -7.152 -3.400 0.100 1.00 93.38 333 PHE A CA 1
ATOM 2398 C C . PHE A 1 333 ? -6.267 -2.145 -0.039 1.00 93.38 333 PHE A C 1
ATOM 2400 O O . PHE A 1 333 ? -6.718 -1.141 -0.595 1.00 93.38 333 PHE A O 1
ATOM 2407 N N . THR A 1 334 ? -5.048 -2.142 0.499 1.00 85.25 334 THR A N 1
ATOM 2408 C CA . THR A 1 334 ? -4.057 -1.078 0.263 1.00 85.25 334 THR A CA 1
ATOM 2409 C C . THR A 1 334 ? -2.846 -1.698 -0.406 1.00 85.25 334 THR A C 1
ATOM 2411 O O . THR A 1 334 ? -2.508 -2.842 -0.125 1.00 85.25 334 THR A O 1
ATOM 2414 N N . HIS A 1 335 ? -2.233 -0.947 -1.318 1.00 70.94 335 HIS A N 1
ATOM 2415 C CA . HIS A 1 335 ? -1.365 -1.470 -2.373 1.00 70.94 335 HIS A CA 1
ATOM 2416 C C . HIS A 1 335 ? -0.204 -2.298 -1.823 1.00 70.94 335 HIS A C 1
ATOM 2418 O O . HIS A 1 335 ? -0.239 -3.515 -1.887 1.00 70.94 335 HIS A O 1
ATOM 2424 N N . GLN A 1 336 ? 0.789 -1.656 -1.218 1.00 75.81 336 GLN A N 1
ATOM 2425 C CA . GLN A 1 336 ? 2.053 -2.317 -0.870 1.00 75.81 336 GLN A CA 1
ATOM 2426 C C . GLN A 1 336 ? 2.212 -2.529 0.633 1.00 75.81 336 GLN A C 1
ATOM 2428 O O . GLN A 1 336 ? 2.916 -3.431 1.064 1.00 75.81 336 GLN A O 1
ATOM 2433 N N . THR A 1 337 ? 1.525 -1.717 1.431 1.00 87.19 337 THR A N 1
ATOM 2434 C CA . THR A 1 337 ? 1.594 -1.738 2.893 1.00 87.19 337 THR A CA 1
ATOM 2435 C C . THR A 1 337 ? 0.540 -2.654 3.513 1.00 87.19 337 THR A C 1
ATOM 2437 O O . THR A 1 337 ? 0.388 -2.696 4.729 1.00 87.19 337 THR A O 1
ATOM 2440 N N . GLY A 1 338 ? -0.247 -3.345 2.681 1.00 92.38 338 GLY A N 1
ATOM 2441 C CA . GLY A 1 338 ? -1.396 -4.140 3.098 1.00 92.38 338 GLY A CA 1
ATOM 2442 C C . GLY A 1 338 ? -1.082 -5.597 3.416 1.00 92.38 338 GLY A C 1
ATOM 2443 O O . GLY A 1 338 ? -1.946 -6.252 3.982 1.00 92.38 338 GLY A O 1
ATOM 2444 N N . LEU A 1 339 ? 0.108 -6.105 3.086 1.00 96.19 339 LEU A N 1
ATOM 2445 C CA . LEU A 1 339 ? 0.519 -7.507 3.243 1.00 96.19 339 LEU A CA 1
ATOM 2446 C C . LEU A 1 339 ? 1.858 -7.581 3.982 1.00 96.19 339 LEU A C 1
ATOM 2448 O O . LEU A 1 339 ? 2.786 -6.858 3.635 1.00 96.19 339 LEU A O 1
ATOM 2452 N N . ASN A 1 340 ? 1.978 -8.496 4.944 1.00 96.06 340 ASN A N 1
ATOM 2453 C CA . ASN A 1 340 ? 3.223 -8.735 5.671 1.00 96.06 340 ASN A CA 1
ATOM 2454 C C . ASN A 1 340 ? 3.890 -10.080 5.307 1.00 96.06 340 ASN A C 1
ATOM 2456 O O . ASN A 1 340 ? 3.336 -10.927 4.591 1.00 96.06 340 ASN A O 1
ATOM 2460 N N . ASN A 1 341 ? 5.091 -10.320 5.838 1.00 95.25 341 ASN A N 1
ATOM 2461 C 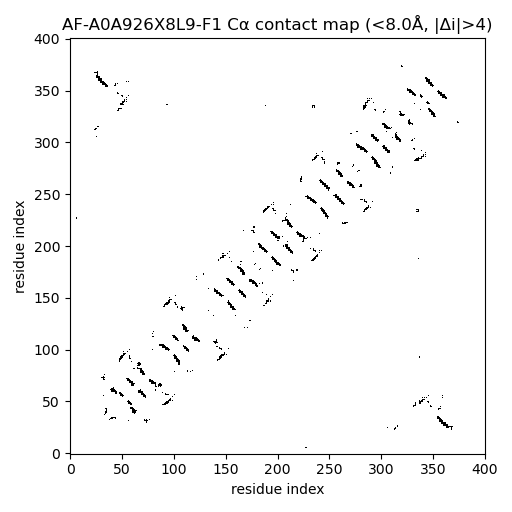CA . ASN A 1 341 ? 5.872 -11.534 5.576 1.00 95.25 341 ASN A CA 1
ATOM 2462 C C . ASN A 1 341 ? 5.338 -12.802 6.251 1.00 95.25 341 ASN A C 1
ATOM 2464 O O . ASN A 1 341 ? 5.798 -13.896 5.924 1.00 95.25 341 ASN A O 1
ATOM 2468 N N . GLN A 1 342 ? 4.350 -12.685 7.140 1.00 94.62 342 GLN A N 1
ATOM 2469 C CA . GLN A 1 342 ? 3.601 -13.832 7.663 1.00 94.62 342 GLN A CA 1
ATOM 2470 C C . GLN A 1 342 ? 2.446 -14.250 6.737 1.00 94.62 342 GLN A C 1
ATOM 2472 O O . GLN A 1 342 ? 1.738 -15.207 7.038 1.00 94.62 342 GLN A O 1
ATOM 2477 N N . GLY A 1 343 ? 2.234 -13.543 5.621 1.00 94.50 343 GLY A N 1
ATOM 2478 C CA . GLY A 1 343 ? 1.093 -13.765 4.730 1.00 94.50 343 GLY A CA 1
ATOM 2479 C C . GLY A 1 343 ? -0.217 -13.198 5.278 1.00 94.50 343 GLY A C 1
ATOM 2480 O O . GLY A 1 343 ? -1.273 -13.447 4.702 1.00 94.50 343 GLY A O 1
ATOM 2481 N N . GLN A 1 344 ? -0.161 -12.441 6.377 1.00 96.75 344 GLN A N 1
ATOM 2482 C CA . GLN A 1 344 ? -1.313 -11.716 6.893 1.00 96.75 344 GLN A CA 1
ATOM 2483 C C . GLN A 1 344 ? -1.504 -10.449 6.076 1.00 96.75 344 GLN A C 1
ATOM 2485 O O . GLN A 1 344 ? -0.530 -9.783 5.718 1.00 96.75 344 GLN A O 1
ATOM 2490 N N . PHE A 1 345 ? -2.754 -10.072 5.842 1.00 97.31 345 PHE A N 1
ATOM 2491 C CA . PHE A 1 345 ? -3.049 -8.822 5.160 1.00 97.31 345 PHE A CA 1
ATOM 2492 C C . PHE A 1 345 ? -4.160 -8.036 5.845 1.00 97.31 345 PHE A C 1
ATOM 2494 O O . PHE A 1 345 ? -5.092 -8.607 6.411 1.00 97.31 345 PHE A O 1
ATOM 2501 N N . ALA A 1 346 ? -4.049 -6.712 5.813 1.00 97.75 346 ALA A N 1
ATOM 2502 C CA . ALA A 1 346 ? -5.051 -5.800 6.339 1.00 97.75 346 ALA A CA 1
ATOM 2503 C C . ALA A 1 346 ? -5.986 -5.317 5.224 1.00 97.75 346 ALA A C 1
ATOM 2505 O O . ALA A 1 346 ? -5.567 -5.116 4.086 1.00 97.75 346 ALA A O 1
ATOM 2506 N N . PHE A 1 347 ? -7.255 -5.109 5.560 1.00 97.62 347 PHE A N 1
ATOM 2507 C CA . PHE A 1 347 ? -8.244 -4.523 4.660 1.00 97.62 347 PHE A CA 1
ATOM 2508 C C . PHE A 1 347 ? -9.288 -3.730 5.441 1.00 97.62 347 PHE A C 1
ATOM 2510 O O . PHE A 1 347 ? -9.528 -3.979 6.625 1.00 97.62 347 PHE A O 1
ATOM 2517 N N . THR A 1 348 ? -9.946 -2.786 4.774 1.00 97.38 348 THR A N 1
ATOM 2518 C CA . THR A 1 348 ? -11.116 -2.102 5.331 1.00 97.38 348 THR A CA 1
ATOM 2519 C C . THR A 1 348 ? -12.394 -2.666 4.734 1.00 97.38 348 THR A C 1
ATOM 2521 O O . THR A 1 348 ? -12.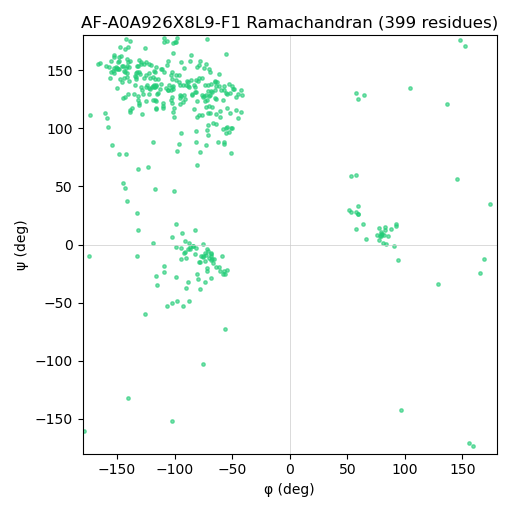421 -3.103 3.582 1.00 97.38 348 THR A O 1
ATOM 2524 N N . ALA A 1 349 ? -13.469 -2.660 5.520 1.00 97.12 349 ALA A N 1
ATOM 2525 C CA . ALA A 1 349 ? -14.803 -3.016 5.058 1.00 97.12 349 ALA A CA 1
ATOM 2526 C C . ALA A 1 349 ? -15.830 -1.998 5.555 1.00 97.12 349 ALA A C 1
ATOM 2528 O O . ALA A 1 349 ? -15.806 -1.576 6.712 1.00 97.12 349 ALA A O 1
ATOM 2529 N N . THR A 1 350 ? -16.742 -1.621 4.664 1.00 97.75 350 THR A N 1
ATOM 2530 C CA . THR A 1 350 ? -17.980 -0.914 4.992 1.00 97.75 350 THR A CA 1
ATOM 2531 C C . THR A 1 350 ? -19.122 -1.916 4.985 1.00 97.75 350 THR A C 1
ATOM 2533 O O . THR A 1 350 ? -19.246 -2.711 4.047 1.00 97.75 350 THR A O 1
ATOM 2536 N N . PHE A 1 351 ? -19.965 -1.855 6.007 1.00 97.50 351 PHE A N 1
ATOM 2537 C CA . PHE A 1 351 ? -21.088 -2.764 6.196 1.00 97.50 351 PHE A CA 1
ATOM 2538 C C . PHE A 1 351 ? -22.428 -2.147 5.786 1.00 97.50 351 PHE A C 1
ATOM 2540 O O . PHE A 1 351 ? -22.560 -0.935 5.606 1.00 97.50 351 PHE A O 1
ATOM 2547 N N . ASP A 1 352 ? -23.440 -2.997 5.636 1.00 97.12 352 ASP A N 1
ATOM 2548 C CA . ASP A 1 352 ? -24.821 -2.621 5.310 1.00 97.12 352 ASP A CA 1
ATOM 2549 C C . ASP A 1 352 ? -25.494 -1.705 6.350 1.00 97.12 352 ASP A C 1
ATOM 2551 O O . ASP A 1 352 ? -26.408 -0.951 6.008 1.00 97.12 352 ASP A O 1
ATOM 2555 N N . ASP A 1 353 ? -25.019 -1.714 7.596 1.00 95.56 353 ASP A N 1
ATOM 2556 C CA . ASP A 1 353 ? -25.420 -0.778 8.653 1.00 95.56 353 ASP A CA 1
ATOM 2557 C C . ASP A 1 353 ? -24.705 0.589 8.581 1.00 95.56 353 ASP A C 1
ATOM 2559 O O . ASP A 1 353 ? -25.021 1.495 9.355 1.00 95.56 353 ASP A O 1
ATOM 2563 N N . GLY A 1 354 ? -23.773 0.755 7.636 1.00 95.56 354 GLY A N 1
ATOM 2564 C CA . GLY A 1 354 ? -22.965 1.956 7.434 1.00 95.56 354 GLY A CA 1
ATOM 2565 C C . GLY A 1 354 ? -21.723 2.048 8.322 1.00 95.56 354 GLY A C 1
ATOM 2566 O O . GLY A 1 354 ? -20.993 3.035 8.219 1.00 95.56 354 GLY A O 1
ATOM 2567 N N . SER A 1 355 ? -21.469 1.060 9.185 1.00 97.00 355 SER A N 1
ATOM 2568 C CA . SER A 1 355 ? -20.234 1.002 9.963 1.00 97.00 355 SER A CA 1
ATOM 2569 C C . SER A 1 355 ? -19.033 0.692 9.077 1.00 97.00 355 SER A C 1
ATOM 2571 O O . SER A 1 355 ? -19.150 0.041 8.036 1.00 97.00 355 SER A O 1
ATOM 2573 N N . VAL A 1 356 ? -17.869 1.182 9.496 1.00 97.75 356 VAL A N 1
ATOM 2574 C CA . VAL A 1 356 ? -16.591 0.934 8.829 1.00 97.75 356 VAL A CA 1
ATOM 2575 C C . VAL A 1 356 ? -15.661 0.273 9.829 1.00 97.75 356 VAL A C 1
ATOM 2577 O O . VAL A 1 356 ? -15.554 0.718 10.976 1.00 97.75 356 VAL A O 1
ATOM 2580 N N . GLY A 1 357 ? -14.985 -0.783 9.395 1.00 97.44 357 GLY A N 1
ATOM 2581 C CA . GLY A 1 357 ? -13.957 -1.450 10.176 1.00 97.44 357 GLY A CA 1
ATOM 2582 C C . GLY A 1 357 ? -12.681 -1.673 9.383 1.00 97.44 357 GLY A C 1
ATOM 2583 O O . GLY A 1 357 ? -12.690 -1.687 8.151 1.00 97.44 357 GLY A O 1
ATOM 2584 N N . ILE A 1 358 ? -11.593 -1.859 10.119 1.00 98.00 358 ILE A N 1
ATOM 2585 C CA . ILE A 1 358 ? -10.317 -2.359 9.624 1.00 98.00 358 ILE A CA 1
ATOM 2586 C C . ILE A 1 358 ? -10.073 -3.738 10.234 1.00 98.00 358 ILE A C 1
ATOM 2588 O O . ILE A 1 358 ? -10.284 -3.963 11.431 1.00 98.00 358 ILE A O 1
ATOM 2592 N N . PHE A 1 359 ? -9.672 -4.672 9.384 1.00 98.19 359 PHE A N 1
ATOM 2593 C CA . PHE A 1 359 ? -9.580 -6.092 9.678 1.00 98.19 359 PHE A CA 1
ATOM 2594 C C . PHE A 1 359 ? -8.236 -6.626 9.213 1.00 98.19 359 PHE A C 1
ATOM 2596 O O . PHE A 1 359 ? -7.650 -6.102 8.267 1.00 98.19 359 PHE A O 1
ATOM 2603 N N . ARG A 1 360 ? -7.774 -7.695 9.857 1.00 97.88 360 ARG A N 1
ATOM 2604 C CA . ARG A 1 360 ? -6.633 -8.484 9.400 1.00 97.88 360 ARG A CA 1
ATOM 2605 C C . ARG A 1 360 ? -7.100 -9.887 9.038 1.00 97.88 360 ARG A C 1
ATOM 2607 O O . ARG A 1 360 ? -7.810 -10.516 9.823 1.00 97.88 360 ARG A O 1
ATOM 2614 N N . ALA A 1 361 ? -6.724 -10.349 7.855 1.00 97.38 361 ALA A N 1
ATOM 2615 C CA . ALA A 1 361 ? -6.848 -11.731 7.433 1.00 97.38 361 ALA A CA 1
ATOM 2616 C C . ALA A 1 361 ? -5.559 -12.475 7.795 1.00 97.38 361 ALA A C 1
ATOM 2618 O O . ALA A 1 361 ? -4.468 -12.064 7.403 1.00 97.38 361 ALA A O 1
ATOM 2619 N N . ASP A 1 362 ? -5.706 -13.562 8.540 1.00 95.75 362 ASP A N 1
ATOM 2620 C CA . ASP A 1 362 ? -4.625 -14.418 9.009 1.00 95.75 362 ASP A CA 1
ATOM 2621 C C . ASP A 1 362 ? -4.699 -15.756 8.268 1.00 95.75 362 ASP A C 1
ATOM 2623 O O . ASP A 1 362 ? -5.737 -16.420 8.374 1.00 95.75 362 ASP A O 1
ATOM 2627 N N . PRO A 1 363 ? -3.644 -16.169 7.539 1.00 93.06 363 PRO A N 1
ATOM 2628 C CA . PRO A 1 363 ? -3.542 -17.516 7.001 1.00 93.06 363 PRO A CA 1
ATOM 2629 C C . PRO A 1 363 ? -3.878 -18.575 8.048 1.00 93.06 363 PRO A C 1
ATOM 2631 O O . PRO A 1 363 ? -3.312 -18.591 9.141 1.00 93.06 363 PRO A O 1
ATOM 2634 N N . ASP A 1 364 ? -4.805 -19.461 7.711 1.00 85.38 364 ASP A N 1
ATOM 2635 C CA . ASP A 1 364 ? -5.150 -20.615 8.521 1.00 85.38 364 ASP A CA 1
ATOM 2636 C C . ASP A 1 364 ? -4.463 -21.848 7.929 1.00 85.38 364 ASP A C 1
ATOM 2638 O O . ASP A 1 364 ? -4.817 -22.325 6.851 1.00 85.38 364 ASP A O 1
ATOM 2642 N N . ASP A 1 365 ? -3.459 -22.355 8.645 1.00 68.50 365 ASP A N 1
ATOM 2643 C CA . ASP A 1 365 ? -2.744 -23.586 8.290 1.00 68.50 365 ASP A CA 1
ATOM 2644 C C . ASP A 1 365 ? -3.596 -24.852 8.512 1.00 68.50 365 ASP A C 1
ATOM 2646 O O . ASP A 1 365 ? -3.140 -25.970 8.245 1.00 68.50 365 ASP A O 1
ATOM 2650 N N . SER A 1 366 ? -4.815 -24.726 9.052 1.00 55.56 366 SER A N 1
ATOM 2651 C CA . SER A 1 366 ? -5.746 -25.847 9.142 1.00 55.56 366 SER A CA 1
ATOM 2652 C C . SER A 1 366 ? -6.393 -26.144 7.783 1.00 55.56 366 SER A C 1
ATOM 2654 O O . SER A 1 366 ? -6.651 -25.243 6.990 1.00 55.56 366 SER A O 1
ATOM 2656 N N . ASP A 1 367 ? -6.612 -27.436 7.491 1.00 46.28 367 ASP A N 1
ATOM 2657 C CA . ASP A 1 367 ? -7.180 -27.920 6.220 1.00 46.28 367 ASP A CA 1
ATOM 2658 C C . ASP A 1 367 ? -8.346 -27.028 5.746 1.00 46.28 367 ASP A C 1
ATOM 2660 O O . ASP A 1 367 ? -9.290 -26.806 6.524 1.00 46.28 367 ASP A O 1
ATOM 2664 N N . PRO A 1 368 ? -8.333 -26.554 4.485 1.00 47.09 368 PRO A N 1
ATOM 2665 C CA . PRO A 1 368 ? -9.266 -25.538 4.041 1.00 47.09 368 PRO A CA 1
ATOM 2666 C C . PRO A 1 368 ? -10.706 -25.978 4.224 1.00 47.09 368 PRO A C 1
ATOM 2668 O O . PRO A 1 368 ? -11.147 -27.022 3.732 1.00 47.09 368 PRO A O 1
ATOM 2671 N N . GLN A 1 369 ? -11.456 -25.149 4.943 1.00 41.81 369 GLN A N 1
ATOM 2672 C CA . GLN A 1 369 ? -12.900 -25.269 4.971 1.00 41.81 369 GLN A CA 1
ATOM 2673 C C . GLN A 1 369 ? -13.443 -24.753 3.632 1.00 41.81 369 GLN A C 1
ATOM 2675 O O . GLN A 1 369 ? -12.959 -23.735 3.137 1.00 41.81 369 GLN A O 1
ATOM 2680 N N . PRO A 1 370 ? -14.429 -25.432 3.021 1.00 41.12 370 PRO A N 1
ATOM 2681 C CA . PRO A 1 370 ? -15.050 -24.942 1.799 1.00 41.12 370 PRO A CA 1
ATOM 2682 C C . PRO A 1 370 ? -15.569 -23.517 2.019 1.00 41.12 370 PRO A C 1
ATOM 2684 O O . PRO A 1 370 ? -16.278 -23.259 2.996 1.00 41.12 370 PRO A O 1
ATOM 2687 N N . VAL A 1 371 ? -15.198 -22.614 1.107 1.00 47.38 371 VAL A N 1
ATOM 2688 C CA . VAL A 1 371 ? -15.673 -21.226 1.066 1.00 47.38 371 VAL A CA 1
ATOM 2689 C C . VAL A 1 371 ? -17.204 -21.234 1.171 1.00 47.38 371 VAL A C 1
ATOM 2691 O O . VAL A 1 371 ? -17.844 -22.043 0.486 1.00 47.38 371 VAL A O 1
ATOM 2694 N N . PRO A 1 372 ? -17.827 -20.388 2.018 1.00 37.22 372 PRO A N 1
ATOM 2695 C CA . PRO A 1 372 ? -19.269 -20.212 1.987 1.00 37.22 372 PRO A CA 1
ATOM 2696 C C . PRO A 1 372 ? -19.663 -19.835 0.562 1.00 37.22 372 PRO A C 1
ATOM 2698 O O . PRO A 1 372 ? -19.207 -18.815 0.051 1.00 37.22 372 PRO A O 1
ATOM 2701 N N . GLU A 1 373 ? -20.470 -20.676 -0.088 1.00 45.22 373 GLU A N 1
ATOM 2702 C CA . GLU A 1 373 ? -21.054 -20.353 -1.390 1.00 45.22 373 GLU A CA 1
ATOM 2703 C C . GLU A 1 373 ? -21.571 -18.909 -1.326 1.00 45.22 373 GLU A C 1
ATOM 2705 O O . GLU A 1 373 ? -22.299 -18.590 -0.369 1.00 45.22 373 GLU A O 1
ATOM 2710 N N . PRO A 1 374 ? -21.220 -18.031 -2.289 1.00 41.88 374 PRO A N 1
ATOM 2711 C CA . PRO A 1 374 ? -21.843 -16.721 -2.346 1.00 41.88 374 PRO A CA 1
ATOM 2712 C C . PRO A 1 374 ? -23.345 -16.961 -2.280 1.00 41.88 374 PRO A C 1
ATOM 2714 O O . PRO A 1 374 ? -23.840 -17.904 -2.908 1.00 41.88 374 PRO A O 1
ATOM 2717 N N . MET A 1 375 ? -24.078 -16.169 -1.489 1.00 49.28 375 MET A N 1
ATOM 2718 C CA . MET A 1 375 ? -25.536 -16.220 -1.518 1.00 49.28 375 MET A CA 1
ATOM 2719 C C . MET A 1 375 ? -25.952 -15.986 -2.963 1.00 49.28 375 MET A C 1
ATOM 2721 O O . MET A 1 375 ? -26.015 -14.854 -3.437 1.00 49.28 375 MET A O 1
ATOM 2725 N N . SER A 1 376 ? -26.179 -17.077 -3.688 1.00 46.78 376 SER A N 1
ATOM 2726 C CA . SER A 1 376 ? -26.520 -17.018 -5.085 1.00 46.78 376 SER A CA 1
ATOM 2727 C C . SER A 1 376 ? -27.885 -16.358 -5.102 1.00 46.78 376 SER A C 1
ATOM 2729 O O . SER A 1 376 ? -28.895 -16.967 -4.742 1.00 46.78 376 SER A O 1
ATOM 2731 N N . LEU A 1 377 ? -27.928 -15.080 -5.482 1.00 41.72 377 LEU A N 1
ATOM 2732 C CA . LEU A 1 377 ? -29.173 -14.331 -5.639 1.00 41.72 377 LEU A CA 1
ATOM 2733 C C . LEU A 1 377 ? -30.099 -14.998 -6.683 1.00 41.72 377 LEU A C 1
ATOM 2735 O O . LEU A 1 377 ? -31.280 -14.673 -6.778 1.00 41.72 377 LEU A O 1
ATOM 2739 N N . LEU A 1 378 ? -29.591 -15.995 -7.418 1.00 41.03 378 LEU A N 1
ATOM 2740 C CA . LEU A 1 378 ? -30.337 -16.919 -8.272 1.00 41.03 378 LEU A CA 1
ATOM 2741 C C . LEU A 1 378 ? -31.241 -17.909 -7.506 1.00 41.03 378 LEU A C 1
ATOM 2743 O O . LEU A 1 378 ? -32.085 -18.557 -8.124 1.00 41.03 378 LEU A O 1
ATOM 2747 N N . GLY A 1 379 ? -31.144 -18.002 -6.176 1.00 32.66 379 GLY A N 1
ATOM 2748 C CA . GLY A 1 379 ? -32.018 -18.834 -5.339 1.00 32.66 379 GLY A CA 1
ATOM 2749 C C . GLY A 1 379 ? -33.437 -18.285 -5.120 1.00 32.66 379 GLY A C 1
ATOM 2750 O O . GLY A 1 379 ? -34.303 -19.009 -4.625 1.00 32.66 379 GLY A O 1
ATOM 2751 N N . LEU A 1 380 ? -33.724 -17.036 -5.511 1.00 37.56 380 LEU A N 1
ATOM 2752 C CA . LEU A 1 380 ? -35.022 -16.388 -5.277 1.00 37.56 380 LEU A CA 1
ATOM 2753 C C . LEU A 1 380 ? -35.951 -16.395 -6.508 1.00 37.56 380 LEU A C 1
ATOM 2755 O O . LEU A 1 380 ? -36.577 -15.392 -6.824 1.00 37.56 380 LEU A O 1
ATOM 2759 N N . PHE A 1 381 ? -36.091 -17.530 -7.199 1.00 36.53 381 PHE A N 1
ATOM 2760 C CA . PHE A 1 381 ? -37.148 -17.733 -8.208 1.00 36.53 381 PHE A CA 1
ATOM 2761 C C . PHE A 1 381 ? -37.704 -19.170 -8.211 1.00 36.53 381 PHE A C 1
ATOM 2763 O O . PHE A 1 381 ? -37.844 -19.792 -9.258 1.00 36.53 381 PHE A O 1
ATOM 2770 N N . LEU A 1 382 ? -38.067 -19.727 -7.048 1.00 36.06 382 LEU A N 1
ATOM 2771 C CA . LEU A 1 382 ? -38.789 -21.017 -6.988 1.00 36.06 382 LEU A CA 1
ATOM 2772 C C . LEU A 1 382 ? -40.035 -21.047 -6.085 1.00 36.06 382 LEU A C 1
ATOM 2774 O O . LEU A 1 382 ? -40.625 -22.105 -5.875 1.00 36.06 382 LEU A O 1
ATOM 2778 N N . LEU A 1 383 ? -40.533 -19.895 -5.634 1.00 38.19 383 LEU A N 1
ATOM 2779 C CA . LEU A 1 383 ? -41.817 -19.797 -4.928 1.00 38.19 383 LEU A CA 1
ATOM 2780 C C . LEU A 1 383 ? -42.784 -18.900 -5.700 1.00 38.19 383 LEU A C 1
ATOM 2782 O O . LEU A 1 383 ? -42.860 -17.699 -5.471 1.00 38.19 383 LEU A O 1
ATOM 2786 N N . GLY A 1 384 ? -43.539 -19.491 -6.631 1.00 32.66 384 GLY A N 1
ATOM 2787 C CA . GLY A 1 384 ? -44.556 -18.726 -7.352 1.00 32.66 384 GLY A CA 1
ATOM 2788 C C . GLY A 1 384 ? -45.289 -19.415 -8.498 1.00 32.66 384 GLY A C 1
ATOM 2789 O O . GLY A 1 384 ? -45.620 -18.745 -9.466 1.00 32.66 384 GLY A O 1
ATOM 2790 N N . ALA A 1 385 ? -45.568 -20.720 -8.434 1.00 33.56 385 ALA A N 1
ATOM 2791 C CA . ALA A 1 385 ? -46.509 -21.342 -9.373 1.00 33.56 385 ALA A CA 1
ATOM 2792 C C . ALA A 1 385 ? -47.332 -22.470 -8.731 1.00 33.56 385 ALA A C 1
ATOM 2794 O O . ALA A 1 385 ? -47.433 -23.574 -9.257 1.00 33.56 385 ALA A O 1
ATOM 2795 N N . THR A 1 386 ? -47.996 -22.192 -7.607 1.00 33.09 386 THR A N 1
ATOM 2796 C CA . THR A 1 386 ? -49.184 -22.957 -7.191 1.00 33.09 386 THR A CA 1
ATOM 2797 C C . THR A 1 386 ? -50.405 -22.450 -7.965 1.00 33.09 386 THR A C 1
ATOM 2799 O O . THR A 1 386 ? -51.317 -21.820 -7.438 1.00 33.09 386 THR A O 1
ATOM 2802 N N . GLY A 1 387 ? -50.411 -22.720 -9.272 1.00 30.84 387 GLY A N 1
ATOM 2803 C CA . GLY A 1 387 ? -51.552 -22.492 -10.151 1.00 30.84 387 GLY A CA 1
ATOM 2804 C C . GLY A 1 387 ? -52.555 -23.634 -10.031 1.00 30.84 387 GLY A C 1
ATOM 2805 O O . GLY A 1 387 ? -52.406 -24.682 -10.652 1.00 30.84 387 GLY A O 1
ATOM 2806 N N . VAL A 1 388 ? -53.585 -23.412 -9.221 1.00 34.16 388 VAL A N 1
ATOM 2807 C CA . VAL A 1 388 ? -54.798 -24.224 -9.094 1.00 34.16 388 VAL A CA 1
ATOM 2808 C C . VAL A 1 388 ? -55.410 -24.496 -10.479 1.00 34.16 388 VAL A C 1
ATOM 2810 O O . VAL A 1 388 ? -56.139 -23.668 -11.021 1.00 34.16 388 VAL A O 1
ATOM 2813 N N . VAL A 1 389 ? -55.178 -25.683 -11.050 1.00 30.12 389 VAL A N 1
ATOM 2814 C CA . VAL A 1 389 ? -56.015 -26.202 -12.143 1.00 30.12 389 VAL A CA 1
ATOM 2815 C C . VAL A 1 389 ? -57.258 -26.808 -11.506 1.00 30.12 389 VAL A C 1
ATOM 2817 O O . VAL A 1 389 ? -57.319 -27.985 -11.144 1.00 30.12 389 VAL A O 1
ATOM 2820 N N . SER A 1 390 ? -58.255 -25.949 -11.317 1.00 34.75 390 SER A N 1
ATOM 2821 C CA . SER A 1 390 ? -59.597 -26.359 -10.941 1.00 34.75 390 SER A CA 1
ATOM 2822 C C . SER A 1 390 ? -60.208 -27.206 -12.060 1.00 34.75 390 SER A C 1
ATOM 2824 O O . SER A 1 390 ? -60.269 -26.834 -13.233 1.00 34.75 390 SER A O 1
ATOM 2826 N N . ARG A 1 391 ? -60.655 -28.399 -11.670 1.00 35.66 391 ARG A N 1
ATOM 2827 C CA . ARG A 1 391 ? -61.517 -29.271 -12.462 1.00 35.66 391 ARG A CA 1
ATOM 2828 C C . ARG A 1 391 ? -62.828 -28.545 -12.751 1.00 35.66 391 ARG A C 1
ATOM 2830 O O . ARG A 1 391 ? -63.655 -28.433 -11.857 1.00 35.66 391 ARG A O 1
ATOM 2837 N N . LEU A 1 392 ? -63.056 -28.158 -14.000 1.00 33.34 392 LEU A N 1
ATOM 2838 C CA . LEU A 1 392 ? -64.394 -27.931 -14.549 1.00 33.34 392 LEU A CA 1
ATOM 2839 C C . LEU A 1 392 ? -64.411 -28.414 -16.003 1.00 33.34 392 LEU A C 1
ATOM 2841 O O . LEU A 1 392 ? -64.331 -27.649 -16.959 1.00 33.34 392 LEU A O 1
ATOM 2845 N N . ARG A 1 393 ? -64.496 -29.737 -16.163 1.00 35.12 393 ARG A N 1
ATOM 2846 C CA . ARG A 1 393 ? -64.862 -30.381 -17.425 1.00 35.12 393 ARG A CA 1
ATOM 2847 C C . ARG A 1 393 ? -66.083 -31.258 -17.179 1.00 35.12 393 ARG A C 1
ATOM 2849 O O . ARG A 1 393 ? -65.993 -32.469 -17.230 1.00 35.12 393 ARG A O 1
ATOM 2856 N N . ASP A 1 394 ? -67.197 -30.608 -16.866 1.00 38.34 394 ASP A N 1
ATOM 2857 C CA . ASP A 1 394 ? -68.537 -31.177 -16.978 1.00 38.34 394 ASP A CA 1
ATOM 2858 C C . ASP A 1 394 ? -69.542 -30.027 -17.057 1.00 38.34 394 ASP A C 1
ATOM 2860 O O . ASP A 1 394 ? -69.726 -29.305 -16.084 1.00 38.34 394 ASP A O 1
ATOM 2864 N N . SER A 1 395 ? -70.134 -29.841 -18.248 1.00 38.25 395 SER A N 1
ATOM 2865 C CA . SER A 1 395 ? -71.423 -29.167 -18.517 1.00 38.25 395 SER A CA 1
ATOM 2866 C C . SER A 1 395 ? -71.445 -28.391 -19.849 1.00 38.25 395 SER A C 1
ATOM 2868 O O . SER A 1 395 ? -71.796 -27.220 -19.855 1.00 38.25 395 SER A O 1
ATOM 2870 N N . ILE A 1 396 ? -71.165 -29.027 -20.998 1.00 40.78 396 ILE A N 1
ATOM 2871 C CA . ILE A 1 396 ? -71.854 -28.700 -22.271 1.00 40.78 396 ILE A CA 1
ATOM 2872 C C . ILE A 1 396 ? -71.964 -29.975 -23.125 1.00 40.78 396 ILE A C 1
ATOM 2874 O O . ILE A 1 396 ? -71.219 -30.179 -24.074 1.00 40.78 396 ILE A O 1
ATOM 2878 N N . ARG A 1 397 ? -72.915 -30.853 -22.791 1.00 42.94 397 ARG A N 1
ATOM 2879 C CA . ARG A 1 397 ? -73.599 -31.735 -23.757 1.00 42.94 397 ARG A CA 1
ATOM 2880 C C . ARG A 1 397 ? -74.970 -32.091 -23.194 1.00 42.94 397 ARG A C 1
ATOM 2882 O O . ARG A 1 397 ? -75.122 -33.107 -22.528 1.00 42.94 397 ARG A O 1
ATOM 2889 N N . ARG A 1 398 ? -75.958 -31.227 -23.448 1.00 42.44 398 ARG A N 1
ATOM 2890 C CA . ARG A 1 398 ? -77.389 -31.566 -23.579 1.00 42.44 398 ARG A CA 1
ATOM 2891 C C . ARG A 1 398 ? -78.175 -30.330 -24.030 1.00 42.44 398 ARG A C 1
ATOM 2893 O O . ARG A 1 398 ? -78.326 -29.390 -23.258 1.00 42.44 398 ARG A O 1
ATOM 2900 N N . ARG A 1 399 ? -78.675 -30.412 -25.272 1.00 45.78 399 ARG A N 1
ATOM 2901 C CA . ARG A 1 399 ? -79.747 -29.679 -25.997 1.00 45.78 399 ARG A CA 1
ATOM 2902 C C . ARG A 1 399 ? -79.214 -29.372 -27.409 1.00 45.78 399 ARG A C 1
ATOM 2904 O O . ARG A 1 399 ? -78.194 -28.713 -27.504 1.00 45.78 399 ARG A O 1
ATOM 2911 N N . ARG A 1 400 ? -79.808 -29.798 -28.525 1.00 47.53 400 ARG A N 1
ATOM 2912 C CA . ARG A 1 400 ? -81.056 -30.518 -28.840 1.00 47.53 400 ARG A CA 1
ATOM 2913 C C . ARG A 1 400 ? -80.949 -31.028 -30.295 1.00 47.53 400 ARG A C 1
ATOM 2915 O O . ARG A 1 400 ? -80.290 -30.360 -31.085 1.00 47.53 400 ARG A O 1
ATOM 2922 N N . CYS A 1 401 ? -81.724 -32.080 -30.579 1.00 41.84 401 CYS A N 1
ATOM 2923 C CA . CYS A 1 401 ? -82.075 -32.665 -31.883 1.00 41.84 401 CYS A CA 1
ATOM 2924 C C . CYS A 1 401 ? -81.016 -33.547 -32.546 1.00 41.84 401 CYS A C 1
ATOM 2926 O O . CYS A 1 401 ? -79.933 -33.036 -32.897 1.00 41.84 401 CYS A O 1
#

pLDDT: mean 79.76, std 21.27, range [28.03, 98.38]

Nearest PDB structures (foldseek):
  6t96-assembly1_A  TM=5.126E-01  e=6.375E-06  Photorhabdus laumondii subsp. laumondii TTO1
  5mxh-assembly1_A  TM=5.100E-01  e=3.733E-05  Photorhabdus asymbiotica subsp. asymbiotica ATCC 43949
  5eo8-assembly1_A  TM=4.153E-01  e=1.233E-04  Aspergillus oryzae RIB40
  4n2z-assembly1_A  TM=3.470E-01  e=4.741E-05  Podospora anserina
  8tie-assembly1_o  TM=4.212E-01  e=3.026E-03  Saccharomyces cerevisiae

Foldseek 3Di:
DDPPDDDDPPPPPDDDPPPCPPPFFFAWDKAFFDWVVPHQFPFWDFAAWFAEQVRKIWGWTHHPNFIFIWIGRRDDIHGQGDSVVVFAAWAYWFAYPVGWIWTATDQQQFIWIGDPSDIDTLDHDDDLVVPPDDPPDHHWHKDDWYAANQRKIWTWTHDPPFWIAIWIGDPSDIAGFDIPPQWDDWDWEAENVQKIWIWTDGPVAVPAIFIWIGNRPDHTDTQGHRQQFDDKDFWAAEPLGKTKTKTWHADPVRDIKIFIWITNHDHIDTFAICVPQFPDWDAWEAYNVRFIKTWTAGPVGWIFIFRGHDPQSGTHDIQQDADPRFGFNDKDFHHYRQAYNQRKGKIWTQTPVRMITIMIIHGDPPRDDRDPDRPPPVVPPDPDPPDDPDDDPDDPDDDDD

Radius of gyration: 25.99 Å; Cα contacts (8 Å, |Δi|>4): 922; chains: 1; bounding box: 107×64×62 Å

Solvent-accessible surface area (backbone atoms only — not comparable to full-atom values): 22782 Å² total; per-residue (Å²): 136,85,78,80,74,73,74,77,77,79,72,81,79,64,93,68,83,71,76,74,72,74,78,73,42,81,28,69,45,78,39,66,38,43,32,37,86,79,63,70,30,78,41,61,54,63,67,35,40,17,29,18,68,77,59,38,33,38,36,34,34,27,43,96,90,28,35,30,33,34,35,20,66,55,62,75,73,46,75,65,37,60,39,85,75,67,56,46,65,74,71,39,42,24,35,23,67,84,69,39,35,37,38,30,38,66,80,24,61,44,41,34,34,33,55,98,84,40,81,44,73,75,42,74,82,88,67,86,78,72,72,88,76,79,65,96,85,68,77,49,45,53,52,69,60,40,45,27,77,80,58,39,32,40,37,33,43,49,44,77,98,62,40,36,35,38,33,37,36,46,97,85,46,76,37,61,39,44,43,40,79,60,37,40,68,82,46,61,27,63,21,67,83,57,37,35,35,29,44,28,36,24,83,92,23,81,88,35,54,21,38,30,39,24,68,43,87,58,81,54,45,78,51,30,69,48,69,78,48,70,58,72,46,58,42,10,35,22,70,86,64,36,34,34,32,38,32,31,39,66,50,99,87,69,49,81,38,46,32,38,33,40,36,74,66,66,75,72,41,81,66,39,49,38,90,57,70,32,66,43,78,81,37,38,24,43,25,74,80,73,51,45,39,35,33,33,34,30,69,91,75,44,46,34,35,26,63,50,71,44,86,71,58,18,52,73,54,40,49,70,38,72,58,98,86,41,40,28,70,40,69,33,67,36,42,58,39,16,44,21,66,75,64,30,32,39,36,25,38,31,32,76,89,70,44,38,32,38,34,35,40,37,66,37,92,59,84,56,71,82,74,78,72,72,82,57,77,80,72,80,79,83,85,85,79,91,71,82,80,74,88,80,90,81,88,90,88,89,87,83,136

Sequence (401 aa):
MATTKHLPSITLASLGLVLSLGSSAQAFTFVEIANTNTSGFTSIDSIVYSINDSGSVAFSANVGGQSGIFLGNGGAIDTLVDPSEGFVNFSFIDINSIDTAVFITGGNDAIFRTEGGVISSVIDIPSSLGLLGFDAGGFPPFSELFINESGTIAFKVNGAGGEGGIFTANGGVFTPIAELPDFDTFRFSLNNNGEVGFFAISPLAPDGDALFIGDGTGMPTLLADPLGFGTVEGPSLNDAGTVVFDALFVDEMGNALQGIFKQSGGDPQLLVDTSTDFSSFDRQAINNSETIVFDASLDAGFTAIFAGPDPVADRVIGVGDILFGSTIVSLSFTHQTGLNNQGQFAFTATFDDGSVGIFRADPDDSDPQPVPEPMSLLGLFLLGATGVVSRLRDSIRRRRC

Mean predicted aligned error: 11.07 Å

Secondary structure (DSSP, 8-state):
-----------------------PPPEEEEEEEEETTTS--SEEEEEEEEE-TT--EEEEEEETTEEEEEEESSSPEEEEE-GGG------EEEE-TT--EEEE-TT--EEEEEETTEEEEEEESSSTT--TT--TT-PPPEEEEEE-TT--EEEEEE-STT-EEEEEEETTEEEEEEETTTSEEEEEEE-TTS-EEEEEE-TTSTTS-EEEEE-SSSSPEEEES--S-S-EEEEEE-TTS-EEEEEEEE-TTS-EEEEEEEESSSSPEEEEETTSSEEEEEEEEE-TT--EEEEEEETTS-EEEESSS-TTTSEEEETT-EETTEEEEEEEE-TTTSB-TTS-EEEEEEETTS-EEEEEEEEE-S-PPPPP----GGGSSSS------------------